Protein AF-A0A833YH71-F1 (afdb_monomer_lite)

Foldseek 3Di:
DVVVVVVVVVVVVVLVCLLCVLVVCCVVPPQQLVVLLVVLVVQLVVVCVVCVPPSVVSCVSVVVSCVVSVVSNVVVVPSVVSVVCNVVCCPPPVVVVVVVVVVVVVVPDDDDDDDDDDPPPPPDPDDPVVVVVVVVVVVVVVVVVVVVVVVVVVVVVVVVVVVVVVVLVVVLVCLQPPLPPPLQEDEPVLVVVQVVCVVVVHDHLDDDDPVSDQRRDHLPDPRDHPVLVVVLVVLVVVLVVVVVVVVVVVVVLVVVLVVLVVVLVVVVPQPQDQDPDDDDDDQDDDDPVSVVVVVVSVVVNCVNPDRDRPDDPVPRDDRDDDDPVVVVVVVVVSVVSVVCSVCVSSVVSVSVVVSCVVCVVSVVVSSVVVRVVSVVVLVVLLVVLLVQLVVVQVVVVDPDVVNVVCVVDVVCVVVCCVVDDPFDAASRPRHGDDPPDPQPWFAAPDPPDRHTHGPVSCVSNVQAGSPPRDRGDDPDDDDDDDDDDDDDDDCVVVVSVPPPDVVVVVVVVVVVCVVVVVVPDDDDDDDDDDDDDDDDDDDDDDDDDDDDDDDDDDD

Radius of gyration: 65.17 Å; chains: 1; bounding box: 108×109×195 Å

Secondary structure (DSSP, 8-state):
-HHHHHHHHHHHHHHHHHHTHHHHHHHHH--HHHHHHHHHHHHHHHHHHH-GGGHHHHTTHHHHHHHHHHHHGGGGGGGHHHHHHHHHHHHHTHHHHHHHHHHHHHHT----------------SS-HHHHHHHHHHHHHHHHHHHHHHHHHHHHHHHHHHHHHHHHHHHHHHHHHH-TTTT--B--HHHHHHHHHHHHTT----PSPPHHHHHHSB-TT-SPPPHHHHHHHHHHHHHHHHHHHHHHHHHHHHHHHHHHHHHHHHHHTS--BPPPS----------SHHHHHHHHHHHHHHHHHHS--B---GGG---PPPP-HHHHHHHHHHHHHHHHHHHHHHHHHHHHHHHHHHH-HHHHHHHHHHHHHHHHHHHHHHHHHHHHHHHHHHHHTTS--HHHHHHTT-TTTHHHHHTT-----B-TTT--B--TTS---PEEP-STT---EE-HHHHHHTTTB-TTT-PBPP----------------SSHHHHHHTTS-HHHHHHHHHHHHHHHHTT--S---------------------------------

Organism: NCBI:txid89673

Sequence (555 aa):
MDGVKHVARALRNVWYWLLHIGDVCNSELGNPYLKCARVFDDAKDSCMKVIPQAYHLCYVLMPFKLVLCGLASVVQVFCIIPKYIQPFLRKTIGTPVQKLINRLRQEFEFNVTATHYFSVDLNASQSLSQVALDLREAVSMKLYRVREALALMGYTTPLLLVFLYLQALFYRYCYLNWDSYDNIYITSRFLRMEAVRSAAGLPTVLPLSAHEARHYIRPGSIFMSRWEQIFYLLAIFHLIRHLLLVLLLVFLDYAVFWVLDLARHQLQGEVVARSPVLVSITVEGNGYAGKIYRDLVSAFDVLQQGNVTILSRRCLLRPSEPNTTGYVLIGIMYGLCFFITLFGSYVSRLRRVICASYYPSREQARISYLYNVLLSRRTSLLANLNRAVRRRAADQGHVSALQVLARRCSCLAPFIDRFWQHQAYCLGCGQPQDEGGSENFVSCSTPACRGLFCPTCFRLLDNTCSVCASPLSYQGELDLELDSSDEEGPRLWLAAARRKGPAQEELLRQRLQEALGRTFSSESSSEFSDLDEEQGSWLKKPRLQSPPGRIPKPS

Structure (mmCIF, N/CA/C/O backbone):
data_AF-A0A833YH71-F1
#
_entry.id   AF-A0A833YH71-F1
#
loop_
_atom_site.group_PDB
_atom_site.id
_atom_site.type_symbol
_atom_site.label_atom_id
_atom_site.label_alt_id
_atom_site.label_comp_id
_atom_site.label_asym_id
_atom_site.label_entity_id
_atom_site.label_seq_id
_atom_site.pdbx_PDB_ins_code
_atom_site.Cartn_x
_atom_site.Cartn_y
_atom_site.Cartn_z
_atom_site.occupancy
_atom_site.B_iso_or_equiv
_atom_site.auth_seq_id
_atom_site.auth_comp_id
_atom_site.auth_asym_id
_atom_site.auth_atom_id
_atom_site.pdbx_PDB_model_num
ATOM 1 N N . MET A 1 1 ? 28.233 8.720 -70.823 1.00 51.56 1 MET A N 1
ATOM 2 C CA . MET A 1 1 ? 28.541 7.271 -70.973 1.00 51.56 1 MET A CA 1
ATOM 3 C C . MET A 1 1 ? 28.012 6.630 -72.267 1.00 51.56 1 MET A C 1
ATOM 5 O O . MET A 1 1 ? 28.579 5.623 -72.685 1.00 51.56 1 MET A O 1
ATOM 9 N N . ASP A 1 2 ? 26.981 7.164 -72.934 1.00 54.62 2 ASP A N 1
ATOM 10 C CA . ASP A 1 2 ? 26.328 6.462 -74.061 1.00 54.62 2 ASP A CA 1
ATOM 11 C C . ASP A 1 2 ? 27.131 6.423 -75.368 1.00 54.62 2 ASP A C 1
ATOM 13 O O . ASP A 1 2 ? 27.079 5.425 -76.086 1.00 54.62 2 ASP A O 1
ATOM 17 N N . GLY A 1 3 ? 27.960 7.436 -75.638 1.00 61.47 3 GLY A N 1
ATOM 18 C CA . GLY A 1 3 ? 28.848 7.442 -76.808 1.00 61.47 3 GLY A CA 1
ATOM 19 C C . GLY A 1 3 ? 29.879 6.306 -76.785 1.00 61.47 3 GLY A C 1
ATOM 20 O O . GLY A 1 3 ? 30.056 5.605 -77.778 1.00 61.47 3 GLY A O 1
ATOM 21 N N . VAL A 1 4 ? 30.492 6.046 -75.624 1.00 65.88 4 VAL A N 1
ATOM 22 C CA . VAL A 1 4 ? 31.468 4.953 -75.450 1.00 65.88 4 VAL A CA 1
ATOM 23 C C . VAL A 1 4 ? 30.792 3.591 -75.623 1.00 65.88 4 VAL A C 1
ATOM 25 O O . VAL A 1 4 ? 31.324 2.714 -76.303 1.00 65.88 4 VAL A O 1
ATOM 28 N N . LYS A 1 5 ? 29.578 3.428 -75.078 1.00 65.56 5 LYS A N 1
ATOM 29 C CA . LYS A 1 5 ? 28.780 2.207 -75.265 1.00 65.56 5 LYS A CA 1
ATOM 30 C C . LYS A 1 5 ? 28.420 1.980 -76.735 1.00 65.56 5 LYS A C 1
ATOM 32 O O . LYS A 1 5 ? 28.476 0.840 -77.195 1.00 65.56 5 LYS A O 1
ATOM 37 N N . HIS A 1 6 ? 28.074 3.033 -77.476 1.00 69.62 6 HIS A N 1
ATOM 38 C CA . HIS A 1 6 ? 27.769 2.931 -78.904 1.00 69.62 6 HIS A CA 1
ATOM 39 C C . HIS A 1 6 ? 28.984 2.527 -79.738 1.00 69.62 6 HIS A C 1
ATOM 41 O O . HIS A 1 6 ? 28.883 1.588 -80.527 1.00 69.62 6 HIS A O 1
ATOM 47 N N . VAL A 1 7 ? 30.136 3.166 -79.520 1.00 72.50 7 VAL A N 1
ATOM 48 C CA . VAL A 1 7 ? 31.383 2.832 -80.227 1.00 72.50 7 VAL A CA 1
ATOM 49 C C . VAL A 1 7 ? 31.822 1.400 -79.915 1.00 72.50 7 VAL A C 1
ATOM 51 O O . VAL A 1 7 ? 32.135 0.641 -80.831 1.00 72.50 7 VAL A O 1
ATOM 54 N N . ALA A 1 8 ? 31.758 0.977 -78.648 1.00 72.75 8 ALA A N 1
ATOM 55 C CA . ALA A 1 8 ? 32.084 -0.394 -78.255 1.00 72.75 8 ALA A CA 1
ATOM 56 C C . ALA A 1 8 ? 31.153 -1.426 -78.915 1.00 72.75 8 ALA A C 1
ATOM 58 O O . ALA A 1 8 ? 31.602 -2.480 -79.370 1.00 72.75 8 ALA A O 1
ATOM 59 N N . ARG A 1 9 ? 29.853 -1.121 -79.009 1.00 74.62 9 ARG A N 1
ATOM 60 C CA . ARG A 1 9 ? 28.877 -1.993 -79.672 1.00 74.62 9 ARG A CA 1
ATOM 61 C C . ARG A 1 9 ? 29.125 -2.075 -81.182 1.00 74.62 9 ARG A C 1
ATOM 63 O O . ARG A 1 9 ? 29.057 -3.172 -81.729 1.00 74.62 9 ARG A O 1
ATOM 70 N N . ALA A 1 10 ? 29.458 -0.960 -81.831 1.00 78.19 10 ALA A N 1
ATOM 71 C CA . ALA A 1 10 ? 29.800 -0.927 -83.252 1.00 78.19 10 ALA A CA 1
ATOM 72 C C . ALA A 1 10 ? 31.066 -1.745 -83.550 1.00 78.19 10 ALA A C 1
ATOM 74 O O . ALA A 1 10 ? 31.037 -2.623 -84.410 1.00 78.19 10 ALA A O 1
ATOM 75 N N . LEU A 1 11 ? 32.138 -1.541 -82.777 1.00 77.25 11 LEU A N 1
ATOM 76 C CA . LEU A 1 11 ? 33.383 -2.306 -82.902 1.00 77.25 11 LEU A CA 1
ATOM 77 C C . LEU A 1 11 ? 33.156 -3.806 -82.704 1.00 77.25 11 LEU A C 1
ATOM 79 O O . LEU A 1 11 ? 33.660 -4.615 -83.480 1.00 77.25 11 LEU A O 1
ATOM 83 N N . ARG A 1 12 ? 32.347 -4.187 -81.707 1.00 80.25 12 ARG A N 1
ATOM 84 C CA . ARG A 1 12 ? 31.990 -5.590 -81.465 1.00 80.25 12 ARG A CA 1
ATOM 85 C C . ARG A 1 12 ? 31.265 -6.211 -82.658 1.00 80.25 12 ARG A C 1
ATOM 87 O O . ARG A 1 12 ? 31.569 -7.342 -83.024 1.00 80.25 12 ARG A O 1
ATOM 94 N N . ASN A 1 13 ? 30.323 -5.489 -83.258 1.00 81.19 13 ASN A N 1
ATOM 95 C CA . ASN A 1 13 ? 29.555 -5.986 -84.397 1.00 81.19 13 ASN A CA 1
ATOM 96 C C . ASN A 1 13 ? 30.433 -6.141 -85.650 1.00 81.19 13 ASN A C 1
ATOM 98 O O . ASN A 1 13 ? 30.361 -7.171 -86.316 1.00 81.19 13 ASN A O 1
ATOM 102 N N . VAL A 1 14 ? 31.308 -5.168 -85.928 1.00 81.38 14 VAL A N 1
ATOM 103 C CA . VAL A 1 14 ? 32.283 -5.240 -87.032 1.00 81.38 14 VAL A CA 1
ATOM 104 C C . VAL A 1 14 ? 33.230 -6.425 -86.843 1.00 81.38 14 VAL A C 1
ATOM 106 O O . VAL A 1 14 ? 33.465 -7.194 -87.773 1.00 81.38 14 VAL A O 1
ATOM 109 N N . TRP A 1 15 ? 33.725 -6.617 -85.621 1.00 78.44 15 TRP A N 1
ATOM 110 C CA . TRP A 1 15 ? 34.603 -7.733 -85.286 1.00 78.44 15 TRP A CA 1
ATOM 111 C C . TRP A 1 15 ? 33.914 -9.093 -85.449 1.00 78.44 15 TRP A C 1
ATOM 113 O O . TRP A 1 15 ? 34.492 -10.027 -86.002 1.00 78.44 15 TRP A O 1
ATOM 123 N N . TYR A 1 16 ? 32.658 -9.199 -85.008 1.00 80.19 16 TYR A N 1
ATOM 124 C CA . TYR A 1 16 ? 31.860 -10.411 -85.166 1.00 80.19 16 TYR A CA 1
ATOM 125 C C . TYR A 1 16 ? 31.650 -10.769 -86.642 1.00 80.19 16 TYR A C 1
ATOM 127 O O . TYR A 1 16 ? 31.820 -11.931 -87.010 1.00 80.19 16 TYR A O 1
ATOM 135 N N . TRP A 1 17 ? 31.350 -9.773 -87.482 1.00 80.12 17 TRP A N 1
ATOM 136 C CA . TRP A 1 17 ? 31.192 -9.960 -88.924 1.00 80.12 17 TRP A CA 1
ATOM 137 C C . TRP A 1 17 ? 32.493 -10.425 -89.596 1.00 80.12 17 TRP A C 1
ATOM 139 O O . TRP A 1 17 ? 32.488 -11.426 -90.308 1.00 80.12 17 TRP A O 1
ATOM 149 N N . LEU A 1 18 ? 33.627 -9.777 -89.300 1.00 77.88 18 LEU A N 1
ATOM 150 C CA . LEU A 1 18 ? 34.950 -10.160 -89.821 1.00 77.88 18 LEU A CA 1
ATOM 151 C C . LEU A 1 18 ? 35.321 -11.611 -89.483 1.00 77.88 18 LEU A C 1
ATOM 153 O O . LEU A 1 18 ? 35.905 -12.312 -90.309 1.00 77.88 18 LEU A O 1
ATOM 157 N N . LEU A 1 19 ? 34.962 -12.079 -88.285 1.00 74.94 19 LEU A N 1
ATOM 158 C CA . LEU A 1 19 ? 35.224 -13.451 -87.849 1.00 74.94 19 LEU A CA 1
ATOM 159 C C . LEU A 1 19 ? 34.310 -14.508 -88.489 1.00 74.94 19 LEU A C 1
ATOM 161 O O . LEU A 1 19 ? 34.631 -15.688 -88.371 1.00 74.94 19 LEU A O 1
ATOM 165 N N . HIS A 1 20 ? 33.210 -14.124 -89.145 1.00 77.06 20 HIS A N 1
ATOM 166 C CA . HIS A 1 20 ? 32.223 -15.045 -89.742 1.00 77.06 20 HIS A CA 1
ATOM 167 C C . HIS A 1 20 ? 31.923 -14.731 -91.216 1.00 77.06 20 HIS A C 1
ATOM 169 O O . HIS A 1 20 ? 30.905 -15.154 -91.762 1.00 77.06 20 HIS A O 1
ATOM 175 N N . ILE A 1 21 ? 32.817 -14.003 -91.888 1.00 79.62 21 ILE A N 1
ATOM 176 C CA . ILE A 1 21 ? 32.614 -13.513 -93.257 1.00 79.62 21 ILE A CA 1
ATOM 177 C C . ILE A 1 21 ? 32.335 -14.635 -94.277 1.00 79.62 21 ILE A C 1
ATOM 179 O O . ILE A 1 21 ? 31.534 -14.451 -95.190 1.00 79.62 21 ILE A O 1
ATOM 183 N N . GLY A 1 22 ? 32.945 -15.815 -94.108 1.00 72.62 22 GLY A N 1
ATOM 184 C CA . GLY A 1 22 ? 32.712 -16.975 -94.976 1.00 72.62 22 GLY A CA 1
ATOM 185 C C . GLY A 1 22 ? 31.316 -17.583 -94.821 1.00 72.62 22 GLY A C 1
ATOM 186 O O . GLY A 1 22 ? 30.708 -17.994 -95.810 1.00 72.62 22 GLY A O 1
ATOM 187 N N . ASP A 1 23 ? 30.786 -17.594 -93.600 1.00 74.88 23 ASP A N 1
ATOM 188 C CA . ASP A 1 23 ? 29.460 -18.140 -93.305 1.00 74.88 23 ASP A CA 1
ATOM 189 C C . ASP A 1 23 ? 28.362 -17.193 -93.808 1.00 74.88 23 ASP A C 1
ATOM 191 O O . ASP A 1 23 ? 27.430 -17.630 -94.483 1.00 74.88 23 ASP A O 1
ATOM 195 N N . VAL A 1 24 ? 28.538 -15.884 -93.585 1.00 78.44 24 VAL A N 1
ATOM 196 C CA . VAL A 1 24 ? 27.632 -14.832 -94.081 1.00 78.44 24 VAL A CA 1
ATOM 197 C C . VAL A 1 24 ? 27.598 -14.789 -95.617 1.00 78.44 24 VAL A C 1
ATOM 199 O O . VAL A 1 24 ? 26.540 -14.600 -96.212 1.00 78.44 24 VAL A O 1
ATOM 202 N N . CYS A 1 25 ? 28.735 -15.019 -96.287 1.00 75.94 25 CYS A N 1
ATOM 203 C CA . CYS A 1 25 ? 28.786 -15.098 -97.753 1.00 75.94 25 CYS A CA 1
ATOM 204 C C . CYS A 1 25 ? 27.893 -16.227 -98.291 1.00 75.94 25 CYS A C 1
ATOM 206 O O . CYS A 1 25 ? 27.109 -16.018 -99.217 1.00 75.94 25 CYS A O 1
ATOM 208 N N . ASN A 1 26 ? 27.975 -17.416 -97.684 1.00 72.00 26 ASN A N 1
ATOM 209 C CA . ASN A 1 26 ? 27.198 -18.574 -98.122 1.00 72.00 26 ASN A CA 1
ATOM 210 C C . ASN A 1 26 ? 25.690 -18.404 -97.885 1.00 72.00 26 ASN A C 1
ATOM 212 O O . ASN A 1 26 ? 24.904 -18.877 -98.708 1.00 72.00 26 ASN A O 1
ATOM 216 N N . SER A 1 27 ? 25.280 -17.736 -96.799 1.00 73.19 27 SER A N 1
ATOM 217 C CA . SER A 1 27 ? 23.859 -17.521 -96.497 1.00 73.19 27 SER A CA 1
ATOM 218 C C . SER A 1 27 ? 23.186 -16.529 -97.446 1.00 73.19 27 SER A C 1
ATOM 220 O O . SER A 1 27 ? 22.054 -16.767 -97.856 1.00 73.19 27 SER A O 1
ATOM 222 N N . GLU A 1 28 ? 23.874 -15.450 -97.825 1.00 73.81 28 GLU A N 1
ATOM 223 C CA . GLU A 1 28 ? 23.294 -14.394 -98.669 1.00 73.81 28 GLU A CA 1
ATOM 224 C C . GLU A 1 28 ? 23.321 -14.747 -100.167 1.00 73.81 28 GLU A C 1
ATOM 226 O O . GLU A 1 28 ? 22.348 -14.539 -100.898 1.00 73.81 28 GLU A O 1
ATOM 231 N N . LEU A 1 29 ? 24.425 -15.324 -100.662 1.00 69.38 29 LEU A N 1
ATOM 232 C CA . LEU A 1 29 ? 24.587 -15.588 -102.098 1.00 69.38 29 LEU A CA 1
ATOM 233 C C . LEU A 1 29 ? 23.926 -16.904 -102.549 1.00 69.38 29 LEU A C 1
ATOM 235 O O . LEU A 1 29 ? 23.387 -16.963 -103.663 1.00 69.38 29 LEU A O 1
ATOM 239 N N . GLY A 1 30 ? 23.862 -17.923 -101.684 1.00 67.50 30 GLY A N 1
ATOM 240 C CA . GLY A 1 30 ? 23.310 -19.246 -102.003 1.00 67.50 30 GLY A CA 1
ATOM 241 C C . GLY A 1 30 ? 24.058 -19.972 -103.138 1.00 67.50 30 GLY A C 1
ATOM 242 O O . GLY A 1 30 ? 25.081 -19.507 -103.631 1.00 67.50 30 GLY A O 1
ATOM 243 N N . ASN A 1 31 ? 23.562 -21.135 -103.582 1.00 71.25 31 ASN A N 1
ATOM 244 C CA . ASN A 1 31 ? 24.191 -21.880 -104.683 1.00 71.25 31 ASN A CA 1
ATOM 245 C C . ASN A 1 31 ? 23.745 -21.318 -106.062 1.00 71.25 31 ASN A C 1
ATOM 247 O O . ASN A 1 31 ? 22.559 -21.425 -106.399 1.00 71.25 31 ASN A O 1
ATOM 251 N N . PRO A 1 32 ? 24.660 -20.760 -106.882 1.00 72.06 32 PRO A N 1
ATOM 252 C CA . PRO A 1 32 ? 24.337 -20.161 -108.179 1.00 72.06 32 PRO A CA 1
ATOM 253 C C . PRO A 1 32 ? 23.792 -21.175 -109.197 1.00 72.06 32 PRO A C 1
ATOM 255 O O . PRO A 1 32 ? 22.903 -20.827 -109.975 1.00 72.06 32 PRO A O 1
ATOM 258 N N . TYR A 1 33 ? 24.229 -22.441 -109.146 1.00 73.75 33 TYR A N 1
ATOM 259 C CA . TYR A 1 33 ? 23.691 -23.509 -109.998 1.00 73.75 33 TYR A CA 1
ATOM 260 C C . TYR A 1 33 ? 22.191 -23.708 -109.757 1.00 73.75 33 TYR A C 1
ATOM 262 O O . TYR A 1 33 ? 21.410 -23.772 -110.702 1.00 73.75 33 TYR A O 1
ATOM 270 N N . LEU A 1 34 ? 21.776 -23.741 -108.486 1.00 76.38 34 LEU A N 1
ATOM 271 C CA . LEU A 1 34 ? 20.375 -23.917 -108.098 1.00 76.38 34 LEU A CA 1
ATOM 272 C C . LEU A 1 34 ? 19.501 -22.744 -108.553 1.00 76.38 34 LEU A C 1
ATOM 274 O O . LEU A 1 34 ? 18.374 -22.966 -108.986 1.00 76.38 34 LEU A O 1
ATOM 278 N N . LYS A 1 35 ? 20.011 -21.508 -108.476 1.00 78.62 35 LYS A N 1
ATOM 279 C CA . LYS A 1 35 ? 19.294 -20.326 -108.983 1.00 78.62 35 LYS A CA 1
ATOM 280 C C . LYS A 1 35 ? 19.126 -20.387 -110.504 1.00 78.62 35 LYS A C 1
ATOM 282 O O . LYS A 1 35 ? 18.020 -20.178 -110.984 1.00 78.62 35 LYS A O 1
ATOM 287 N N . CYS A 1 36 ? 20.181 -20.734 -111.245 1.00 80.94 36 CYS A N 1
ATOM 288 C CA . CYS A 1 36 ? 20.105 -20.895 -112.700 1.00 80.94 36 CYS A CA 1
ATOM 289 C C . CYS A 1 36 ? 19.147 -22.024 -113.106 1.00 80.94 36 CYS A C 1
ATOM 291 O O . CYS A 1 36 ? 18.289 -21.830 -113.963 1.00 80.94 36 CYS A O 1
ATOM 293 N N . ALA A 1 37 ? 19.250 -23.190 -112.459 1.00 83.50 37 ALA A N 1
ATOM 294 C CA . ALA A 1 37 ? 18.435 -24.358 -112.772 1.00 83.50 37 ALA A CA 1
ATOM 295 C C . ALA A 1 37 ? 16.932 -24.070 -112.645 1.00 83.50 37 ALA A C 1
ATOM 297 O O . ALA A 1 37 ? 16.174 -24.489 -113.517 1.00 83.50 37 ALA A O 1
ATOM 298 N N . ARG A 1 38 ? 16.526 -23.302 -111.621 1.00 84.81 38 ARG A N 1
ATOM 299 C CA . ARG A 1 38 ? 15.127 -22.891 -111.431 1.00 84.81 38 ARG A CA 1
ATOM 300 C C . ARG A 1 38 ? 14.586 -22.080 -112.600 1.00 84.81 38 ARG A C 1
ATOM 302 O O . ARG A 1 38 ? 13.486 -22.357 -113.043 1.00 84.81 38 ARG A O 1
ATOM 309 N N . VAL A 1 39 ? 15.365 -21.142 -113.143 1.00 85.81 39 VAL A N 1
ATOM 310 C CA . VAL A 1 39 ? 14.914 -20.307 -114.273 1.00 85.81 39 VAL A CA 1
ATOM 311 C C . VAL A 1 39 ? 14.580 -21.165 -115.498 1.00 85.81 39 VAL A C 1
ATOM 313 O O . VAL A 1 39 ? 13.579 -20.925 -116.167 1.00 85.81 39 VAL A O 1
ATOM 316 N N . PHE A 1 40 ? 15.390 -22.189 -115.783 1.00 87.62 40 PHE A N 1
ATOM 317 C CA . PHE A 1 40 ? 15.127 -23.108 -116.895 1.00 87.62 40 PHE A CA 1
ATOM 318 C C . PHE A 1 40 ? 13.947 -24.046 -116.630 1.00 87.62 40 PHE A C 1
ATOM 320 O O . PHE A 1 40 ? 13.181 -24.318 -117.554 1.00 87.62 40 PHE A O 1
ATOM 327 N N . ASP A 1 41 ? 13.796 -24.531 -115.396 1.00 87.69 41 ASP A N 1
ATOM 328 C CA . ASP A 1 41 ? 12.645 -25.355 -115.014 1.00 87.69 41 ASP A CA 1
ATOM 329 C C . ASP A 1 41 ? 11.339 -24.552 -115.128 1.00 87.69 41 ASP A C 1
ATOM 331 O O . ASP A 1 41 ? 10.400 -25.003 -115.783 1.00 87.69 41 ASP A O 1
ATOM 335 N N . ASP A 1 42 ? 11.323 -23.313 -114.633 1.00 88.94 42 ASP A N 1
ATOM 336 C CA . ASP A 1 42 ? 10.169 -22.414 -114.723 1.00 88.94 42 ASP A CA 1
ATOM 337 C C . ASP A 1 42 ? 9.815 -22.075 -116.183 1.00 88.94 42 ASP A C 1
ATOM 339 O O . ASP A 1 42 ? 8.637 -22.026 -116.554 1.00 88.94 42 ASP A O 1
ATOM 343 N N . ALA A 1 43 ? 10.822 -21.870 -117.041 1.00 86.06 43 ALA A N 1
ATOM 344 C CA . ALA A 1 43 ? 10.621 -21.612 -118.467 1.00 86.06 43 ALA A CA 1
ATOM 345 C C . ALA A 1 43 ? 10.037 -22.832 -119.202 1.00 86.06 43 ALA A C 1
ATOM 347 O O . ALA A 1 43 ? 9.112 -22.686 -120.007 1.00 86.06 43 ALA A O 1
ATOM 348 N N . LYS A 1 44 ? 10.532 -24.041 -118.903 1.00 86.00 44 LYS A N 1
ATOM 349 C CA . LYS A 1 44 ? 9.987 -25.299 -119.434 1.00 86.00 44 LYS A CA 1
ATOM 350 C C . LYS A 1 44 ? 8.533 -25.485 -119.004 1.00 86.00 44 LYS A C 1
ATOM 352 O O . LYS A 1 44 ? 7.683 -25.766 -119.851 1.00 86.00 44 LYS A O 1
ATOM 357 N N . ASP A 1 45 ? 8.245 -25.324 -117.717 1.00 87.25 45 ASP A N 1
ATOM 358 C CA . ASP A 1 45 ? 6.904 -25.529 -117.168 1.00 87.25 45 ASP A CA 1
ATOM 359 C C . ASP A 1 45 ? 5.911 -24.502 -117.726 1.00 87.25 45 ASP A C 1
ATOM 361 O O . ASP A 1 45 ? 4.763 -24.832 -118.032 1.00 87.25 45 ASP A O 1
ATOM 365 N N . SER A 1 46 ? 6.364 -23.265 -117.939 1.00 86.69 46 SER A N 1
ATOM 366 C CA . SER A 1 46 ? 5.575 -22.227 -118.608 1.00 86.69 46 SER A CA 1
ATOM 367 C C . SER A 1 46 ? 5.303 -22.573 -120.076 1.00 86.69 46 SER A C 1
ATOM 369 O O . SER A 1 46 ? 4.168 -22.441 -120.531 1.00 86.69 46 SER A O 1
ATOM 371 N N . CYS A 1 47 ? 6.295 -23.091 -120.808 1.00 83.06 47 CYS A N 1
ATOM 372 C CA . CYS A 1 47 ? 6.121 -23.559 -122.187 1.00 83.06 47 CYS A CA 1
ATOM 373 C C . CYS A 1 47 ? 5.081 -24.689 -122.284 1.00 83.06 47 CYS A C 1
ATOM 375 O O . CYS A 1 47 ? 4.184 -24.634 -123.129 1.00 83.06 47 CYS A O 1
ATOM 377 N N . MET A 1 48 ? 5.141 -25.675 -121.379 1.00 84.31 48 MET A N 1
ATOM 378 C CA . MET A 1 48 ? 4.190 -26.796 -121.348 1.00 84.31 48 MET A CA 1
ATOM 379 C C . MET A 1 48 ? 2.747 -26.352 -121.099 1.00 84.31 48 MET A C 1
ATOM 381 O O . MET A 1 48 ? 1.821 -26.964 -121.626 1.00 84.31 48 MET A O 1
ATOM 385 N N . LYS A 1 49 ? 2.549 -25.281 -120.323 1.00 85.69 49 LYS A N 1
ATOM 386 C CA . LYS A 1 49 ? 1.219 -24.711 -120.070 1.00 85.69 49 LYS A CA 1
ATOM 387 C C . LYS A 1 49 ? 0.633 -24.010 -121.298 1.00 85.69 49 LYS A C 1
ATOM 389 O O . LYS A 1 49 ? -0.578 -24.057 -121.484 1.00 85.69 49 LYS A O 1
ATOM 394 N N . VAL A 1 50 ? 1.464 -23.361 -122.117 1.00 85.81 50 VAL A N 1
ATOM 395 C CA . VAL A 1 50 ? 1.006 -22.561 -123.269 1.00 85.81 50 VAL A CA 1
ATOM 396 C C . VAL A 1 50 ? 0.745 -23.427 -124.507 1.00 85.81 50 VAL A C 1
ATOM 398 O O . VAL A 1 50 ? -0.200 -23.155 -125.242 1.00 85.81 50 VAL A O 1
ATOM 401 N N . ILE A 1 51 ? 1.542 -24.479 -124.741 1.00 81.88 51 ILE A N 1
ATOM 402 C CA . ILE A 1 51 ? 1.421 -25.342 -125.933 1.00 81.88 51 ILE A CA 1
ATOM 403 C C . ILE A 1 51 ? 1.322 -26.825 -125.519 1.00 81.88 51 ILE A C 1
ATOM 405 O O . ILE A 1 51 ? 2.276 -27.590 -125.683 1.00 81.88 51 ILE A O 1
ATOM 409 N N . PRO A 1 52 ? 0.164 -27.277 -125.000 1.00 75.00 52 PRO A N 1
ATOM 410 C CA . PRO A 1 52 ? 0.012 -28.645 -124.498 1.00 75.00 52 PRO A CA 1
ATOM 411 C C . PRO A 1 52 ? 0.057 -29.707 -125.609 1.00 75.00 52 PRO A C 1
ATOM 413 O O . PRO A 1 52 ? 0.542 -30.815 -125.388 1.00 75.00 52 PRO A O 1
ATOM 416 N N . GLN A 1 53 ? -0.391 -29.374 -126.825 1.00 76.94 53 GLN A N 1
ATOM 417 C CA . GLN A 1 53 ? -0.438 -30.316 -127.954 1.00 76.94 53 GLN A CA 1
ATOM 418 C C . GLN A 1 53 ? 0.946 -30.686 -128.516 1.00 76.94 53 GLN A C 1
ATOM 420 O O . GLN A 1 53 ? 1.075 -31.714 -129.171 1.00 76.94 53 GLN A O 1
ATOM 425 N N . ALA A 1 54 ? 1.987 -29.891 -128.244 1.00 75.94 54 ALA A N 1
ATOM 426 C CA . ALA A 1 54 ? 3.344 -30.122 -128.745 1.00 75.94 54 ALA A CA 1
ATOM 427 C C . ALA A 1 54 ? 4.395 -30.070 -127.618 1.00 75.94 54 ALA A C 1
ATOM 429 O O . ALA A 1 54 ? 5.472 -29.492 -127.770 1.00 75.94 54 ALA A O 1
ATOM 430 N N . TYR A 1 55 ? 4.092 -30.702 -126.477 1.00 74.12 55 TYR A N 1
ATOM 431 C CA . TYR A 1 55 ? 4.920 -30.671 -125.260 1.00 74.12 55 TYR A CA 1
ATOM 432 C C . TYR A 1 55 ? 6.373 -31.144 -125.460 1.00 74.12 55 TYR A C 1
ATOM 434 O O . TYR A 1 55 ? 7.269 -30.749 -124.709 1.00 74.12 55 TYR A O 1
ATOM 442 N N . HIS A 1 56 ? 6.630 -31.967 -126.481 1.00 78.38 56 HIS A N 1
ATOM 443 C CA . HIS A 1 56 ? 7.971 -32.438 -126.832 1.00 78.38 56 HIS A CA 1
ATOM 444 C C . HIS A 1 56 ? 8.930 -31.290 -127.194 1.00 78.38 56 HIS A C 1
ATOM 446 O O . HIS A 1 56 ? 10.112 -31.366 -126.864 1.00 78.38 56 HIS A O 1
ATOM 452 N N . LEU A 1 57 ? 8.432 -30.203 -127.803 1.00 78.50 57 LEU A N 1
ATOM 453 C CA . LEU A 1 57 ? 9.246 -29.033 -128.163 1.00 78.50 57 LEU A CA 1
ATOM 454 C C . LEU A 1 57 ? 9.787 -28.305 -126.923 1.00 78.50 57 LEU A C 1
ATOM 456 O O . LEU A 1 57 ? 10.915 -27.821 -126.938 1.00 78.50 57 LEU A O 1
ATOM 460 N N . CYS A 1 58 ? 9.040 -28.289 -125.815 1.00 81.12 58 CYS A N 1
ATOM 461 C CA . CYS A 1 58 ? 9.476 -27.640 -124.574 1.00 81.12 58 CYS A CA 1
ATOM 462 C C . CYS A 1 58 ? 10.649 -28.373 -123.897 1.00 81.12 58 CYS A C 1
ATOM 464 O O . CYS A 1 58 ? 11.430 -27.757 -123.170 1.00 81.12 58 CYS A O 1
ATOM 466 N N . TYR A 1 59 ? 10.824 -29.676 -124.153 1.00 81.75 59 TYR A N 1
ATOM 467 C CA . TYR A 1 59 ? 11.962 -30.441 -123.627 1.00 81.75 59 TYR A CA 1
ATOM 468 C C . TYR A 1 59 ? 13.293 -30.105 -124.311 1.00 81.75 59 TYR A C 1
ATOM 470 O O . TYR A 1 59 ? 14.345 -30.368 -123.725 1.00 81.75 59 TYR A O 1
ATOM 478 N N . VAL A 1 60 ? 13.274 -29.467 -125.487 1.00 79.19 60 VAL A N 1
ATOM 479 C CA . VAL A 1 60 ? 14.488 -29.031 -126.205 1.00 79.19 60 VAL A CA 1
ATOM 480 C C . VAL A 1 60 ? 15.323 -28.044 -125.375 1.00 79.19 60 VAL A C 1
ATOM 482 O O . VAL A 1 60 ? 16.538 -27.982 -125.537 1.00 79.19 60 VAL A O 1
ATOM 485 N N . LEU A 1 61 ? 14.712 -27.328 -124.422 1.00 75.31 61 LEU A N 1
ATOM 486 C CA . LEU A 1 61 ? 15.395 -26.383 -123.526 1.00 75.31 61 LEU A CA 1
ATOM 487 C C . LEU A 1 61 ? 16.217 -27.063 -122.409 1.00 75.31 61 LEU A C 1
ATOM 489 O O . LEU A 1 61 ? 17.124 -26.451 -121.844 1.00 75.31 61 LEU A O 1
ATOM 493 N N . MET A 1 62 ? 15.945 -28.334 -122.091 1.00 79.62 62 MET A N 1
ATOM 494 C CA . MET A 1 62 ? 16.599 -29.053 -120.988 1.00 79.62 62 MET A CA 1
ATOM 495 C C . MET A 1 62 ? 18.086 -29.388 -121.196 1.00 79.62 62 MET A C 1
ATOM 497 O O . MET A 1 62 ? 18.843 -29.251 -120.235 1.00 79.62 62 MET A O 1
ATOM 501 N N . PRO A 1 63 ? 18.576 -29.793 -122.383 1.00 80.31 63 PRO A N 1
ATOM 502 C CA . PRO A 1 63 ? 20.018 -29.950 -122.587 1.00 80.31 63 PRO A CA 1
ATOM 503 C C . PRO A 1 63 ? 20.780 -28.622 -122.424 1.00 80.31 63 PRO A C 1
ATOM 505 O O . PRO A 1 63 ? 21.871 -28.612 -121.852 1.00 80.31 63 PRO A O 1
ATOM 508 N N . PHE A 1 64 ? 20.184 -27.488 -122.818 1.00 79.19 64 PHE A N 1
ATOM 509 C CA . PHE A 1 64 ? 20.788 -26.165 -122.617 1.00 79.19 64 PHE A CA 1
ATOM 510 C C . PHE A 1 64 ? 20.905 -25.788 -121.135 1.00 79.19 64 PHE A C 1
ATOM 512 O O . PHE A 1 64 ? 21.913 -25.196 -120.747 1.00 79.19 64 PHE A O 1
ATOM 519 N N . LYS A 1 65 ? 19.947 -26.195 -120.287 1.00 82.00 65 LYS A N 1
ATOM 520 C CA . LYS A 1 65 ? 20.024 -26.029 -118.823 1.00 82.00 65 LYS A CA 1
ATOM 521 C C . LYS A 1 65 ? 21.312 -26.622 -118.252 1.00 82.00 65 LYS A C 1
ATOM 523 O O . LYS A 1 65 ? 21.973 -25.973 -117.444 1.00 82.00 65 LYS A O 1
ATOM 528 N N . LEU A 1 66 ? 21.680 -27.841 -118.654 1.00 76.31 66 LEU A N 1
ATOM 529 C CA . LEU A 1 66 ? 22.852 -28.523 -118.095 1.00 76.31 66 LEU A CA 1
ATOM 530 C C . LEU A 1 66 ? 24.153 -27.791 -118.453 1.00 76.31 66 LEU A C 1
ATOM 532 O O . LEU A 1 66 ? 25.013 -27.615 -117.593 1.00 76.31 66 LEU A O 1
ATOM 536 N N . VAL A 1 67 ? 24.266 -27.315 -119.695 1.00 78.94 67 VAL A N 1
ATOM 537 C CA . VAL A 1 67 ? 25.459 -26.611 -120.186 1.00 78.94 67 VAL A CA 1
ATOM 538 C C . VAL A 1 67 ? 25.559 -25.204 -119.589 1.00 78.94 67 VAL A C 1
ATOM 540 O O . VAL A 1 67 ? 26.590 -24.843 -119.023 1.00 78.94 67 VAL A O 1
ATOM 543 N N . LEU A 1 68 ? 24.480 -24.416 -119.651 1.00 78.88 68 LEU A N 1
ATOM 544 C CA . LEU A 1 68 ? 24.483 -23.019 -119.204 1.00 78.88 68 LEU A CA 1
ATOM 545 C C . LEU A 1 68 ? 24.541 -22.899 -117.678 1.00 78.88 68 LEU A C 1
ATOM 547 O O . LEU A 1 68 ? 25.310 -22.094 -117.153 1.00 78.88 68 LEU A O 1
ATOM 551 N N . CYS A 1 69 ? 23.799 -23.733 -116.943 1.00 78.50 69 CYS A N 1
ATOM 552 C CA . CYS A 1 69 ? 23.878 -23.727 -115.483 1.00 78.50 69 CYS A CA 1
ATOM 553 C C . CYS A 1 69 ? 25.124 -24.441 -114.960 1.00 78.50 69 CYS A C 1
ATOM 555 O O . CYS A 1 69 ? 25.623 -24.070 -113.899 1.00 78.50 69 CYS A O 1
ATOM 557 N N . GLY A 1 70 ? 25.684 -25.395 -115.712 1.00 72.12 70 GLY A N 1
ATOM 558 C CA . GLY A 1 70 ? 27.000 -25.969 -115.427 1.00 72.12 70 GLY A CA 1
ATOM 559 C C . GLY A 1 70 ? 28.093 -24.900 -115.358 1.00 72.12 70 GLY A C 1
ATOM 560 O O . GLY A 1 70 ? 28.895 -24.911 -114.425 1.00 72.12 70 GLY A O 1
ATOM 561 N N . LEU A 1 71 ? 28.061 -23.905 -116.254 1.00 69.50 71 LEU A N 1
ATOM 562 C CA . LEU A 1 71 ? 28.978 -22.756 -116.229 1.00 69.50 71 LEU A CA 1
ATOM 563 C C . LEU A 1 71 ? 28.752 -21.828 -115.019 1.00 69.50 71 LEU A C 1
ATOM 565 O O . LEU A 1 71 ? 29.708 -21.248 -114.505 1.00 69.50 71 LEU A O 1
ATOM 569 N N . ALA A 1 72 ? 27.526 -21.738 -114.490 1.00 66.38 72 ALA A N 1
ATOM 570 C CA . ALA A 1 72 ? 27.232 -20.952 -113.286 1.00 66.38 72 ALA A CA 1
ATOM 571 C C . ALA A 1 72 ? 27.888 -21.518 -112.006 1.00 66.38 72 ALA A C 1
ATOM 573 O O . ALA A 1 72 ? 28.011 -20.796 -111.015 1.00 66.38 72 ALA A O 1
ATOM 574 N N . SER A 1 73 ? 28.360 -22.773 -112.016 1.00 62.53 73 SER A N 1
ATOM 575 C CA . SER A 1 73 ? 29.125 -23.347 -110.897 1.00 62.53 73 SER A CA 1
ATOM 576 C C . SER A 1 73 ? 30.475 -22.650 -110.663 1.00 62.53 73 SER A C 1
ATOM 578 O O . SER A 1 73 ? 30.956 -22.622 -109.532 1.00 62.53 73 SER A O 1
ATOM 580 N N . VAL A 1 74 ? 31.042 -21.981 -111.678 1.00 62.28 74 VAL A N 1
ATOM 581 C CA . VAL A 1 74 ? 32.295 -21.208 -111.559 1.00 62.28 74 VAL A CA 1
ATOM 582 C C . VAL A 1 74 ? 32.151 -20.044 -110.561 1.00 62.28 74 VAL A C 1
ATOM 584 O O . VAL A 1 74 ? 33.114 -19.656 -109.902 1.00 62.28 74 VAL A O 1
ATOM 587 N N . VAL A 1 75 ? 30.928 -19.542 -110.348 1.00 60.69 75 VAL A N 1
ATOM 588 C CA . VAL A 1 75 ? 30.631 -18.462 -109.389 1.00 60.69 75 VAL A CA 1
ATOM 589 C C . VAL A 1 75 ? 30.667 -18.943 -107.923 1.00 60.69 75 VAL A C 1
ATOM 591 O O . VAL A 1 75 ? 30.793 -18.122 -107.016 1.00 60.69 75 VAL A O 1
ATOM 594 N N . GLN A 1 76 ? 30.659 -20.257 -107.645 1.00 61.53 76 GLN A N 1
ATOM 595 C CA . GLN A 1 76 ? 30.791 -20.782 -106.270 1.00 61.53 76 GLN A CA 1
ATOM 596 C C . GLN A 1 76 ? 32.156 -20.489 -105.624 1.00 61.53 76 GLN A C 1
ATOM 598 O O . GLN A 1 76 ? 32.276 -20.542 -104.399 1.00 61.53 76 GLN A O 1
ATOM 603 N N . VAL A 1 77 ? 33.178 -20.140 -106.411 1.00 63.12 77 VAL A N 1
ATOM 604 C CA . VAL A 1 77 ? 34.539 -19.888 -105.909 1.00 63.12 77 VAL A CA 1
ATOM 605 C C . VAL A 1 77 ? 34.618 -18.632 -105.024 1.00 63.12 77 VAL A C 1
ATOM 607 O O . VAL A 1 77 ? 35.441 -18.580 -104.107 1.00 63.12 77 VAL A O 1
ATOM 610 N N . PHE A 1 78 ? 33.722 -17.652 -105.203 1.00 67.31 78 PHE A N 1
ATOM 611 C CA . PHE A 1 78 ? 33.772 -16.380 -104.467 1.00 67.31 78 PHE A CA 1
ATOM 612 C C . PHE A 1 78 ? 33.614 -16.525 -102.943 1.00 67.31 78 PHE A C 1
ATOM 614 O O . PHE A 1 78 ? 34.284 -15.803 -102.209 1.00 67.31 78 PHE A O 1
ATOM 621 N N . CYS A 1 79 ? 32.812 -17.475 -102.443 1.00 71.06 79 CYS A N 1
ATOM 622 C CA . CYS A 1 79 ? 32.643 -17.687 -100.993 1.00 71.06 79 CYS A CA 1
ATOM 623 C C . CYS A 1 79 ? 33.665 -18.661 -100.371 1.00 71.06 79 CYS A C 1
ATOM 625 O O . CYS A 1 79 ? 33.696 -18.827 -99.150 1.00 71.06 79 CYS A O 1
ATOM 627 N N . ILE A 1 80 ? 34.547 -19.271 -101.171 1.00 70.00 80 ILE A N 1
ATOM 628 C CA . ILE A 1 80 ? 35.626 -20.145 -100.676 1.00 70.00 80 ILE A CA 1
ATOM 629 C C . ILE A 1 80 ? 36.793 -19.309 -100.132 1.00 70.00 80 ILE A C 1
ATOM 631 O O . ILE A 1 80 ? 37.365 -19.645 -99.093 1.00 70.00 80 ILE A O 1
ATOM 635 N N . ILE A 1 81 ? 37.110 -18.190 -100.792 1.00 69.75 81 ILE A N 1
ATOM 636 C CA . ILE A 1 81 ? 38.223 -17.307 -100.413 1.00 69.75 81 ILE A CA 1
ATOM 637 C C . ILE A 1 81 ? 38.019 -16.718 -98.998 1.00 69.75 81 ILE A C 1
ATOM 639 O O . ILE A 1 81 ? 38.915 -16.876 -98.165 1.00 69.75 81 ILE A O 1
ATOM 643 N N . PRO A 1 82 ? 36.852 -16.133 -98.640 1.00 69.81 82 PRO A N 1
ATOM 644 C CA . PRO A 1 82 ? 36.623 -15.623 -97.287 1.00 69.81 82 PRO A CA 1
ATOM 645 C C . PRO A 1 82 ? 36.647 -16.723 -96.214 1.00 69.81 82 PRO A C 1
ATOM 647 O O . PRO A 1 82 ? 37.132 -16.489 -95.107 1.00 69.81 82 PRO A O 1
ATOM 650 N N . LYS A 1 83 ? 36.195 -17.943 -96.544 1.00 68.88 83 LYS A N 1
ATOM 651 C CA . LYS A 1 83 ? 36.224 -19.104 -95.637 1.00 68.88 83 LYS A CA 1
ATOM 652 C C . LYS A 1 83 ? 37.655 -19.554 -95.306 1.00 68.88 83 LYS A C 1
ATOM 654 O O . LYS A 1 83 ? 37.927 -19.945 -94.174 1.00 68.88 83 LYS A O 1
ATOM 659 N N . TYR A 1 84 ? 38.586 -19.443 -96.255 1.00 71.56 84 TYR A N 1
ATOM 660 C CA . TYR A 1 84 ? 40.009 -19.733 -96.026 1.00 71.56 84 TYR A CA 1
ATOM 661 C C . TYR A 1 84 ? 40.721 -18.666 -95.177 1.00 71.56 84 TYR A C 1
ATOM 663 O O . TYR A 1 84 ? 41.644 -18.983 -94.428 1.00 71.56 84 TYR A O 1
ATOM 671 N N . ILE A 1 85 ? 40.289 -17.404 -95.264 1.00 75.00 85 ILE A N 1
ATOM 672 C CA . ILE A 1 85 ? 40.905 -16.266 -94.557 1.00 75.00 85 ILE A CA 1
ATOM 673 C C . ILE A 1 85 ? 40.421 -16.161 -93.097 1.00 75.00 85 ILE A C 1
ATOM 675 O O . ILE A 1 85 ? 41.136 -15.657 -92.227 1.00 75.00 85 ILE A O 1
ATOM 679 N N . GLN A 1 86 ? 39.238 -16.691 -92.791 1.00 74.75 86 GLN A N 1
ATOM 680 C CA . GLN A 1 86 ? 38.636 -16.706 -91.453 1.00 74.75 86 GLN A CA 1
ATOM 681 C C . GLN A 1 86 ? 39.564 -17.226 -90.323 1.00 74.75 86 GLN A C 1
ATOM 683 O O . GLN A 1 86 ? 39.730 -16.517 -89.322 1.00 74.75 86 GLN A O 1
ATOM 688 N N . PRO A 1 87 ? 40.228 -18.401 -90.433 1.00 74.38 87 PRO A N 1
ATOM 689 C CA . PRO A 1 87 ? 41.154 -18.869 -89.395 1.00 74.38 87 PRO A CA 1
ATOM 690 C C . PRO A 1 87 ? 42.389 -17.968 -89.240 1.00 74.38 87 PRO A C 1
ATOM 692 O O . PRO A 1 87 ? 42.890 -17.802 -88.124 1.00 74.38 87 PRO A O 1
ATOM 695 N N . PHE A 1 88 ? 42.854 -17.344 -90.327 1.00 76.81 88 PHE A N 1
ATOM 696 C CA . PHE A 1 88 ? 43.984 -16.416 -90.301 1.00 76.81 88 PHE A CA 1
ATOM 697 C C . PHE A 1 88 ? 43.637 -15.126 -89.546 1.00 76.81 88 PHE A C 1
ATOM 699 O O . PHE A 1 88 ? 44.378 -14.721 -88.651 1.00 76.81 88 PHE A O 1
ATOM 706 N N . LEU A 1 89 ? 42.471 -14.527 -89.813 1.00 76.19 89 LEU A N 1
ATOM 707 C CA . LEU A 1 89 ? 41.994 -13.334 -89.099 1.00 76.19 89 LEU A CA 1
ATOM 708 C C . LEU A 1 89 ? 41.867 -13.583 -87.590 1.00 76.19 89 LEU A C 1
ATOM 710 O O . LEU A 1 89 ? 42.315 -12.768 -86.776 1.00 76.19 89 LEU A O 1
ATOM 714 N N . ARG A 1 90 ? 41.320 -14.745 -87.206 1.00 74.06 90 ARG A N 1
ATOM 715 C CA . ARG A 1 90 ? 41.131 -15.113 -85.797 1.00 74.06 90 ARG A CA 1
ATOM 716 C C . ARG A 1 90 ? 42.457 -15.236 -85.046 1.00 74.06 90 ARG A C 1
ATOM 718 O O . ARG A 1 90 ? 42.552 -14.771 -83.910 1.00 74.06 90 ARG A O 1
ATOM 725 N N . LYS A 1 91 ? 43.474 -15.848 -85.661 1.00 74.69 91 LYS A N 1
ATOM 726 C CA . LYS A 1 91 ? 44.766 -16.100 -85.006 1.00 74.69 91 LYS A CA 1
ATOM 727 C C . LYS A 1 91 ? 45.669 -14.863 -85.003 1.00 74.69 91 LYS A C 1
ATOM 729 O O . LYS A 1 91 ? 46.245 -14.547 -83.962 1.00 74.69 91 LYS A O 1
ATOM 734 N N . THR A 1 92 ? 45.746 -14.151 -86.128 1.00 76.00 92 THR A N 1
ATOM 735 C CA . THR A 1 92 ? 46.704 -13.054 -86.345 1.00 76.00 92 THR A CA 1
ATOM 736 C C . THR A 1 92 ? 46.251 -11.730 -85.728 1.00 76.00 92 THR A C 1
ATOM 738 O O . THR A 1 92 ? 47.081 -11.009 -85.187 1.00 76.00 92 THR A O 1
ATOM 741 N N . ILE A 1 93 ? 44.951 -11.405 -85.757 1.00 74.62 93 ILE A N 1
ATOM 742 C CA . ILE A 1 93 ? 44.451 -10.094 -85.295 1.00 74.62 93 ILE A CA 1
ATOM 743 C C . ILE A 1 93 ? 43.774 -10.191 -83.919 1.00 74.62 93 ILE A C 1
ATOM 745 O O . ILE A 1 93 ? 43.922 -9.296 -83.090 1.00 74.62 93 ILE A O 1
ATOM 749 N N . GLY A 1 94 ? 43.076 -11.292 -83.622 1.00 74.06 94 GLY A N 1
ATOM 750 C CA . GLY A 1 94 ? 42.336 -11.420 -82.359 1.00 74.06 94 GLY A CA 1
ATOM 751 C C . GLY A 1 94 ? 43.223 -11.447 -81.114 1.00 74.06 94 GLY A C 1
ATOM 752 O O . GLY A 1 94 ? 42.948 -10.755 -80.135 1.00 74.06 94 GLY A O 1
ATOM 753 N N . THR A 1 95 ? 44.321 -12.202 -81.158 1.00 76.69 95 THR A N 1
ATOM 754 C CA . THR A 1 95 ? 45.223 -12.356 -80.008 1.00 76.69 95 THR A CA 1
ATOM 755 C C . THR A 1 95 ? 45.941 -11.057 -79.591 1.00 76.69 95 THR A C 1
ATOM 757 O O . THR A 1 95 ? 45.915 -10.750 -78.393 1.00 76.69 95 THR A O 1
ATOM 760 N N . PRO A 1 96 ? 46.526 -10.236 -80.494 1.00 81.06 96 PRO A N 1
ATOM 761 C CA . PRO A 1 96 ? 47.176 -8.987 -80.092 1.00 81.06 96 PRO A CA 1
ATOM 762 C C . PRO A 1 96 ? 46.184 -7.928 -79.597 1.00 81.06 96 PRO A C 1
ATOM 764 O O . PRO A 1 96 ? 46.469 -7.250 -78.610 1.00 81.06 96 PRO A O 1
ATOM 767 N N . VAL A 1 97 ? 45.004 -7.811 -80.218 1.00 80.38 97 VAL A N 1
ATOM 768 C CA . VAL A 1 97 ? 43.985 -6.826 -79.813 1.00 80.38 97 VAL A CA 1
ATOM 769 C C . VAL A 1 97 ? 43.467 -7.125 -78.407 1.00 80.38 97 VAL A C 1
ATOM 771 O O . VAL A 1 97 ? 43.382 -6.224 -77.572 1.00 80.38 97 VAL A O 1
ATOM 774 N N . GLN A 1 98 ? 43.196 -8.395 -78.098 1.00 77.06 98 GLN A N 1
ATOM 775 C CA . GLN A 1 98 ? 42.740 -8.792 -76.766 1.00 77.06 98 GLN A CA 1
ATOM 776 C C . GLN A 1 98 ? 43.800 -8.507 -75.692 1.00 77.06 98 GLN A C 1
ATOM 778 O O . GLN A 1 98 ? 43.475 -8.048 -74.596 1.00 77.06 98 GLN A O 1
ATOM 783 N N . LYS A 1 99 ? 45.081 -8.720 -76.021 1.00 82.00 99 LYS A N 1
ATOM 784 C CA . LYS A 1 99 ? 46.203 -8.416 -75.126 1.00 82.00 99 LYS A CA 1
ATOM 785 C C . LYS A 1 99 ? 46.345 -6.911 -74.867 1.00 82.00 99 LYS A C 1
ATOM 787 O O . LYS A 1 99 ? 46.629 -6.527 -73.735 1.00 82.00 99 LYS A O 1
ATOM 792 N N . LEU A 1 100 ? 46.113 -6.066 -75.876 1.00 81.19 100 LEU A N 1
ATOM 793 C CA . LEU A 1 100 ? 46.137 -4.605 -75.735 1.00 81.19 100 LEU A CA 1
ATOM 794 C C . LEU A 1 100 ? 44.987 -4.096 -74.852 1.00 81.19 100 LEU A C 1
ATOM 796 O O . LEU A 1 100 ? 45.213 -3.288 -73.955 1.00 81.19 100 LEU A O 1
ATOM 800 N N . ILE A 1 101 ? 43.772 -4.611 -75.061 1.00 81.12 101 ILE A N 1
ATOM 801 C CA . ILE A 1 101 ? 42.594 -4.246 -74.259 1.00 81.12 101 ILE A CA 1
ATOM 802 C C . ILE A 1 101 ? 42.786 -4.652 -72.796 1.00 81.12 101 ILE A C 1
ATOM 804 O O . ILE A 1 101 ? 42.512 -3.861 -71.897 1.00 81.12 101 ILE A O 1
ATOM 808 N N . ASN A 1 102 ? 43.293 -5.862 -72.549 1.00 76.88 102 ASN A N 1
ATOM 809 C CA . ASN A 1 102 ? 43.543 -6.326 -71.186 1.00 76.88 102 ASN A CA 1
ATOM 810 C C . ASN A 1 102 ? 44.633 -5.505 -70.487 1.00 76.88 102 ASN A C 1
ATOM 812 O O . ASN A 1 102 ? 44.495 -5.227 -69.301 1.00 76.88 102 ASN A O 1
ATOM 816 N N . ARG A 1 103 ? 45.669 -5.063 -71.216 1.00 81.50 103 ARG A N 1
ATOM 817 C CA . ARG A 1 103 ? 46.682 -4.151 -70.668 1.00 81.50 103 ARG A CA 1
ATOM 818 C C . ARG A 1 103 ? 46.066 -2.811 -70.268 1.00 81.50 103 ARG A C 1
ATOM 820 O O . ARG A 1 103 ? 46.291 -2.363 -69.157 1.00 81.50 103 ARG A O 1
ATOM 827 N N . LEU A 1 104 ? 45.248 -2.208 -71.134 1.00 78.25 104 LEU A N 1
ATOM 828 C CA . LEU A 1 104 ? 44.558 -0.957 -70.805 1.00 78.25 104 LEU A CA 1
ATOM 829 C C . LEU A 1 104 ? 43.650 -1.114 -69.585 1.00 78.25 104 LEU A C 1
ATOM 831 O O . LEU A 1 104 ? 43.646 -0.248 -68.724 1.00 78.25 104 LEU A O 1
ATOM 835 N N . ARG A 1 105 ? 42.912 -2.223 -69.477 1.00 73.62 105 ARG A N 1
ATOM 836 C CA . ARG A 1 105 ? 42.046 -2.486 -68.321 1.00 73.62 105 ARG A CA 1
ATOM 837 C C . ARG A 1 105 ? 42.820 -2.485 -67.000 1.00 73.62 105 ARG A C 1
ATOM 839 O O . ARG A 1 105 ? 42.326 -1.917 -66.036 1.00 73.62 105 ARG A O 1
ATOM 846 N N . GLN A 1 106 ? 44.006 -3.091 -66.972 1.00 78.00 106 GLN A N 1
ATOM 847 C CA . GLN A 1 106 ? 44.836 -3.162 -65.766 1.00 78.00 106 GLN A CA 1
ATOM 848 C C . GLN A 1 106 ? 45.319 -1.782 -65.298 1.00 78.00 106 GLN A C 1
ATOM 850 O O . GLN A 1 106 ? 45.376 -1.547 -64.099 1.00 78.00 106 GLN A O 1
ATOM 855 N N . GLU A 1 107 ? 45.580 -0.849 -66.218 1.00 74.19 107 GLU A N 1
ATOM 856 C CA . GLU A 1 107 ? 45.965 0.532 -65.873 1.00 74.19 107 GLU A CA 1
ATOM 857 C C . GLU A 1 107 ? 44.814 1.342 -65.240 1.00 74.19 107 GLU A C 1
ATOM 859 O O . GLU A 1 107 ? 45.049 2.353 -64.584 1.00 74.19 107 GLU A O 1
ATOM 864 N N . PHE A 1 108 ? 43.557 0.915 -65.422 1.00 65.31 108 PHE A N 1
ATOM 865 C CA . PHE A 1 108 ? 42.371 1.601 -64.890 1.00 65.31 108 PHE A CA 1
ATOM 866 C C . PHE A 1 108 ? 41.750 0.916 -63.661 1.00 65.31 108 PHE A C 1
ATOM 868 O O . PHE A 1 108 ? 40.731 1.388 -63.156 1.00 65.31 108 PHE A O 1
ATOM 875 N N . GLU A 1 109 ? 42.333 -0.172 -63.153 1.00 65.19 109 GLU A N 1
ATOM 876 C CA . GLU A 1 109 ? 41.888 -0.814 -61.912 1.00 65.19 109 GLU A CA 1
ATOM 877 C C . GLU A 1 109 ? 42.536 -0.121 -60.703 1.00 65.19 109 GLU A C 1
ATOM 879 O O . GLU A 1 109 ? 43.590 -0.520 -60.217 1.00 65.19 109 GLU A O 1
ATOM 884 N N . PHE A 1 110 ? 41.896 0.938 -60.202 1.00 62.28 110 PHE A N 1
ATOM 885 C CA . PHE A 1 110 ? 42.288 1.587 -58.950 1.00 62.28 110 PHE A CA 1
ATOM 886 C C . PHE A 1 110 ? 41.307 1.239 -57.820 1.00 62.28 110 PHE A C 1
ATOM 888 O O . PHE A 1 110 ? 40.089 1.265 -57.994 1.00 62.28 110 PHE A O 1
ATOM 895 N N . ASN A 1 111 ? 41.845 0.904 -56.643 1.00 50.75 111 ASN A N 1
ATOM 896 C CA . ASN A 1 111 ? 41.066 0.600 -55.444 1.00 50.75 111 ASN A CA 1
ATOM 897 C C . ASN A 1 111 ? 40.961 1.865 -54.578 1.00 50.75 111 ASN A C 1
ATOM 899 O O . ASN A 1 111 ? 41.946 2.275 -53.965 1.00 50.75 111 ASN A O 1
ATOM 903 N N . VAL A 1 112 ? 39.795 2.519 -54.562 1.00 52.75 112 VAL A N 1
ATOM 904 C CA . VAL A 1 112 ? 39.576 3.726 -53.747 1.00 52.75 112 VAL A CA 1
ATOM 905 C C . VAL A 1 112 ? 39.081 3.322 -52.365 1.00 52.75 112 VAL A C 1
ATOM 907 O O . VAL A 1 112 ? 37.929 2.926 -52.199 1.00 52.75 112 VAL A O 1
ATOM 910 N N . THR A 1 113 ? 39.932 3.477 -51.355 1.00 42.69 113 THR A N 1
ATOM 911 C CA . THR A 1 113 ? 39.548 3.348 -49.946 1.00 42.69 113 THR A CA 1
ATOM 912 C C . THR A 1 113 ? 39.520 4.731 -49.302 1.00 42.69 113 THR A C 1
ATOM 914 O O . THR A 1 113 ? 40.569 5.326 -49.065 1.00 42.69 113 THR A O 1
ATOM 917 N N . ALA A 1 114 ? 38.328 5.258 -49.022 1.00 48.59 114 ALA A N 1
ATOM 918 C CA . ALA A 1 114 ? 38.164 6.499 -48.270 1.00 48.59 114 ALA A CA 1
ATOM 919 C C . ALA A 1 114 ? 38.149 6.189 -46.764 1.00 48.59 114 ALA A C 1
ATOM 921 O O . ALA A 1 114 ? 37.188 5.618 -46.248 1.00 48.59 114 ALA A O 1
ATOM 922 N N . THR A 1 115 ? 39.224 6.540 -46.058 1.00 39.88 115 THR A N 1
ATOM 923 C CA . THR A 1 115 ? 39.338 6.379 -44.601 1.00 39.88 115 THR A CA 1
ATOM 924 C C . THR A 1 115 ? 39.278 7.743 -43.924 1.00 39.88 115 THR A C 1
ATOM 926 O O . THR A 1 115 ? 40.171 8.568 -44.107 1.00 39.88 115 THR A O 1
ATOM 929 N N . HIS A 1 116 ? 38.236 7.981 -43.130 1.00 51.06 116 HIS A N 1
ATOM 930 C CA . HIS A 1 116 ? 38.115 9.185 -42.310 1.00 51.06 116 HIS A CA 1
ATOM 931 C C . HIS A 1 116 ? 38.711 8.927 -40.924 1.00 51.06 116 HIS A C 1
ATOM 933 O O . HIS A 1 116 ? 38.254 8.035 -40.209 1.00 51.06 116 HIS A O 1
ATOM 939 N N . TYR A 1 117 ? 39.713 9.715 -40.537 1.00 47.88 117 TYR A N 1
ATOM 940 C CA . TYR A 1 117 ? 40.269 9.700 -39.186 1.00 47.88 117 TYR A CA 1
ATOM 941 C C . TYR A 1 117 ? 39.614 10.815 -38.370 1.00 47.88 117 TYR A C 1
ATOM 943 O O . TYR A 1 117 ? 39.825 11.993 -38.645 1.00 47.88 117 TYR A O 1
ATOM 951 N N . PHE A 1 118 ? 38.809 10.448 -37.373 1.00 52.22 118 PHE A N 1
ATOM 952 C CA . PHE A 1 118 ? 38.332 11.386 -36.359 1.00 52.22 118 PHE A CA 1
ATOM 953 C C . PHE A 1 118 ? 39.298 11.345 -35.176 1.00 52.22 118 PHE A C 1
ATOM 955 O O . PHE A 1 118 ? 39.271 10.401 -34.387 1.00 52.22 118 PHE A O 1
ATOM 962 N N . SER A 1 119 ? 40.155 12.358 -35.051 1.00 39.50 119 SER A N 1
ATOM 963 C CA . SER A 1 119 ? 40.922 12.597 -33.828 1.00 39.50 119 SER A CA 1
ATOM 964 C C . SER A 1 119 ? 40.004 13.273 -32.813 1.00 39.50 119 SER A C 1
ATOM 966 O O . SER A 1 119 ? 39.878 14.496 -32.774 1.00 39.50 119 SER A O 1
ATOM 968 N N . VAL A 1 120 ? 39.283 12.467 -32.034 1.00 58.12 120 VAL A N 1
ATOM 969 C CA . VAL A 1 120 ? 38.611 12.974 -30.837 1.00 58.12 120 VAL A CA 1
ATOM 970 C C . VAL A 1 120 ? 39.644 12.938 -29.720 1.00 58.12 120 VAL A C 1
ATOM 972 O O . VAL A 1 120 ? 39.857 11.893 -29.107 1.00 58.12 120 VAL A O 1
ATOM 975 N N . ASP A 1 121 ? 40.296 14.071 -29.476 1.00 48.81 121 ASP A N 1
ATOM 976 C CA . ASP A 1 121 ? 41.194 14.245 -28.336 1.00 48.81 121 ASP A CA 1
ATOM 977 C C . ASP A 1 121 ? 40.359 14.333 -27.053 1.00 48.81 121 ASP A C 1
ATOM 979 O O . ASP A 1 121 ? 40.094 15.400 -26.497 1.00 48.81 121 ASP A O 1
ATOM 983 N N . LEU A 1 122 ? 39.884 13.179 -26.585 1.00 57.94 122 LEU A N 1
ATOM 984 C CA . LEU A 1 122 ? 39.361 13.053 -25.236 1.00 57.94 122 LEU A CA 1
ATOM 985 C C . LEU A 1 122 ? 40.568 13.039 -24.305 1.00 57.94 122 LEU A C 1
ATOM 987 O O . LEU A 1 122 ? 41.229 12.014 -24.154 1.00 57.94 122 LEU A O 1
ATOM 991 N N . ASN A 1 123 ? 40.845 14.174 -23.663 1.00 62.06 123 ASN A N 1
ATOM 992 C CA . ASN A 1 123 ? 41.789 14.264 -22.550 1.00 62.06 123 ASN A CA 1
ATOM 993 C C . ASN A 1 123 ? 41.184 13.582 -21.302 1.00 62.06 123 ASN A C 1
ATOM 995 O O . ASN A 1 123 ? 40.917 14.209 -20.280 1.00 62.06 123 ASN A O 1
ATOM 999 N N . ALA A 1 124 ? 40.844 12.301 -21.444 1.00 60.50 124 ALA A N 1
ATOM 1000 C CA . ALA A 1 124 ? 40.238 11.462 -20.431 1.00 60.50 124 ALA A CA 1
ATOM 1001 C C . ALA A 1 124 ? 41.335 10.581 -19.835 1.00 60.50 124 ALA A C 1
ATOM 1003 O O . ALA A 1 124 ? 42.006 9.833 -20.541 1.00 60.50 124 ALA A O 1
ATOM 1004 N N . SER A 1 125 ? 41.505 10.658 -18.519 1.00 70.56 125 SER A N 1
ATOM 1005 C CA . SER A 1 125 ? 42.520 9.900 -17.782 1.00 70.56 125 SER A CA 1
ATOM 1006 C C . SER A 1 125 ? 42.296 8.381 -17.791 1.00 70.56 125 SER A C 1
ATOM 1008 O O . SER A 1 125 ? 43.164 7.641 -17.334 1.00 70.56 125 SER A O 1
ATOM 1010 N N . GLN A 1 126 ? 41.151 7.903 -18.295 1.00 71.62 126 GLN A N 1
ATOM 1011 C CA . GLN A 1 126 ? 40.774 6.492 -18.307 1.00 71.62 126 GLN A CA 1
ATOM 1012 C C . GLN A 1 126 ? 40.080 6.088 -19.612 1.00 71.62 126 GLN A C 1
ATOM 1014 O O . GLN A 1 126 ? 39.323 6.857 -20.208 1.00 71.62 126 GLN A O 1
ATOM 1019 N N . SER A 1 127 ? 40.298 4.838 -20.027 1.00 79.75 127 SER A N 1
ATOM 1020 C CA . SER A 1 127 ? 39.570 4.234 -21.149 1.00 79.75 127 SER A CA 1
ATOM 1021 C C . SER A 1 127 ? 38.099 3.978 -20.787 1.00 79.75 127 SER A C 1
ATOM 1023 O O . SER A 1 127 ? 37.777 3.644 -19.649 1.00 79.75 127 SER A O 1
ATOM 1025 N N . LEU A 1 128 ? 37.188 4.056 -21.765 1.00 74.19 128 LEU A N 1
ATOM 1026 C CA . LEU A 1 128 ? 35.753 3.789 -21.553 1.00 74.19 128 LEU A CA 1
ATOM 1027 C C . LEU A 1 128 ? 35.481 2.393 -20.958 1.00 74.19 128 LEU A C 1
ATOM 1029 O O . LEU A 1 128 ? 34.545 2.219 -20.180 1.00 74.19 128 LEU A O 1
ATOM 1033 N N . SER A 1 129 ? 36.316 1.404 -21.288 1.00 74.81 129 SER A N 1
ATOM 1034 C CA . SER A 1 129 ? 36.267 0.062 -20.698 1.00 74.81 129 SER A CA 1
ATOM 1035 C C . SER A 1 129 ? 36.639 0.046 -19.216 1.00 74.81 129 SER A C 1
ATOM 1037 O O . SER A 1 129 ? 36.012 -0.686 -18.453 1.00 74.81 129 SER A O 1
ATOM 1039 N N . GLN A 1 130 ? 37.623 0.851 -18.801 1.00 81.38 130 GLN A N 1
ATOM 1040 C CA . GLN A 1 130 ? 37.990 0.997 -17.388 1.00 81.38 130 GLN A CA 1
ATOM 1041 C C . GLN A 1 130 ? 36.871 1.694 -16.614 1.00 81.38 130 GLN A C 1
ATOM 1043 O O . GLN A 1 130 ? 36.438 1.172 -15.595 1.00 81.38 130 GLN A O 1
ATOM 1048 N N . VAL A 1 131 ? 36.297 2.772 -17.160 1.00 82.75 131 VAL A N 1
ATOM 1049 C CA . VAL A 1 131 ? 35.161 3.470 -16.530 1.00 82.75 131 VAL A CA 1
ATOM 1050 C C . VAL A 1 131 ? 33.962 2.534 -16.334 1.00 82.75 131 VAL A C 1
ATOM 1052 O O . VAL A 1 131 ? 33.320 2.562 -15.287 1.00 82.75 131 VAL A O 1
ATOM 1055 N N . ALA A 1 132 ? 33.656 1.674 -17.310 1.00 80.62 132 ALA A N 1
ATOM 1056 C CA . ALA A 1 132 ? 32.558 0.713 -17.199 1.00 80.62 132 ALA A CA 1
ATOM 1057 C C . ALA A 1 132 ? 32.808 -0.373 -16.133 1.00 80.62 132 ALA A C 1
ATOM 1059 O O . ALA A 1 132 ? 31.868 -0.779 -15.441 1.00 80.62 132 ALA A O 1
ATOM 1060 N N . LEU A 1 133 ? 34.052 -0.844 -15.996 1.00 85.88 133 LEU A N 1
ATOM 1061 C CA . LEU A 1 133 ? 34.443 -1.801 -14.956 1.00 85.88 133 LEU A CA 1
ATOM 1062 C C . LEU A 1 133 ? 34.371 -1.165 -13.564 1.00 85.88 133 LEU A C 1
ATOM 1064 O O . LEU A 1 133 ? 33.724 -1.736 -12.685 1.00 85.88 133 LEU A O 1
ATOM 1068 N N . ASP A 1 134 ? 34.910 0.045 -13.409 1.00 85.38 134 ASP A N 1
ATOM 1069 C CA . ASP A 1 134 ? 34.880 0.802 -12.154 1.00 85.38 134 ASP A CA 1
ATOM 1070 C C . ASP A 1 134 ? 33.434 1.083 -11.710 1.00 85.38 134 ASP A C 1
ATOM 1072 O O . ASP A 1 134 ? 33.081 0.908 -10.540 1.00 85.38 134 ASP A O 1
ATOM 1076 N N . LEU A 1 135 ? 32.545 1.440 -12.648 1.00 84.50 135 LEU A N 1
ATOM 1077 C CA . LEU A 1 135 ? 31.123 1.639 -12.351 1.00 84.50 135 LEU A CA 1
ATOM 1078 C C . LEU A 1 135 ? 30.449 0.344 -11.890 1.00 84.50 135 LEU A C 1
ATOM 1080 O O . LEU A 1 135 ? 29.671 0.355 -10.935 1.00 84.50 135 LEU A O 1
ATOM 1084 N N . ARG A 1 136 ? 30.735 -0.781 -12.556 1.00 83.88 136 ARG A N 1
ATOM 1085 C CA . ARG A 1 136 ? 30.165 -2.086 -12.198 1.00 83.88 136 ARG A CA 1
ATOM 1086 C C . ARG A 1 136 ? 30.615 -2.518 -10.807 1.00 83.88 136 ARG A C 1
ATOM 1088 O O . ARG A 1 136 ? 29.786 -2.992 -10.028 1.00 83.88 136 ARG A O 1
ATOM 1095 N N . GLU A 1 137 ? 31.891 -2.349 -10.490 1.00 87.94 137 GLU A N 1
ATOM 1096 C CA . GLU A 1 137 ? 32.439 -2.696 -9.184 1.00 87.94 137 GLU A CA 1
ATOM 1097 C C . GLU A 1 137 ? 31.832 -1.814 -8.086 1.00 87.94 137 GLU A C 1
ATOM 1099 O O . GLU A 1 137 ? 31.276 -2.336 -7.113 1.00 87.94 137 GLU A O 1
ATOM 1104 N N . ALA A 1 138 ? 31.785 -0.495 -8.298 1.00 85.75 138 ALA A N 1
ATOM 1105 C CA . ALA A 1 138 ? 31.169 0.450 -7.368 1.00 85.75 138 ALA A CA 1
ATOM 1106 C C . ALA A 1 138 ? 29.678 0.150 -7.115 1.00 85.75 138 ALA A C 1
ATOM 1108 O O . ALA A 1 138 ? 29.213 0.185 -5.969 1.00 85.75 138 ALA A O 1
ATOM 1109 N N . VAL A 1 139 ? 28.919 -0.186 -8.164 1.00 87.19 139 VAL A N 1
ATOM 1110 C CA . VAL A 1 139 ? 27.503 -0.572 -8.051 1.00 87.19 139 VAL A CA 1
ATOM 1111 C C . VAL A 1 139 ? 27.354 -1.904 -7.317 1.00 87.19 139 VAL A C 1
ATOM 1113 O O . VAL A 1 139 ? 26.496 -2.024 -6.440 1.00 87.19 139 VAL A O 1
ATOM 1116 N N . SER A 1 140 ? 28.208 -2.889 -7.609 1.00 86.44 140 SER A N 1
ATOM 1117 C CA . SER A 1 140 ? 28.169 -4.199 -6.952 1.00 86.44 140 SER A CA 1
ATOM 1118 C C . SER A 1 140 ? 28.456 -4.109 -5.452 1.00 86.44 140 SER A C 1
ATOM 1120 O O . SER A 1 140 ? 27.744 -4.723 -4.660 1.00 86.44 140 SER A O 1
ATOM 1122 N N . MET A 1 141 ? 29.400 -3.257 -5.043 1.00 85.75 141 MET A N 1
ATOM 1123 C CA . MET A 1 141 ? 29.715 -3.010 -3.636 1.00 85.75 141 MET A CA 1
ATOM 1124 C C . MET A 1 141 ? 28.553 -2.347 -2.889 1.00 85.75 141 MET A C 1
ATOM 1126 O O . MET A 1 141 ? 28.276 -2.690 -1.738 1.00 85.75 141 MET A O 1
ATOM 1130 N N . LYS A 1 142 ? 27.823 -1.428 -3.538 1.00 84.25 142 LYS A N 1
ATOM 1131 C CA . LYS A 1 142 ? 26.610 -0.839 -2.948 1.00 84.25 142 LYS A CA 1
ATOM 1132 C C . LYS A 1 142 ? 25.463 -1.848 -2.862 1.00 84.25 142 LYS A C 1
ATOM 1134 O O . LYS A 1 142 ? 24.803 -1.922 -1.827 1.00 84.25 142 LYS A O 1
ATOM 1139 N N . LEU A 1 143 ? 25.249 -2.652 -3.905 1.00 84.94 143 LEU A N 1
ATOM 1140 C CA . LEU A 1 143 ? 24.220 -3.697 -3.929 1.00 84.94 143 LEU A CA 1
ATOM 1141 C C . LEU A 1 143 ? 24.495 -4.817 -2.921 1.00 84.94 143 LEU A C 1
ATOM 1143 O O . LEU A 1 143 ? 23.549 -5.337 -2.336 1.00 84.94 143 LEU A O 1
ATOM 1147 N N . TYR A 1 144 ? 25.763 -5.162 -2.678 1.00 86.75 144 TYR A N 1
ATOM 1148 C CA . TYR A 1 144 ? 26.146 -6.161 -1.679 1.00 86.75 144 TYR A CA 1
ATOM 1149 C C . TYR A 1 144 ? 25.640 -5.774 -0.284 1.00 86.75 144 TYR A C 1
ATOM 1151 O O . TYR A 1 144 ? 24.957 -6.570 0.355 1.00 86.75 144 TYR A O 1
ATOM 1159 N N . ARG A 1 145 ? 25.846 -4.515 0.134 1.00 82.50 145 ARG A N 1
ATOM 1160 C CA . ARG A 1 145 ? 25.332 -4.005 1.420 1.00 82.50 145 ARG A CA 1
ATOM 1161 C C . ARG A 1 145 ? 23.807 -4.064 1.510 1.00 82.50 145 ARG A C 1
ATOM 1163 O O . ARG A 1 145 ? 23.263 -4.405 2.555 1.00 82.50 145 ARG A O 1
ATOM 1170 N N . VAL A 1 146 ? 23.108 -3.747 0.417 1.00 83.56 146 VAL A N 1
ATOM 1171 C CA . VAL A 1 146 ? 21.637 -3.836 0.354 1.00 83.56 146 VAL A CA 1
ATOM 1172 C C . VAL A 1 146 ? 21.179 -5.290 0.478 1.00 83.56 146 VAL A C 1
ATOM 1174 O O . VAL A 1 146 ? 20.232 -5.581 1.204 1.00 83.56 146 VAL A O 1
ATOM 1177 N N . ARG A 1 147 ? 21.865 -6.218 -0.193 1.00 83.88 147 ARG A N 1
ATOM 1178 C CA . ARG A 1 147 ? 21.545 -7.648 -0.160 1.00 83.88 147 ARG A CA 1
ATOM 1179 C C . ARG A 1 147 ? 21.792 -8.258 1.217 1.00 83.88 147 ARG A C 1
ATOM 1181 O O . ARG A 1 147 ? 20.980 -9.054 1.676 1.00 83.88 147 ARG A O 1
ATOM 1188 N N . GLU A 1 148 ? 22.867 -7.854 1.882 1.00 85.94 148 GLU A N 1
ATOM 1189 C CA . GLU A 1 148 ? 23.181 -8.253 3.254 1.00 85.94 148 GLU A CA 1
ATOM 1190 C C . GLU A 1 148 ? 22.134 -7.715 4.243 1.00 85.94 148 GLU A C 1
ATOM 1192 O O . GLU A 1 148 ? 21.620 -8.471 5.066 1.00 85.94 148 GLU A O 1
ATOM 1197 N N . ALA A 1 149 ? 21.700 -6.458 4.087 1.00 83.88 149 ALA A N 1
ATOM 1198 C CA . ALA A 1 149 ? 20.598 -5.895 4.870 1.00 83.88 149 ALA A CA 1
ATOM 1199 C C . ALA A 1 149 ? 19.262 -6.632 4.640 1.00 83.88 149 ALA A C 1
ATOM 1201 O O . ALA A 1 149 ? 18.540 -6.909 5.600 1.00 83.88 149 ALA A O 1
ATOM 1202 N N . LEU A 1 150 ? 18.940 -7.005 3.393 1.00 83.50 150 LEU A N 1
ATOM 1203 C CA . LEU A 1 150 ? 17.768 -7.840 3.092 1.00 83.50 150 LEU A CA 1
ATOM 1204 C C . LEU A 1 150 ? 17.875 -9.229 3.735 1.00 83.50 150 LEU A C 1
ATOM 1206 O O . LEU A 1 150 ? 16.882 -9.735 4.252 1.00 83.50 150 LEU A O 1
ATOM 1210 N N . ALA A 1 151 ? 19.062 -9.840 3.723 1.00 83.94 151 ALA A N 1
ATOM 1211 C CA . ALA A 1 151 ? 19.289 -11.132 4.365 1.00 83.94 151 ALA A CA 1
ATOM 1212 C C . ALA A 1 151 ? 19.076 -11.045 5.886 1.00 83.94 151 ALA A C 1
ATOM 1214 O O . ALA A 1 151 ? 18.390 -11.891 6.457 1.00 83.94 151 ALA A O 1
ATOM 1215 N N . LEU A 1 152 ? 19.566 -9.977 6.526 1.00 83.25 152 LEU A N 1
ATOM 1216 C CA . LEU A 1 152 ? 19.290 -9.663 7.932 1.00 83.25 152 LEU A CA 1
ATOM 1217 C C . LEU A 1 152 ? 17.788 -9.510 8.213 1.00 83.25 152 LEU A C 1
ATOM 1219 O O . LEU A 1 152 ? 17.289 -10.064 9.191 1.00 83.25 152 LEU A O 1
ATOM 1223 N N . MET A 1 153 ? 17.049 -8.834 7.330 1.00 80.19 153 MET A N 1
ATOM 1224 C CA . MET A 1 153 ? 15.590 -8.713 7.423 1.00 80.19 153 MET A CA 1
ATOM 1225 C C . MET A 1 153 ? 14.868 -10.064 7.251 1.00 80.19 153 MET A C 1
ATOM 1227 O O . MET A 1 153 ? 13.809 -10.288 7.832 1.00 80.19 153 MET A O 1
ATOM 1231 N N . GLY A 1 154 ? 15.450 -11.016 6.519 1.00 83.12 154 GLY A N 1
ATOM 1232 C CA . GLY A 1 154 ? 14.943 -12.389 6.461 1.00 83.12 154 GLY A CA 1
ATOM 1233 C C . GLY A 1 154 ? 14.886 -13.045 7.846 1.00 83.12 154 GLY A C 1
ATOM 1234 O O . GLY A 1 154 ? 13.860 -13.617 8.220 1.00 83.12 154 GLY A O 1
ATOM 1235 N N . TYR A 1 155 ? 15.938 -12.879 8.653 1.00 83.50 155 TYR A N 1
ATOM 1236 C CA . TYR A 1 155 ? 16.008 -13.426 10.015 1.00 83.50 155 TYR A CA 1
ATOM 1237 C C . TYR A 1 155 ? 15.071 -12.731 11.015 1.00 83.50 155 TYR A C 1
ATOM 1239 O O . TYR A 1 155 ? 14.724 -13.326 12.036 1.00 83.50 155 TYR A O 1
ATOM 1247 N N . THR A 1 156 ? 14.605 -11.507 10.740 1.00 84.38 156 THR A N 1
ATOM 1248 C CA . THR A 1 156 ? 13.646 -10.822 11.627 1.00 84.38 156 THR A CA 1
ATOM 1249 C C . THR A 1 156 ? 12.227 -11.376 11.498 1.00 84.38 156 THR A C 1
ATOM 1251 O O . THR A 1 156 ? 11.455 -11.303 12.450 1.00 84.38 156 THR A O 1
ATOM 1254 N N . THR A 1 157 ? 11.882 -11.999 10.369 1.00 85.88 157 THR A N 1
ATOM 1255 C CA . THR A 1 157 ? 10.542 -12.558 10.116 1.00 85.88 157 THR A CA 1
ATOM 1256 C C . THR A 1 157 ? 10.118 -13.643 11.126 1.00 85.88 157 THR A C 1
ATOM 1258 O O . THR A 1 157 ? 9.043 -13.504 11.717 1.00 85.88 157 THR A O 1
ATOM 1261 N N . PRO A 1 158 ? 10.914 -14.698 11.410 1.00 89.12 158 PRO A N 1
ATOM 1262 C CA . PRO A 1 158 ? 10.558 -15.674 12.446 1.00 89.12 158 PRO A CA 1
ATOM 1263 C C . PRO A 1 158 ? 10.516 -15.051 13.848 1.00 89.12 158 PRO A C 1
ATOM 1265 O O . PRO A 1 158 ? 9.671 -15.424 14.661 1.00 89.12 158 PRO A O 1
ATOM 1268 N N . LEU A 1 159 ? 11.369 -14.061 14.127 1.00 89.88 159 LEU A N 1
ATOM 1269 C CA . LEU A 1 159 ? 11.363 -13.343 15.402 1.00 89.88 159 LEU A CA 1
ATOM 1270 C C . LEU A 1 159 ? 10.068 -12.535 15.594 1.00 89.88 159 LEU A C 1
ATOM 1272 O O . LEU A 1 159 ? 9.494 -12.548 16.682 1.00 89.88 159 LEU A O 1
ATOM 1276 N N . LEU A 1 160 ? 9.558 -11.904 14.532 1.00 90.00 160 LEU A N 1
ATOM 1277 C CA . LEU A 1 160 ? 8.257 -11.231 14.535 1.00 90.00 160 LEU A CA 1
ATOM 1278 C C . LEU A 1 160 ? 7.109 -12.214 14.793 1.00 90.00 160 LEU A C 1
ATOM 1280 O O . LEU A 1 160 ? 6.218 -11.904 15.579 1.00 90.00 160 LEU A O 1
ATOM 1284 N N . LEU A 1 161 ? 7.140 -13.410 14.198 1.00 91.38 161 LEU A N 1
ATOM 1285 C CA . LEU A 1 161 ? 6.136 -14.450 14.457 1.00 91.38 161 LEU A CA 1
ATOM 1286 C C . LEU A 1 161 ? 6.124 -14.886 15.929 1.00 91.38 161 LEU A C 1
ATOM 1288 O O . LEU A 1 161 ? 5.058 -14.947 16.544 1.00 91.38 161 LEU A O 1
ATOM 1292 N N . VAL A 1 162 ? 7.299 -15.131 16.516 1.00 93.06 162 VAL A N 1
ATOM 1293 C CA . VAL A 1 162 ? 7.422 -15.461 17.946 1.00 93.06 162 VAL A CA 1
ATOM 1294 C C . VAL A 1 162 ? 6.924 -14.304 18.815 1.00 93.06 162 VAL A C 1
ATOM 1296 O O . VAL A 1 162 ? 6.182 -14.528 19.771 1.00 93.06 162 VAL A O 1
ATOM 1299 N N . PHE A 1 163 ? 7.263 -13.061 18.468 1.00 93.69 163 PHE A N 1
ATOM 1300 C CA . PHE A 1 163 ? 6.791 -11.877 19.185 1.00 93.69 163 PHE A CA 1
ATOM 1301 C C . PHE A 1 163 ? 5.262 -11.735 19.142 1.00 93.69 163 PHE A C 1
ATOM 1303 O O . PHE A 1 163 ? 4.640 -11.527 20.184 1.00 93.69 163 PHE A O 1
ATOM 1310 N N . LEU A 1 164 ? 4.636 -11.912 17.972 1.00 91.69 164 LEU A N 1
ATOM 1311 C CA . LEU A 1 164 ? 3.176 -11.882 17.823 1.00 91.69 164 LEU A CA 1
ATOM 1312 C C . LEU A 1 164 ? 2.499 -12.976 18.661 1.00 91.69 164 LEU A C 1
ATOM 1314 O O . LEU A 1 164 ? 1.471 -12.725 19.296 1.00 91.69 164 LEU A O 1
ATOM 1318 N N . TYR A 1 165 ? 3.094 -14.169 18.720 1.00 92.75 165 TYR A N 1
ATOM 1319 C CA . TYR A 1 165 ? 2.610 -15.256 19.569 1.00 92.75 165 TYR A CA 1
ATOM 1320 C C . TYR A 1 165 ? 2.698 -14.908 21.063 1.00 92.75 165 TYR A C 1
ATOM 1322 O O . TYR A 1 165 ? 1.717 -15.059 21.797 1.00 92.75 165 TYR A O 1
ATOM 1330 N N . LEU A 1 166 ? 3.833 -14.367 21.519 1.00 94.88 166 LEU A N 1
ATOM 1331 C CA . LEU A 1 166 ? 3.998 -13.903 22.900 1.00 94.88 166 LEU A CA 1
ATOM 1332 C C . LEU A 1 166 ? 3.012 -12.778 23.244 1.00 94.88 166 LEU A C 1
ATOM 1334 O O . LEU A 1 166 ? 2.416 -12.795 24.321 1.00 94.88 166 LEU A O 1
ATOM 1338 N N . GLN A 1 167 ? 2.773 -11.843 22.324 1.00 92.69 167 GLN A N 1
ATOM 1339 C CA . GLN A 1 167 ? 1.785 -10.779 22.497 1.00 92.69 167 GLN A CA 1
ATOM 1340 C C . GLN A 1 167 ? 0.360 -11.338 22.634 1.00 92.69 167 GLN A C 1
ATOM 1342 O O . GLN A 1 167 ? -0.420 -10.850 23.455 1.00 92.69 167 GLN A O 1
ATOM 1347 N N . ALA A 1 168 ? 0.014 -12.379 21.871 1.00 92.25 168 ALA A N 1
ATOM 1348 C CA . ALA A 1 168 ? -1.273 -13.060 21.991 1.00 92.25 168 ALA A CA 1
ATOM 1349 C C . ALA A 1 168 ? -1.418 -13.782 23.343 1.00 92.25 168 ALA A C 1
ATOM 1351 O O . ALA A 1 168 ? -2.465 -13.674 23.988 1.00 92.25 168 ALA A O 1
ATOM 1352 N N . LEU A 1 169 ? -0.364 -14.459 23.815 1.00 93.69 169 LEU A N 1
ATOM 1353 C CA . LEU A 1 169 ? -0.344 -15.092 25.138 1.00 93.69 169 LEU A CA 1
ATOM 1354 C C . LEU A 1 169 ? -0.464 -14.068 26.269 1.00 93.69 169 LEU A C 1
ATOM 1356 O O . LEU A 1 169 ? -1.238 -14.282 27.202 1.00 93.69 169 LEU A O 1
ATOM 1360 N N . PHE A 1 170 ? 0.255 -12.951 26.168 1.00 94.75 170 PHE A N 1
ATOM 1361 C CA . PHE A 1 170 ? 0.179 -11.860 27.133 1.00 94.75 170 PHE A CA 1
ATOM 1362 C C . PHE A 1 170 ? -1.225 -11.251 27.171 1.00 94.75 170 PHE A C 1
ATOM 1364 O O . PHE A 1 170 ? -1.796 -11.089 28.247 1.00 94.75 170 PHE A O 1
ATOM 1371 N N . TYR A 1 171 ? -1.834 -11.005 26.005 1.00 93.19 171 TYR A N 1
ATOM 1372 C CA . TYR A 1 171 ? -3.219 -10.540 25.938 1.00 93.19 171 TYR A CA 1
ATOM 1373 C C . TYR A 1 171 ? -4.176 -11.526 26.612 1.00 93.19 171 TYR A C 1
ATOM 1375 O O . TYR A 1 171 ? -5.008 -11.112 27.415 1.00 93.19 171 TYR A O 1
ATOM 1383 N N . ARG A 1 172 ? -4.039 -12.831 26.337 1.00 93.94 172 ARG A N 1
ATOM 1384 C CA . ARG A 1 172 ? -4.852 -13.874 26.980 1.00 93.94 172 ARG A CA 1
ATOM 1385 C C . ARG A 1 172 ? -4.675 -13.868 28.499 1.00 93.94 172 ARG A C 1
ATOM 1387 O O . ARG A 1 172 ? -5.661 -13.976 29.222 1.00 93.94 172 ARG A O 1
ATOM 1394 N N . TYR A 1 173 ? -3.443 -13.727 28.983 1.00 94.31 173 TYR A N 1
ATOM 1395 C CA . TYR A 1 173 ? -3.143 -13.651 30.411 1.00 94.31 173 TYR A CA 1
ATOM 1396 C C . TYR A 1 173 ? -3.818 -12.438 31.069 1.00 94.31 173 TYR A C 1
ATOM 1398 O O . TYR A 1 173 ? -4.558 -12.597 32.041 1.00 94.31 173 TYR A O 1
ATOM 1406 N N . CYS A 1 174 ? -3.646 -11.241 30.498 1.00 93.94 174 CYS A N 1
ATOM 1407 C CA . CYS A 1 174 ? -4.303 -10.026 30.982 1.00 93.94 174 CYS A CA 1
ATOM 1408 C C . CYS A 1 174 ? -5.833 -10.148 30.938 1.00 93.94 174 CYS A C 1
ATOM 1410 O O . CYS A 1 174 ? -6.493 -9.818 31.919 1.00 93.94 174 CYS A O 1
ATOM 1412 N N . TYR A 1 175 ? -6.392 -10.687 29.850 1.00 92.06 175 TYR A N 1
ATOM 1413 C CA . TYR A 1 175 ? -7.833 -10.886 29.668 1.00 92.06 175 TYR A CA 1
ATOM 1414 C C . TYR A 1 175 ? -8.449 -11.790 30.752 1.00 92.06 175 TYR A C 1
ATOM 1416 O O . TYR A 1 175 ? -9.597 -11.577 31.141 1.00 92.06 175 TYR A O 1
ATOM 1424 N N . LEU A 1 176 ? -7.712 -12.801 31.229 1.00 91.88 176 LEU A N 1
ATOM 1425 C CA . LEU A 1 176 ? -8.193 -13.759 32.232 1.00 91.88 176 LEU A CA 1
ATOM 1426 C C . LEU A 1 176 ? -8.039 -13.275 33.680 1.00 91.88 176 LEU A C 1
ATOM 1428 O O . LEU A 1 176 ? -8.810 -13.711 34.538 1.00 91.88 176 LEU A O 1
ATOM 1432 N N . ASN A 1 177 ? -7.042 -12.428 33.950 1.00 92.19 177 ASN A N 1
ATOM 1433 C CA . ASN A 1 177 ? -6.662 -12.048 35.311 1.00 92.19 177 ASN A CA 1
ATOM 1434 C C . ASN A 1 177 ? -7.077 -10.618 35.704 1.00 92.19 177 ASN A C 1
ATOM 1436 O O . ASN A 1 177 ? -7.144 -10.322 36.892 1.00 92.19 177 ASN A O 1
ATOM 1440 N N . TRP A 1 178 ? -7.342 -9.728 34.741 1.00 91.81 178 TRP A N 1
ATOM 1441 C CA . TRP A 1 178 ? -7.662 -8.319 34.998 1.00 91.81 178 TRP A CA 1
ATOM 1442 C C . TRP A 1 178 ? -9.023 -7.946 34.401 1.00 91.81 178 TRP A C 1
ATOM 1444 O O . TRP A 1 178 ? -9.160 -7.800 33.188 1.00 91.81 178 TRP A O 1
ATOM 1454 N N . ASP A 1 179 ? -10.024 -7.713 35.252 1.00 88.25 179 ASP A N 1
ATOM 1455 C CA . ASP A 1 179 ? -11.392 -7.426 34.791 1.00 88.25 179 ASP A CA 1
ATOM 1456 C C . ASP A 1 179 ? -11.551 -6.048 34.130 1.00 88.25 179 ASP A C 1
ATOM 1458 O O . ASP A 1 179 ? -12.445 -5.848 33.302 1.00 88.25 179 ASP A O 1
ATOM 1462 N N . SER A 1 180 ? -10.677 -5.097 34.471 1.00 86.44 180 SER A N 1
ATOM 1463 C CA . SER A 1 180 ? -10.643 -3.743 33.907 1.00 86.44 180 SER A CA 1
ATOM 1464 C C . SER A 1 180 ? -9.947 -3.668 32.545 1.00 86.44 180 SER A C 1
ATOM 1466 O O . SER A 1 180 ? -10.163 -2.717 31.792 1.00 86.44 180 SER A O 1
ATOM 1468 N N . TYR A 1 181 ? -9.122 -4.661 32.208 1.00 87.88 181 TYR A N 1
ATOM 1469 C CA . TYR A 1 181 ? -8.340 -4.665 30.978 1.00 87.88 181 TYR A CA 1
ATOM 1470 C C . TYR A 1 181 ? -9.256 -4.811 29.759 1.00 87.88 181 TYR A C 1
ATOM 1472 O O . TYR A 1 181 ? -10.030 -5.759 29.696 1.00 87.88 181 TYR A O 1
ATOM 1480 N N . ASP A 1 182 ? -9.191 -3.886 28.795 1.00 84.75 182 ASP A N 1
ATOM 1481 C CA . ASP A 1 182 ? -9.953 -3.924 27.527 1.00 84.75 182 ASP A CA 1
ATOM 1482 C C . ASP A 1 182 ? -11.472 -4.187 27.705 1.00 84.75 182 ASP A C 1
ATOM 1484 O O . ASP A 1 182 ? -12.120 -4.855 26.897 1.00 84.75 182 ASP A O 1
ATOM 1488 N N . ASN A 1 183 ? -12.054 -3.710 28.815 1.00 89.00 183 ASN A N 1
ATOM 1489 C CA . ASN A 1 183 ? -13.461 -3.922 29.179 1.00 89.00 183 ASN A CA 1
ATOM 1490 C C . ASN A 1 183 ? -14.315 -2.683 28.870 1.00 89.00 183 ASN A C 1
ATOM 1492 O O . ASN A 1 183 ? -14.908 -2.058 29.746 1.00 89.00 183 ASN A O 1
ATOM 1496 N N . ILE A 1 184 ? -14.306 -2.287 27.600 1.00 87.69 184 ILE A N 1
ATOM 1497 C CA . ILE A 1 184 ? -14.926 -1.045 27.116 1.00 87.69 184 ILE A CA 1
ATOM 1498 C C . ILE A 1 184 ? -16.203 -1.346 26.300 1.00 87.69 184 ILE A C 1
ATOM 1500 O O . ILE A 1 184 ? -16.920 -0.452 25.854 1.00 87.69 184 ILE A O 1
ATOM 1504 N N . TYR A 1 185 ? -16.537 -2.623 26.109 1.00 87.62 185 TYR A N 1
ATOM 1505 C CA . TYR A 1 185 ? -17.538 -3.029 25.131 1.00 87.62 185 TYR A CA 1
ATOM 1506 C C . TYR A 1 185 ? -18.896 -3.382 25.737 1.00 87.62 185 TYR A C 1
ATOM 1508 O O . TYR A 1 185 ? -18.996 -4.247 26.605 1.00 87.62 185 TYR A O 1
ATOM 1516 N N . ILE A 1 186 ? -19.963 -2.829 25.164 1.00 89.19 186 ILE A N 1
ATOM 1517 C CA . ILE A 1 186 ? -21.345 -3.182 25.507 1.00 89.19 186 ILE A CA 1
ATOM 1518 C C . ILE A 1 186 ? -21.799 -4.338 24.615 1.00 89.19 186 ILE A C 1
ATOM 1520 O O . ILE A 1 186 ? -22.026 -4.170 23.415 1.00 89.19 186 ILE A O 1
ATOM 1524 N N . THR A 1 187 ? -21.905 -5.530 25.199 1.00 89.88 187 THR A N 1
ATOM 1525 C CA . THR A 1 187 ? -22.290 -6.769 24.505 1.00 89.88 187 THR A CA 1
ATOM 1526 C C . THR A 1 187 ? -23.801 -7.009 24.532 1.00 89.88 187 THR A C 1
ATOM 1528 O O . THR A 1 187 ? -24.538 -6.395 25.301 1.00 89.88 187 THR A O 1
ATOM 1531 N N . SER A 1 188 ? -24.280 -7.962 23.727 1.00 88.50 188 SER A N 1
ATOM 1532 C CA . SER A 1 188 ? -25.675 -8.424 23.775 1.00 88.50 188 SER A CA 1
ATOM 1533 C C . SER A 1 188 ? -26.058 -8.991 25.149 1.00 88.50 188 SER A C 1
ATOM 1535 O O . SER A 1 188 ? -27.161 -8.745 25.632 1.00 88.50 188 SER A O 1
ATOM 1537 N N . ARG A 1 189 ? -25.133 -9.683 25.829 1.00 88.88 189 ARG A N 1
ATOM 1538 C CA . ARG A 1 189 ? -25.331 -10.179 27.203 1.00 88.88 189 ARG A CA 1
ATOM 1539 C C . ARG A 1 189 ? -25.513 -9.043 28.214 1.00 88.88 189 ARG A C 1
ATOM 1541 O O . ARG A 1 189 ? -26.379 -9.154 29.076 1.00 88.88 189 ARG A O 1
ATOM 1548 N N . PHE A 1 190 ? -24.764 -7.944 28.073 1.00 91.75 190 PHE A N 1
ATOM 1549 C CA . PHE A 1 190 ? -24.961 -6.738 28.887 1.00 91.75 190 PHE A CA 1
ATOM 1550 C C . PHE A 1 190 ? -26.378 -6.175 28.702 1.00 91.75 190 PHE A C 1
ATOM 1552 O O . PHE A 1 190 ? -27.073 -5.915 29.680 1.00 91.75 190 PHE A O 1
ATOM 1559 N N . LEU A 1 191 ? -26.841 -6.058 27.452 1.00 91.00 191 LEU A N 1
ATOM 1560 C CA . LEU A 1 191 ? -28.189 -5.564 27.143 1.00 91.00 191 LEU A CA 1
ATOM 1561 C C . LEU A 1 191 ? -29.293 -6.491 27.670 1.00 91.00 191 LEU A C 1
ATOM 1563 O O . LEU A 1 191 ? -30.319 -6.014 28.146 1.00 91.00 191 LEU A O 1
ATOM 1567 N N . ARG A 1 192 ? -29.082 -7.813 27.640 1.00 91.62 192 ARG A N 1
ATOM 1568 C CA . ARG A 1 192 ? -30.019 -8.777 28.236 1.00 91.62 192 ARG A CA 1
ATOM 1569 C C . ARG A 1 192 ? -30.114 -8.605 29.751 1.00 91.62 192 ARG A C 1
ATOM 1571 O O . ARG A 1 192 ? -31.211 -8.644 30.296 1.00 91.62 192 ARG A O 1
ATOM 1578 N N . MET A 1 193 ? -28.981 -8.403 30.424 1.00 88.81 193 MET A N 1
ATOM 1579 C CA . MET A 1 193 ? -28.953 -8.163 31.868 1.00 88.81 193 MET A CA 1
ATOM 1580 C C . MET A 1 193 ? -29.681 -6.865 32.239 1.00 88.81 193 MET A C 1
ATOM 1582 O O . MET A 1 193 ? -30.435 -6.852 33.209 1.00 88.81 193 MET A O 1
ATOM 1586 N N . GLU A 1 194 ? -29.520 -5.811 31.436 1.00 91.19 194 GLU A N 1
ATOM 1587 C CA . GLU A 1 194 ? -30.282 -4.568 31.582 1.00 91.19 194 GLU A CA 1
ATOM 1588 C C . GLU A 1 194 ? -31.793 -4.814 31.465 1.00 91.19 194 GLU A C 1
ATOM 1590 O O . GLU A 1 194 ? -32.542 -4.397 32.341 1.00 91.19 194 GLU A O 1
ATOM 1595 N N . ALA A 1 195 ? -32.242 -5.522 30.422 1.00 91.12 195 ALA A N 1
ATOM 1596 C CA . ALA A 1 195 ? -33.665 -5.765 30.173 1.00 91.12 195 ALA A CA 1
ATOM 1597 C C . ALA A 1 195 ? -34.344 -6.563 31.301 1.00 91.12 195 ALA A C 1
ATOM 1599 O O . ALA A 1 195 ? -35.494 -6.305 31.651 1.00 91.12 195 ALA A O 1
ATOM 1600 N N . VAL A 1 196 ? -33.629 -7.524 31.898 1.00 93.06 196 VAL A N 1
ATOM 1601 C CA . VAL A 1 196 ? -34.130 -8.281 33.056 1.00 93.06 196 VAL A CA 1
ATOM 1602 C C . VAL A 1 196 ? -34.233 -7.382 34.290 1.00 93.06 196 VAL A C 1
ATOM 1604 O O . VAL A 1 196 ? -35.220 -7.446 35.019 1.00 93.06 196 VAL A O 1
ATOM 1607 N N . ARG A 1 197 ? -33.244 -6.511 34.525 1.00 91.19 197 ARG A N 1
ATOM 1608 C CA . ARG A 1 197 ? -33.260 -5.580 35.663 1.00 91.19 197 ARG A CA 1
ATOM 1609 C C . ARG A 1 197 ? -34.312 -4.488 35.508 1.00 91.19 197 ARG A C 1
ATOM 1611 O O . ARG A 1 197 ? -34.951 -4.148 36.499 1.00 91.19 197 ARG A O 1
ATOM 1618 N N . SER A 1 198 ? -34.520 -3.983 34.293 1.00 89.25 198 SER A N 1
ATOM 1619 C CA . SER A 1 198 ? -35.560 -2.995 34.013 1.00 89.25 198 SER A CA 1
ATOM 1620 C C . SER A 1 198 ? -36.949 -3.586 34.244 1.00 89.25 198 SER A C 1
ATOM 1622 O O . SER A 1 198 ? -37.766 -2.958 34.908 1.00 89.25 198 SER A O 1
ATOM 1624 N N . ALA A 1 199 ? -37.183 -4.829 33.802 1.00 91.94 199 ALA A N 1
ATOM 1625 C CA . ALA A 1 199 ? -38.430 -5.548 34.063 1.00 91.94 199 ALA A CA 1
ATOM 1626 C C . ALA A 1 199 ? -38.670 -5.796 35.564 1.00 91.94 199 ALA A C 1
ATOM 1628 O O . ALA A 1 199 ? -39.812 -5.799 36.012 1.00 91.94 199 ALA A O 1
ATOM 1629 N N . ALA A 1 200 ? -37.601 -5.966 36.345 1.00 91.12 200 ALA A N 1
ATOM 1630 C CA . ALA A 1 200 ? -37.663 -6.119 37.798 1.00 91.12 200 ALA A CA 1
ATOM 1631 C C . ALA A 1 200 ? -37.748 -4.784 38.573 1.00 91.12 200 ALA A C 1
ATOM 1633 O O . ALA A 1 200 ? -37.740 -4.802 39.802 1.00 91.12 200 ALA A O 1
ATOM 1634 N N . GLY A 1 201 ? -37.776 -3.627 37.897 1.00 82.25 201 GLY A N 1
ATOM 1635 C CA . GLY A 1 201 ? -37.803 -2.308 38.548 1.00 82.25 201 GLY A CA 1
ATOM 1636 C C . GLY A 1 201 ? -36.507 -1.930 39.281 1.00 82.25 201 GLY A C 1
ATOM 1637 O O . GLY A 1 201 ? -36.506 -1.035 40.124 1.00 82.25 201 GLY A O 1
ATOM 1638 N N . LEU A 1 202 ? -35.395 -2.608 38.986 1.00 87.12 202 LEU A N 1
ATOM 1639 C CA . LEU A 1 202 ? -34.083 -2.323 39.569 1.00 87.12 202 LEU A CA 1
ATOM 1640 C C . LEU A 1 202 ? -33.399 -1.152 38.844 1.00 87.12 202 LEU A C 1
ATOM 1642 O O . LEU A 1 202 ? -33.689 -0.901 37.674 1.00 87.12 202 LEU A O 1
ATOM 1646 N N . PRO A 1 203 ? -32.434 -0.460 39.482 1.00 81.25 203 PRO A N 1
ATOM 1647 C CA . PRO A 1 203 ? -31.724 0.638 38.837 1.00 81.25 203 PRO A CA 1
ATOM 1648 C C . PRO A 1 203 ? -30.959 0.166 37.588 1.00 81.25 203 PRO A C 1
ATOM 1650 O O . PRO A 1 203 ? -30.227 -0.838 37.613 1.00 81.25 203 PRO A O 1
ATOM 1653 N N . THR A 1 204 ? -31.148 0.927 36.511 1.00 85.19 204 THR A N 1
ATOM 1654 C CA . THR A 1 204 ? -30.681 0.673 35.141 1.00 85.19 204 THR A CA 1
ATOM 1655 C C . THR A 1 204 ? -29.492 1.567 34.771 1.00 85.19 204 THR A C 1
ATOM 1657 O O . THR A 1 204 ? -29.367 2.695 35.255 1.00 85.19 204 THR A O 1
ATOM 1660 N N . VAL A 1 205 ? -28.596 1.075 33.911 1.00 85.50 205 VAL A N 1
ATOM 1661 C CA . VAL A 1 205 ? -27.400 1.810 33.453 1.00 85.50 205 VAL A CA 1
ATOM 1662 C C . VAL A 1 205 ? -27.653 2.563 32.138 1.00 85.50 205 VAL A C 1
ATOM 1664 O O . VAL A 1 205 ? -26.926 3.491 31.801 1.00 85.50 205 VAL A O 1
ATOM 1667 N N . LEU A 1 206 ? -28.699 2.244 31.386 1.00 84.56 206 LEU A N 1
ATOM 1668 C CA . LEU A 1 206 ? -29.083 2.944 30.159 1.00 84.56 206 LEU A CA 1
ATOM 1669 C C . LEU A 1 206 ? -30.178 3.994 30.456 1.00 84.56 206 LEU A C 1
ATOM 1671 O O . LEU A 1 206 ? -30.998 3.778 31.350 1.00 84.56 206 LEU A O 1
ATOM 1675 N N . PRO A 1 207 ? -30.215 5.147 29.749 1.00 81.44 207 PRO A N 1
ATOM 1676 C CA . PRO A 1 207 ? -29.406 5.538 28.587 1.00 81.44 207 PRO A CA 1
ATOM 1677 C C . PRO A 1 207 ? -27.984 6.001 28.950 1.00 81.44 207 PRO A C 1
ATOM 1679 O O . PRO A 1 207 ? -27.738 6.508 30.044 1.00 81.44 207 PRO A O 1
ATOM 1682 N N . LEU A 1 208 ? -27.037 5.828 28.022 1.00 80.69 208 LEU A N 1
ATOM 1683 C CA . LEU A 1 208 ? -25.671 6.352 28.157 1.00 80.69 208 LEU A CA 1
ATOM 1684 C C . LEU A 1 208 ? -25.661 7.862 27.915 1.00 80.69 208 LEU A C 1
ATOM 1686 O O . LEU A 1 208 ? -26.305 8.349 26.984 1.00 80.69 208 LEU A O 1
ATOM 1690 N N . SER A 1 209 ? -24.867 8.590 28.699 1.00 78.25 209 SER A N 1
ATOM 1691 C CA . SER A 1 209 ? -24.542 9.986 28.384 1.00 78.25 209 SER A CA 1
ATOM 1692 C C . SER A 1 209 ? -23.765 10.078 27.063 1.00 78.25 209 SER A C 1
ATOM 1694 O O . SER A 1 209 ? -23.033 9.156 26.702 1.00 78.25 209 SER A O 1
ATOM 1696 N N . ALA A 1 210 ? -23.841 11.213 26.360 1.00 75.69 210 ALA A N 1
ATOM 1697 C CA . ALA A 1 210 ? -23.083 11.446 25.124 1.00 75.69 210 ALA A CA 1
ATOM 1698 C C . ALA A 1 210 ? -21.563 11.238 25.299 1.00 75.69 210 ALA A C 1
ATOM 1700 O O . ALA A 1 210 ? -20.881 10.780 24.383 1.00 75.69 210 ALA A O 1
ATOM 1701 N N . HIS A 1 211 ? -21.028 11.531 26.488 1.00 77.50 211 HIS A N 1
ATOM 1702 C CA . HIS A 1 211 ? -19.623 11.278 26.819 1.00 77.50 211 HIS A CA 1
ATOM 1703 C C . HIS A 1 211 ? -19.336 9.787 27.033 1.00 77.50 211 HIS A C 1
ATOM 1705 O O . HIS A 1 211 ? -18.314 9.282 26.570 1.00 77.50 211 HIS A O 1
ATOM 1711 N N . GLU A 1 212 ? -20.248 9.074 27.695 1.00 83.25 212 GLU A N 1
ATOM 1712 C CA . GLU A 1 212 ? -20.140 7.633 27.938 1.00 83.25 212 GLU A CA 1
ATOM 1713 C C . GLU A 1 212 ? -20.263 6.843 26.634 1.00 83.25 212 GLU A C 1
ATOM 1715 O O . GLU A 1 212 ? -19.495 5.913 26.424 1.00 83.25 212 GLU A O 1
ATOM 1720 N N . ALA A 1 213 ? -21.143 7.258 25.721 1.00 80.56 213 ALA A N 1
ATOM 1721 C CA . ALA A 1 213 ? -21.334 6.630 24.413 1.00 80.56 213 ALA A CA 1
ATOM 1722 C C . ALA A 1 213 ? -20.107 6.742 23.486 1.00 80.56 213 ALA A C 1
ATOM 1724 O O . ALA A 1 213 ? -19.960 5.947 22.563 1.00 80.56 213 ALA A O 1
ATOM 1725 N N . ARG A 1 214 ? -19.207 7.712 23.724 1.00 78.12 214 ARG A N 1
ATOM 1726 C CA . ARG A 1 214 ? -17.912 7.809 23.020 1.00 78.12 214 ARG A CA 1
ATOM 1727 C C . ARG A 1 214 ? -16.849 6.885 23.604 1.00 78.12 214 ARG A C 1
ATOM 1729 O O . ARG A 1 214 ? -15.882 6.568 22.917 1.00 78.12 214 ARG A O 1
ATOM 1736 N N . HIS A 1 215 ? -16.981 6.526 24.879 1.00 82.62 215 HIS A N 1
ATOM 1737 C CA . HIS A 1 215 ? -16.045 5.633 25.544 1.00 82.62 215 HIS A CA 1
ATOM 1738 C C . HIS A 1 215 ? -16.489 4.181 25.394 1.00 82.62 215 HIS A C 1
ATOM 1740 O O . HIS A 1 215 ? -15.706 3.384 24.904 1.00 82.62 215 HIS A O 1
ATOM 1746 N N . TYR A 1 216 ? -17.735 3.855 25.748 1.00 85.50 216 TYR A N 1
ATOM 1747 C CA . TYR A 1 216 ? -18.281 2.503 25.707 1.00 85.50 216 TYR A CA 1
ATOM 1748 C C . TYR A 1 216 ? -18.934 2.195 24.359 1.00 85.50 216 TYR A C 1
ATOM 1750 O O . TYR A 1 216 ? -19.908 2.833 23.961 1.00 85.50 216 TYR A O 1
ATOM 1758 N N . ILE A 1 217 ? -18.399 1.194 23.663 1.00 84.50 217 ILE A N 1
ATOM 1759 C CA . ILE A 1 217 ? -18.672 0.944 22.241 1.00 84.50 217 ILE A CA 1
ATOM 1760 C C . ILE A 1 217 ? -19.295 -0.444 22.064 1.00 84.50 217 ILE A C 1
ATOM 1762 O O . ILE A 1 217 ? -19.050 -1.357 22.852 1.00 84.50 217 ILE A O 1
ATOM 1766 N N . ARG A 1 218 ? -20.114 -0.651 21.027 1.00 83.88 218 ARG A N 1
ATOM 1767 C CA . ARG A 1 218 ? -20.586 -2.003 20.686 1.00 83.88 218 ARG A CA 1
ATOM 1768 C C . ARG A 1 218 ? -19.509 -2.746 19.882 1.00 83.88 218 ARG A C 1
ATOM 1770 O O . ARG A 1 218 ? -18.921 -2.153 18.986 1.00 83.88 218 ARG A O 1
ATOM 1777 N N . PRO A 1 219 ? -19.281 -4.051 20.103 1.00 81.44 219 PRO A N 1
ATOM 1778 C CA . PRO A 1 219 ? -18.230 -4.798 19.399 1.00 81.44 219 PRO A CA 1
ATOM 1779 C C . PRO A 1 219 ? -18.300 -4.681 17.867 1.00 81.44 219 PRO A C 1
ATOM 1781 O O . PRO A 1 219 ? -17.277 -4.495 17.216 1.00 81.44 219 PRO A O 1
ATOM 1784 N N . GLY A 1 220 ? -19.517 -4.738 17.313 1.00 73.56 220 GLY A N 1
ATOM 1785 C CA . GLY A 1 220 ? -19.776 -4.639 15.874 1.00 73.56 220 GLY A CA 1
ATOM 1786 C C . GLY A 1 220 ? -20.047 -3.226 15.353 1.00 73.56 220 GLY A C 1
ATOM 1787 O O . GLY A 1 220 ? -20.430 -3.084 14.198 1.00 73.56 220 GLY A O 1
ATOM 1788 N N . SER A 1 221 ? -19.918 -2.171 16.168 1.00 79.56 221 SER A N 1
ATOM 1789 C CA . SER A 1 221 ? -20.144 -0.815 15.656 1.00 79.56 221 SER A CA 1
ATOM 1790 C C . SER A 1 221 ? -18.934 -0.293 14.890 1.00 79.56 221 SER A C 1
ATOM 1792 O O . SER A 1 221 ? -17.803 -0.445 15.343 1.00 79.56 221 SER A O 1
ATOM 1794 N N . ILE A 1 222 ? -19.196 0.418 13.794 1.00 74.94 222 ILE A N 1
ATOM 1795 C CA . ILE A 1 222 ? -18.187 1.092 12.956 1.00 74.94 222 ILE A CA 1
ATOM 1796 C C . ILE A 1 222 ? -17.469 2.216 13.730 1.00 74.94 222 ILE A C 1
ATOM 1798 O O . ILE A 1 222 ? -16.361 2.617 13.390 1.00 74.94 222 ILE A O 1
ATOM 1802 N N . PHE A 1 223 ? -18.073 2.712 14.815 1.00 71.19 223 PHE A N 1
ATOM 1803 C CA . PHE A 1 223 ? -17.458 3.715 15.676 1.00 71.19 223 PHE A CA 1
ATOM 1804 C C . PHE A 1 223 ? -16.182 3.178 16.328 1.00 71.19 223 PHE A C 1
ATOM 1806 O O . PHE A 1 223 ? -16.194 2.143 16.998 1.00 71.19 223 PHE A O 1
ATOM 1813 N N . MET A 1 224 ? -15.087 3.904 16.121 1.00 73.12 224 MET A N 1
ATOM 1814 C CA . MET A 1 224 ? -13.766 3.610 16.671 1.00 73.12 224 MET A CA 1
ATOM 1815 C C . MET A 1 224 ? -13.557 4.350 17.994 1.00 73.12 224 MET A C 1
ATOM 1817 O O . MET A 1 224 ? -13.979 5.497 18.148 1.00 73.12 224 MET A O 1
ATOM 1821 N N . SER A 1 225 ? -12.887 3.700 18.945 1.00 76.12 225 SER A N 1
ATOM 1822 C CA . SER A 1 225 ? -12.444 4.324 20.196 1.00 76.12 225 SER A CA 1
ATOM 1823 C C . SER A 1 225 ? -11.389 5.395 19.927 1.00 76.12 225 SER A C 1
ATOM 1825 O O . SER A 1 225 ? -10.662 5.311 18.942 1.00 76.12 225 SER A O 1
ATOM 1827 N N . ARG A 1 226 ? -11.227 6.372 20.830 1.00 78.88 226 ARG A N 1
ATOM 1828 C CA . ARG A 1 226 ? -10.196 7.425 20.704 1.00 78.88 226 ARG A CA 1
ATOM 1829 C C . ARG A 1 226 ? -8.797 6.851 20.480 1.00 78.88 226 ARG A C 1
ATOM 1831 O O . ARG A 1 226 ? -8.051 7.350 19.648 1.00 78.88 226 ARG A O 1
ATOM 1838 N N . TRP A 1 227 ? -8.456 5.784 21.200 1.00 78.25 227 TRP A N 1
ATOM 1839 C CA . TRP A 1 227 ? -7.160 5.124 21.049 1.00 78.25 227 TRP A CA 1
ATOM 1840 C C . TRP A 1 227 ? -7.041 4.397 19.709 1.00 78.25 227 TRP A C 1
ATOM 1842 O O . TRP A 1 227 ? -6.030 4.542 19.030 1.00 78.25 227 TRP A O 1
ATOM 1852 N N . GLU A 1 228 ? -8.088 3.684 19.287 1.00 83.50 228 GLU A N 1
ATOM 1853 C CA . GLU A 1 228 ? -8.132 3.037 17.969 1.00 83.50 228 GLU A CA 1
ATOM 1854 C C . GLU A 1 228 ? -8.004 4.066 16.837 1.00 83.50 228 GLU A C 1
ATOM 1856 O O . GLU A 1 228 ? -7.284 3.820 15.876 1.00 83.50 228 GLU A O 1
ATOM 1861 N N . GLN A 1 229 ? -8.641 5.234 16.971 1.00 84.38 229 GLN A N 1
ATOM 1862 C CA . GLN A 1 229 ? -8.547 6.338 16.015 1.00 84.38 229 GLN A CA 1
ATOM 1863 C C . GLN A 1 229 ? -7.131 6.902 15.927 1.00 84.38 229 GLN A C 1
ATOM 1865 O O . GLN A 1 229 ? -6.639 7.108 14.824 1.00 84.38 229 GLN A O 1
ATOM 1870 N N . ILE A 1 230 ? -6.459 7.128 17.060 1.00 86.50 230 ILE A N 1
ATOM 1871 C CA . ILE A 1 230 ? -5.081 7.643 17.071 1.00 86.50 230 ILE A CA 1
ATOM 1872 C C . ILE A 1 230 ? -4.138 6.659 16.368 1.00 86.50 230 ILE A C 1
ATOM 1874 O O . ILE A 1 230 ? -3.383 7.064 15.486 1.00 86.50 230 ILE A O 1
ATOM 1878 N N . PHE A 1 231 ? -4.207 5.366 16.704 1.00 86.00 231 PHE A N 1
ATOM 1879 C CA . PHE A 1 231 ? -3.370 4.352 16.054 1.00 86.00 231 PHE A CA 1
ATOM 1880 C C . PHE A 1 231 ? -3.690 4.199 14.564 1.00 86.00 231 PHE A C 1
ATOM 1882 O O . PHE A 1 231 ? -2.777 4.069 13.752 1.00 86.00 231 PHE A O 1
ATOM 1889 N N . TYR A 1 232 ? -4.968 4.259 14.196 1.00 87.50 232 TYR A N 1
ATOM 1890 C CA . TYR A 1 232 ? -5.414 4.196 12.808 1.00 87.50 232 TYR A CA 1
ATOM 1891 C C . TYR A 1 232 ? -4.930 5.396 11.984 1.00 87.50 232 TYR A C 1
ATOM 1893 O O . TYR A 1 232 ? -4.378 5.211 10.901 1.00 87.50 232 TYR A O 1
ATOM 1901 N N . LEU A 1 233 ? -5.060 6.616 12.514 1.00 89.56 233 LEU A N 1
ATOM 1902 C CA . LEU A 1 233 ? -4.559 7.834 11.873 1.00 89.56 233 LEU A CA 1
ATOM 1903 C C . LEU A 1 233 ? -3.043 7.789 11.695 1.00 89.56 233 LEU A C 1
ATOM 1905 O O . LEU A 1 233 ? -2.549 8.124 10.622 1.00 89.56 233 LEU A O 1
ATOM 1909 N N . LEU A 1 234 ? -2.306 7.333 12.711 1.00 91.12 234 LEU A N 1
ATOM 1910 C CA . LEU A 1 234 ? -0.858 7.173 12.619 1.00 91.12 234 LEU A CA 1
ATOM 1911 C C . LEU A 1 234 ? -0.480 6.145 11.538 1.00 91.12 234 LEU A C 1
ATOM 1913 O O . LEU A 1 234 ? 0.398 6.410 10.717 1.00 91.12 234 LEU A O 1
ATOM 1917 N N . ALA A 1 235 ? -1.169 5.002 11.490 1.00 90.44 235 ALA A N 1
ATOM 1918 C CA . ALA A 1 235 ? -0.937 3.963 10.488 1.00 90.44 235 ALA A CA 1
ATOM 1919 C C . ALA A 1 235 ? -1.223 4.455 9.059 1.00 90.44 235 ALA A C 1
ATOM 1921 O O . ALA A 1 235 ? -0.401 4.250 8.165 1.00 90.44 235 ALA A O 1
ATOM 1922 N N . ILE A 1 236 ? -2.341 5.158 8.845 1.00 90.56 236 ILE A N 1
ATOM 1923 C CA . ILE A 1 236 ? -2.666 5.766 7.548 1.00 90.56 236 ILE A CA 1
ATOM 1924 C C . ILE A 1 236 ? -1.647 6.832 7.174 1.00 90.56 236 ILE A C 1
ATOM 1926 O O . ILE A 1 236 ? -1.195 6.858 6.035 1.00 90.56 236 ILE A O 1
ATOM 1930 N N . PHE A 1 237 ? -1.263 7.702 8.107 1.00 93.06 237 PHE A N 1
ATOM 1931 C CA . PHE A 1 237 ? -0.272 8.739 7.840 1.00 93.06 237 PHE A CA 1
ATOM 1932 C C . PHE A 1 237 ? 1.055 8.128 7.376 1.00 93.06 237 PHE A C 1
ATOM 1934 O O . PHE A 1 237 ? 1.625 8.562 6.373 1.00 93.06 237 PHE A O 1
ATOM 1941 N N . HIS A 1 238 ? 1.511 7.064 8.045 1.00 91.25 238 HIS A N 1
ATOM 1942 C CA . HIS A 1 238 ? 2.678 6.307 7.604 1.00 91.25 238 HIS A CA 1
ATOM 1943 C C . HIS A 1 238 ? 2.489 5.728 6.199 1.00 91.25 238 HIS A C 1
ATOM 1945 O O . HIS A 1 238 ? 3.380 5.882 5.362 1.00 91.25 238 HIS A O 1
ATOM 1951 N N . LEU A 1 239 ? 1.340 5.112 5.915 1.00 92.31 239 LEU A N 1
ATOM 1952 C CA . LEU A 1 239 ? 1.051 4.531 4.607 1.00 92.31 239 LEU A CA 1
ATOM 1953 C C . LEU A 1 239 ? 1.020 5.588 3.493 1.00 92.31 239 LEU A C 1
ATOM 1955 O O . LEU A 1 239 ? 1.665 5.390 2.469 1.00 92.31 239 LEU A O 1
ATOM 1959 N N . ILE A 1 240 ? 0.341 6.720 3.703 1.00 92.06 240 ILE A N 1
ATOM 1960 C CA . ILE A 1 240 ? 0.269 7.837 2.749 1.00 92.06 240 ILE A CA 1
ATOM 1961 C C . ILE A 1 240 ? 1.665 8.391 2.477 1.00 92.06 240 ILE A C 1
ATOM 1963 O O . ILE A 1 240 ? 2.031 8.591 1.322 1.00 92.06 240 ILE A O 1
ATOM 1967 N N . ARG A 1 241 ? 2.477 8.590 3.523 1.00 93.75 241 ARG A N 1
ATOM 1968 C CA . ARG A 1 241 ? 3.865 9.042 3.372 1.00 93.75 241 ARG A CA 1
ATOM 1969 C C . ARG A 1 241 ? 4.668 8.083 2.491 1.00 93.75 241 ARG A C 1
ATOM 1971 O O . ARG A 1 241 ? 5.379 8.531 1.597 1.00 93.75 241 ARG A O 1
ATOM 1978 N N . HIS A 1 242 ? 4.563 6.775 2.728 1.00 91.06 242 HIS A N 1
ATOM 1979 C CA . HIS A 1 242 ? 5.262 5.776 1.914 1.00 91.06 242 HIS A CA 1
ATOM 1980 C C . HIS A 1 242 ? 4.720 5.701 0.483 1.00 91.06 242 HIS A C 1
ATOM 1982 O O . HIS A 1 242 ? 5.512 5.603 -0.450 1.00 91.06 242 HIS A O 1
ATOM 1988 N N . LEU A 1 243 ? 3.404 5.809 0.298 1.00 92.12 243 LEU A N 1
ATOM 1989 C CA . LEU A 1 243 ? 2.773 5.845 -1.018 1.00 92.12 243 LEU A CA 1
ATOM 1990 C C . LEU A 1 243 ? 3.252 7.052 -1.834 1.00 92.12 243 LEU A C 1
ATOM 1992 O O . LEU A 1 243 ? 3.590 6.898 -3.002 1.00 92.12 243 LEU A O 1
ATOM 1996 N N . LEU A 1 244 ? 3.341 8.231 -1.212 1.00 93.62 244 LEU A N 1
ATOM 1997 C CA . LEU A 1 244 ? 3.830 9.448 -1.859 1.00 93.62 244 LEU A CA 1
ATOM 1998 C C . LEU A 1 244 ? 5.301 9.320 -2.276 1.00 93.62 244 LEU A C 1
ATOM 2000 O O . LEU A 1 244 ? 5.658 9.714 -3.382 1.00 93.62 244 LEU A O 1
ATOM 2004 N N . LEU A 1 245 ? 6.142 8.719 -1.428 1.00 93.00 245 LEU A N 1
ATOM 2005 C CA . LEU A 1 245 ? 7.541 8.442 -1.770 1.00 93.00 245 LEU A CA 1
ATOM 2006 C C . LEU A 1 245 ? 7.665 7.477 -2.954 1.00 93.00 245 LEU A C 1
ATOM 2008 O O . LEU A 1 245 ? 8.467 7.715 -3.851 1.00 93.00 245 LEU A O 1
ATOM 2012 N N . VAL A 1 246 ? 6.871 6.405 -2.984 1.00 91.62 246 VAL A N 1
ATOM 2013 C CA . VAL A 1 246 ? 6.896 5.448 -4.101 1.00 91.62 246 VAL A CA 1
ATOM 2014 C C . VAL A 1 246 ? 6.372 6.081 -5.379 1.00 91.62 246 VAL A C 1
ATOM 2016 O O . VAL A 1 246 ? 7.001 5.925 -6.418 1.00 91.62 246 VAL A O 1
ATOM 2019 N N . LEU A 1 247 ? 5.280 6.843 -5.313 1.00 91.94 247 LEU A N 1
ATOM 2020 C CA . LEU A 1 247 ? 4.755 7.564 -6.470 1.00 91.94 247 LEU A CA 1
ATOM 2021 C C . LEU A 1 247 ? 5.789 8.549 -7.034 1.00 91.94 247 LEU A C 1
ATOM 2023 O O . LEU A 1 247 ? 5.957 8.618 -8.248 1.00 91.94 247 LEU A O 1
ATOM 2027 N N . LEU A 1 248 ? 6.515 9.258 -6.163 1.00 94.25 248 LEU A N 1
ATOM 2028 C CA . LEU A 1 248 ? 7.611 10.143 -6.559 1.00 94.25 248 LEU A CA 1
ATOM 2029 C C . LEU A 1 248 ? 8.745 9.377 -7.255 1.00 94.25 248 LEU A C 1
ATOM 2031 O O . LEU A 1 248 ? 9.262 9.850 -8.262 1.00 94.25 248 LEU A O 1
ATOM 2035 N N . LEU A 1 249 ? 9.120 8.199 -6.746 1.00 91.31 249 LEU A N 1
ATOM 2036 C CA . LEU A 1 249 ? 10.144 7.348 -7.363 1.00 91.31 249 LEU A CA 1
ATOM 2037 C C . LEU A 1 249 ? 9.703 6.828 -8.735 1.00 91.31 249 LEU A C 1
ATOM 2039 O O . LEU A 1 249 ? 10.461 6.940 -9.691 1.00 91.31 249 LEU A O 1
ATOM 2043 N N . VAL A 1 250 ? 8.466 6.333 -8.859 1.00 91.69 250 VAL A N 1
ATOM 2044 C CA . VAL A 1 250 ? 7.913 5.905 -10.155 1.00 91.69 250 VAL A CA 1
ATOM 2045 C C . VAL A 1 250 ? 7.889 7.077 -11.134 1.00 91.69 250 VAL A C 1
ATOM 2047 O O . VAL A 1 250 ? 8.316 6.936 -12.275 1.00 91.69 250 VAL A O 1
ATOM 2050 N N . PHE A 1 251 ? 7.442 8.253 -10.689 1.00 92.50 251 PHE A N 1
ATOM 2051 C CA . PHE A 1 251 ? 7.466 9.460 -11.508 1.00 92.50 251 PHE A CA 1
ATOM 2052 C C . PHE A 1 251 ? 8.884 9.806 -11.978 1.00 92.50 251 PHE A C 1
ATOM 2054 O O . PHE A 1 251 ? 9.064 10.117 -13.151 1.00 92.50 251 PHE A O 1
ATOM 2061 N N . LEU A 1 252 ? 9.887 9.719 -11.099 1.00 93.50 252 LEU A N 1
ATOM 2062 C CA . LEU A 1 252 ? 11.281 9.986 -11.446 1.00 93.50 252 LEU A CA 1
ATOM 2063 C C . LEU A 1 252 ? 11.815 8.988 -12.484 1.00 93.50 252 LEU A C 1
ATOM 2065 O O . LEU A 1 252 ? 12.452 9.414 -13.444 1.00 93.50 252 LEU A O 1
ATOM 2069 N N . ASP A 1 253 ? 11.520 7.696 -12.335 1.00 91.62 253 ASP A N 1
ATOM 2070 C CA . ASP A 1 253 ? 11.923 6.664 -13.299 1.00 91.62 253 ASP A CA 1
ATOM 2071 C C . ASP A 1 253 ? 11.340 6.949 -14.692 1.00 91.62 253 ASP A C 1
ATOM 2073 O O . ASP A 1 253 ? 12.063 6.938 -15.693 1.00 91.62 253 ASP A O 1
ATOM 2077 N N . TYR A 1 254 ? 10.044 7.277 -14.761 1.00 91.19 254 TYR A N 1
ATOM 2078 C CA . TYR A 1 254 ? 9.408 7.677 -16.016 1.00 91.19 254 TYR A CA 1
ATOM 2079 C C . TYR A 1 254 ? 9.973 8.996 -16.547 1.00 91.19 254 TYR A C 1
ATOM 2081 O O . TYR A 1 254 ? 10.204 9.102 -17.746 1.00 91.19 254 TYR A O 1
ATOM 2089 N N . ALA A 1 255 ? 10.235 9.989 -15.695 1.00 92.19 255 ALA A N 1
ATOM 2090 C CA . ALA A 1 255 ? 10.822 11.258 -16.114 1.00 92.19 255 ALA A CA 1
ATOM 2091 C C . ALA A 1 255 ? 12.210 11.056 -16.742 1.00 92.19 255 ALA A C 1
ATOM 2093 O O . ALA A 1 255 ? 12.488 11.616 -17.800 1.00 92.19 255 ALA A O 1
ATOM 2094 N N . VAL A 1 256 ? 13.060 10.212 -16.147 1.00 91.44 256 VAL A N 1
ATOM 2095 C CA . VAL A 1 256 ? 14.372 9.857 -16.709 1.00 91.44 256 VAL A CA 1
ATOM 2096 C C . VAL A 1 256 ? 14.215 9.134 -18.047 1.00 91.44 256 VAL A C 1
ATOM 2098 O O . VAL A 1 256 ? 14.895 9.492 -19.009 1.00 91.44 256 VAL A O 1
ATOM 2101 N N . PHE A 1 257 ? 13.299 8.165 -18.141 1.00 91.06 257 PHE A N 1
ATOM 2102 C CA . PHE A 1 257 ? 12.989 7.488 -19.403 1.00 91.06 257 PHE A CA 1
ATOM 2103 C C . PHE A 1 257 ? 12.559 8.483 -20.493 1.00 91.06 257 PHE A C 1
ATOM 2105 O O . PHE A 1 257 ? 13.121 8.471 -21.586 1.00 91.06 257 PHE A O 1
ATOM 2112 N N . TRP A 1 258 ? 11.634 9.392 -20.174 1.00 91.00 258 TRP A N 1
ATOM 2113 C CA . TRP A 1 258 ? 11.142 10.424 -21.089 1.00 91.00 258 TRP A CA 1
ATOM 2114 C C . TRP A 1 258 ? 12.238 11.393 -21.535 1.00 91.00 258 TRP A C 1
ATOM 2116 O O . TRP A 1 258 ? 12.309 11.730 -22.714 1.00 91.00 258 TRP A O 1
ATOM 2126 N N . VAL A 1 259 ? 13.118 11.827 -20.629 1.00 91.38 259 VAL A N 1
ATOM 2127 C CA . VAL A 1 259 ? 14.250 12.704 -20.974 1.00 91.38 259 VAL A CA 1
ATOM 2128 C C . VAL A 1 259 ? 15.217 11.997 -21.925 1.00 91.38 259 VAL A C 1
ATOM 2130 O O . VAL A 1 259 ? 15.669 12.599 -22.900 1.00 91.38 259 VAL A O 1
ATOM 2133 N N . LEU A 1 260 ? 15.519 10.720 -21.680 1.00 88.06 260 LEU A N 1
ATOM 2134 C CA . LEU A 1 260 ? 16.386 9.931 -22.557 1.00 88.06 260 LEU A CA 1
ATOM 2135 C C . LEU A 1 260 ? 15.740 9.661 -23.922 1.00 88.06 260 LEU A C 1
ATOM 2137 O O . LEU A 1 260 ? 16.440 9.676 -24.935 1.00 88.06 260 LEU A O 1
ATOM 2141 N N . ASP A 1 261 ? 14.427 9.439 -23.968 1.00 87.50 261 ASP A N 1
ATOM 2142 C CA . ASP A 1 261 ? 13.701 9.244 -25.224 1.00 87.50 261 ASP A CA 1
ATOM 2143 C C . ASP A 1 261 ? 13.596 10.546 -26.034 1.00 87.50 261 ASP A C 1
ATOM 2145 O O . ASP A 1 261 ? 13.846 10.556 -27.240 1.00 87.50 261 ASP A O 1
ATOM 2149 N N . LEU A 1 262 ? 13.378 11.682 -25.365 1.00 88.00 262 LEU A N 1
ATOM 2150 C CA . LEU A 1 262 ? 13.459 13.000 -25.994 1.00 88.00 262 LEU A CA 1
ATOM 2151 C C . LEU A 1 262 ? 14.859 13.257 -26.569 1.00 88.00 262 LEU A C 1
ATOM 2153 O O . LEU A 1 262 ? 14.986 13.706 -27.709 1.00 88.00 262 LEU A O 1
ATOM 2157 N N . ALA A 1 263 ? 15.917 12.938 -25.817 1.00 84.81 263 ALA A N 1
ATOM 2158 C CA . ALA A 1 263 ? 17.292 13.058 -26.296 1.00 84.81 263 ALA A CA 1
ATOM 2159 C C . ALA A 1 263 ? 17.545 12.161 -27.517 1.00 84.81 263 ALA A C 1
ATOM 2161 O O . ALA A 1 263 ? 18.152 12.605 -28.491 1.00 84.81 263 ALA A O 1
ATOM 2162 N N . ARG A 1 264 ? 17.033 10.923 -27.507 1.00 80.81 264 ARG A N 1
ATOM 2163 C CA . ARG A 1 264 ? 17.080 10.012 -28.659 1.00 80.81 264 ARG A CA 1
ATOM 2164 C C . ARG A 1 264 ? 16.386 10.617 -29.879 1.00 80.81 264 ARG A C 1
ATOM 2166 O O . ARG A 1 264 ? 16.945 10.532 -30.969 1.00 80.81 264 ARG A O 1
ATOM 2173 N N . HIS A 1 265 ? 15.207 11.214 -29.715 1.00 78.38 265 HIS A N 1
ATOM 2174 C CA . HIS A 1 265 ? 14.471 11.828 -30.820 1.00 78.38 265 HIS A CA 1
ATOM 2175 C C . HIS A 1 265 ? 15.235 13.013 -31.429 1.00 78.38 265 HIS A C 1
ATOM 2177 O O . HIS A 1 265 ? 15.359 13.104 -32.646 1.00 78.38 265 HIS A O 1
ATOM 2183 N N . GLN A 1 266 ? 15.832 13.870 -30.596 1.00 73.44 266 GLN A N 1
ATOM 2184 C CA . GLN A 1 266 ? 16.629 15.009 -31.071 1.00 73.44 266 GLN A CA 1
ATOM 2185 C C . GLN A 1 266 ? 17.948 14.578 -31.733 1.00 73.44 266 GLN A C 1
ATOM 2187 O O . GLN A 1 266 ? 18.356 15.152 -32.739 1.00 73.44 266 GLN A O 1
ATOM 2192 N N . LEU A 1 267 ? 18.599 13.529 -31.219 1.00 67.44 267 LEU A N 1
ATOM 2193 C CA . LEU A 1 267 ? 19.825 12.966 -31.801 1.00 67.44 267 LEU A CA 1
ATOM 2194 C C . LEU A 1 267 ? 19.589 12.216 -33.120 1.00 67.44 267 LEU A C 1
ATOM 2196 O O . LEU A 1 267 ? 20.542 11.971 -33.853 1.00 67.44 267 LEU A O 1
ATOM 2200 N N . GLN A 1 268 ? 18.345 11.848 -33.443 1.00 62.25 268 GLN A N 1
ATOM 2201 C CA . GLN A 1 268 ? 17.988 11.344 -34.773 1.00 62.25 268 GLN A CA 1
ATOM 2202 C C . GLN A 1 268 ? 17.952 12.449 -35.837 1.00 62.25 268 GLN A C 1
ATOM 2204 O O . GLN A 1 268 ? 17.899 12.122 -37.023 1.00 62.25 268 GLN A O 1
ATOM 2209 N N . GLY A 1 269 ? 18.012 13.728 -35.445 1.00 56.19 269 GLY A N 1
ATOM 2210 C CA . GLY A 1 269 ? 18.259 14.824 -36.374 1.00 56.19 269 GLY A CA 1
ATOM 2211 C C . GLY A 1 269 ? 19.592 14.601 -37.083 1.00 56.19 269 GLY A C 1
ATOM 2212 O O . GLY A 1 269 ? 20.626 14.442 -36.436 1.00 56.19 269 GLY A O 1
ATOM 2213 N N . GLU A 1 270 ? 19.566 14.526 -38.413 1.00 53.19 270 GLU A N 1
ATOM 2214 C CA . GLU A 1 270 ? 20.738 14.233 -39.234 1.00 53.19 270 GLU A CA 1
ATOM 2215 C C . GLU A 1 270 ? 21.842 15.275 -38.993 1.00 53.19 270 GLU A C 1
ATOM 2217 O O . GLU A 1 270 ? 21.836 16.365 -39.565 1.00 53.19 270 GLU A O 1
ATOM 2222 N N . VAL A 1 271 ? 22.824 14.945 -38.150 1.00 54.12 271 VAL A N 1
ATOM 2223 C CA . VAL A 1 271 ? 24.066 15.718 -38.057 1.00 54.12 271 VAL A CA 1
ATOM 2224 C C . VAL A 1 271 ? 24.872 15.410 -39.318 1.00 54.12 271 VAL A C 1
ATOM 2226 O O . VAL A 1 271 ? 25.669 14.471 -39.371 1.00 54.12 271 VAL A O 1
ATOM 2229 N N . VAL A 1 272 ? 24.593 16.168 -40.377 1.00 53.91 272 VAL A N 1
ATOM 2230 C CA . VAL A 1 272 ? 25.338 16.130 -41.637 1.00 53.91 272 VAL A CA 1
ATOM 2231 C C . VAL A 1 272 ? 26.682 16.804 -41.387 1.00 53.91 272 VAL A C 1
ATOM 2233 O O . VAL A 1 272 ? 26.762 18.035 -41.390 1.00 53.91 272 VAL A O 1
ATOM 2236 N N . ALA A 1 273 ? 27.751 16.035 -41.153 1.00 52.28 273 ALA A N 1
ATOM 2237 C CA . ALA A 1 273 ? 29.075 16.644 -41.195 1.00 52.28 273 ALA A CA 1
ATOM 2238 C C . ALA A 1 273 ? 29.491 16.790 -42.657 1.00 52.28 273 ALA A C 1
ATOM 2240 O O . ALA A 1 273 ? 29.630 15.817 -43.396 1.00 52.28 273 ALA A O 1
ATOM 2241 N N . ARG A 1 274 ? 29.660 18.043 -43.070 1.00 53.84 274 ARG A N 1
ATOM 2242 C CA . ARG A 1 274 ? 30.254 18.388 -44.357 1.00 53.84 274 ARG A CA 1
ATOM 2243 C C . ARG A 1 274 ? 31.765 18.209 -44.249 1.00 53.84 274 ARG A C 1
ATOM 2245 O O . ARG A 1 274 ? 32.347 18.574 -43.228 1.00 53.84 274 ARG A O 1
ATOM 2252 N N . SER A 1 275 ? 32.397 17.666 -45.290 1.00 53.91 275 SER A N 1
ATOM 2253 C CA . SER A 1 275 ? 33.861 17.663 -45.379 1.00 53.91 275 SER A CA 1
ATOM 2254 C C . SER A 1 275 ? 34.368 19.111 -45.280 1.00 53.91 275 SER A C 1
ATOM 2256 O O . SER A 1 275 ? 33.904 19.950 -46.055 1.00 53.91 275 SER A O 1
ATOM 2258 N N . PRO A 1 276 ? 35.292 19.439 -44.356 1.00 53.56 276 PRO A N 1
ATOM 2259 C CA . PRO A 1 276 ? 35.776 20.808 -44.181 1.00 53.56 276 PRO A CA 1
ATOM 2260 C C . PRO A 1 276 ? 36.668 21.288 -45.337 1.00 53.56 276 PRO A C 1
ATOM 2262 O O . PRO A 1 276 ? 36.940 22.481 -45.434 1.00 53.56 276 PRO A O 1
ATOM 2265 N N . VAL A 1 277 ? 37.115 20.389 -46.222 1.00 59.88 277 VAL A N 1
ATOM 2266 C CA . VAL A 1 277 ? 37.968 20.729 -47.367 1.00 59.88 277 VAL A CA 1
ATOM 2267 C C . VAL A 1 277 ? 37.347 20.159 -48.641 1.00 59.88 277 VAL A C 1
ATOM 2269 O O . VAL A 1 277 ? 37.317 18.942 -48.831 1.00 59.88 277 VAL A O 1
ATOM 2272 N N . LEU A 1 278 ? 36.842 21.045 -49.503 1.00 63.59 278 LEU A N 1
ATOM 2273 C CA . LEU A 1 278 ? 36.495 20.716 -50.886 1.00 63.59 278 LEU A CA 1
ATOM 2274 C C . LEU A 1 278 ? 37.763 20.840 -51.732 1.00 63.59 278 LEU A C 1
ATOM 2276 O O . LEU A 1 278 ? 38.406 21.891 -51.743 1.00 63.59 278 LEU A O 1
ATOM 2280 N N . VAL A 1 279 ? 38.129 19.769 -52.432 1.00 65.81 279 VAL A N 1
ATOM 2281 C CA . VAL A 1 279 ? 39.299 19.769 -53.317 1.00 65.81 279 VAL A CA 1
ATOM 2282 C C . VAL A 1 279 ? 38.801 19.971 -54.742 1.00 65.81 279 VAL A C 1
ATOM 2284 O O . VAL A 1 279 ? 38.300 19.037 -55.361 1.00 65.81 279 VAL A O 1
ATOM 2287 N N . SER A 1 280 ? 38.940 21.194 -55.257 1.00 68.75 280 SER A N 1
ATOM 2288 C CA . SER A 1 280 ? 38.604 21.520 -56.646 1.00 68.75 280 SER A CA 1
ATOM 2289 C C . SER A 1 280 ? 39.760 21.134 -57.568 1.00 68.75 280 SER A C 1
ATOM 2291 O O . SER A 1 280 ? 40.865 21.661 -57.442 1.00 68.75 280 SER A O 1
ATOM 2293 N N . ILE A 1 281 ? 39.513 20.194 -58.480 1.00 75.88 281 ILE A N 1
ATOM 2294 C CA . ILE A 1 281 ? 40.486 19.736 -59.477 1.00 75.88 281 ILE A CA 1
ATOM 2295 C C . ILE A 1 281 ? 40.043 20.278 -60.836 1.00 75.88 281 ILE A C 1
ATOM 2297 O O . ILE A 1 281 ? 38.987 19.910 -61.340 1.00 75.88 281 ILE A O 1
ATOM 2301 N N . THR A 1 282 ? 40.837 21.142 -61.461 1.00 76.12 282 THR A N 1
ATOM 2302 C CA . THR A 1 282 ? 40.552 21.670 -62.802 1.00 76.12 282 THR A CA 1
ATOM 2303 C C . THR A 1 282 ? 41.423 20.971 -63.842 1.00 76.12 282 THR A C 1
ATOM 2305 O O . THR A 1 282 ? 42.640 20.885 -63.711 1.00 76.12 282 THR A O 1
ATOM 2308 N N . VAL A 1 283 ? 40.794 20.434 -64.892 1.00 81.19 283 VAL A N 1
ATOM 2309 C CA . VAL A 1 283 ? 41.492 19.743 -65.989 1.00 81.19 283 VAL A CA 1
ATOM 2310 C C . VAL A 1 283 ? 41.569 20.668 -67.203 1.00 81.19 283 VAL A C 1
ATOM 2312 O O . VAL A 1 283 ? 40.562 20.880 -67.894 1.00 81.19 283 VAL A O 1
ATOM 2315 N N . GLU A 1 284 ? 42.763 21.195 -67.473 1.00 70.88 284 GLU A N 1
ATOM 2316 C CA . GLU A 1 284 ? 43.062 22.016 -68.650 1.00 70.88 284 GLU A CA 1
ATOM 2317 C C . GLU A 1 284 ? 43.442 21.148 -69.860 1.00 70.88 284 GLU A C 1
ATOM 2319 O O . GLU A 1 284 ? 44.244 20.221 -69.767 1.00 70.88 284 GLU A O 1
ATOM 2324 N N . GLY A 1 285 ? 42.835 21.436 -71.015 1.00 76.94 285 GLY A N 1
ATOM 2325 C CA . GLY A 1 285 ? 43.054 20.708 -72.267 1.00 76.94 285 GLY A CA 1
ATOM 2326 C C . GLY A 1 285 ? 41.752 20.299 -72.961 1.00 76.94 285 GLY A C 1
ATOM 2327 O O . GLY A 1 285 ? 40.795 19.844 -72.328 1.00 76.94 285 GLY A O 1
ATOM 2328 N N . ASN A 1 286 ? 41.714 20.452 -74.289 1.00 75.38 286 ASN A N 1
ATOM 2329 C CA . ASN A 1 286 ? 40.520 20.205 -75.113 1.00 75.38 286 ASN A CA 1
ATOM 2330 C C . ASN A 1 286 ? 40.539 18.845 -75.846 1.00 75.38 286 ASN A C 1
ATOM 2332 O O . ASN A 1 286 ? 39.773 18.615 -76.779 1.00 75.38 286 ASN A O 1
ATOM 2336 N N . GLY A 1 287 ? 41.436 17.940 -75.442 1.00 79.62 287 GLY A N 1
ATOM 2337 C CA . GLY A 1 287 ? 41.571 16.601 -76.021 1.00 79.62 287 GLY A CA 1
ATOM 2338 C C . GLY A 1 287 ? 40.604 15.566 -75.430 1.00 79.62 287 GLY A C 1
ATOM 2339 O O . GLY A 1 287 ? 40.015 15.767 -74.368 1.00 79.62 287 GLY A O 1
ATOM 2340 N N . TYR A 1 288 ? 40.496 14.403 -76.087 1.00 71.31 288 TYR A N 1
ATOM 2341 C CA . TYR A 1 288 ? 39.678 13.272 -75.616 1.00 71.31 288 TYR A CA 1
ATOM 2342 C C . TYR A 1 288 ? 40.048 12.809 -74.198 1.00 71.31 288 TYR A C 1
ATOM 2344 O O . TYR A 1 288 ? 39.154 12.551 -73.394 1.00 71.31 288 TYR A O 1
ATOM 2352 N N . ALA A 1 289 ? 41.342 12.761 -73.865 1.00 72.25 289 ALA A N 1
ATOM 2353 C CA . ALA A 1 289 ? 41.806 12.425 -72.517 1.00 72.25 289 ALA A CA 1
ATOM 2354 C C . ALA A 1 289 ? 41.319 13.447 -71.472 1.00 72.25 289 ALA A C 1
ATOM 2356 O O . ALA A 1 289 ? 40.815 13.058 -70.423 1.00 72.25 289 ALA A O 1
ATOM 2357 N N . GLY A 1 290 ? 41.366 14.745 -71.795 1.00 76.88 290 GLY A N 1
ATOM 2358 C CA . GLY A 1 290 ? 40.862 15.811 -70.921 1.00 76.88 290 GLY A CA 1
ATOM 2359 C C . GLY A 1 290 ? 39.367 15.673 -70.616 1.00 76.88 290 GLY A C 1
ATOM 2360 O O . GLY A 1 290 ? 38.941 15.930 -69.494 1.00 76.88 290 GLY A O 1
ATOM 2361 N N . LYS A 1 291 ? 38.571 15.184 -71.577 1.00 74.81 291 LYS A N 1
ATOM 2362 C CA . LYS A 1 291 ? 37.141 14.906 -71.376 1.00 74.81 291 LYS A CA 1
ATOM 2363 C C . LYS A 1 291 ? 36.900 13.732 -70.418 1.00 74.81 291 LYS A C 1
ATOM 2365 O O . LYS A 1 291 ? 36.029 13.828 -69.564 1.00 74.81 291 LYS A O 1
ATOM 2370 N N . ILE A 1 292 ? 37.701 12.667 -70.515 1.00 76.12 292 ILE A N 1
ATOM 2371 C CA . ILE A 1 292 ? 37.625 11.509 -69.605 1.00 76.12 292 ILE A CA 1
ATOM 2372 C C . ILE A 1 292 ? 37.981 11.922 -68.172 1.00 76.12 292 ILE A C 1
ATOM 2374 O O . ILE A 1 292 ? 37.259 11.581 -67.237 1.00 76.12 292 ILE A O 1
ATOM 2378 N N . TYR A 1 293 ? 39.059 12.691 -67.993 1.00 77.94 293 TYR A N 1
ATOM 2379 C CA . TYR A 1 293 ? 39.448 13.178 -66.668 1.00 77.94 293 TYR A CA 1
ATOM 2380 C C . TYR A 1 293 ? 38.427 14.159 -66.085 1.00 77.94 293 TYR A C 1
ATOM 2382 O O . TYR A 1 293 ? 38.144 14.089 -64.895 1.00 77.94 293 TYR A O 1
ATOM 2390 N N . ARG A 1 294 ? 37.816 15.023 -66.906 1.00 81.69 294 ARG A N 1
ATOM 2391 C CA . ARG A 1 294 ? 36.740 15.922 -66.460 1.00 81.69 294 ARG A CA 1
ATOM 2392 C C . ARG A 1 294 ? 35.507 15.152 -65.976 1.00 81.69 294 ARG A C 1
ATOM 2394 O O . ARG A 1 294 ? 34.953 15.504 -64.939 1.00 81.69 294 ARG A O 1
ATOM 2401 N N . ASP A 1 295 ? 35.127 14.079 -66.670 1.00 81.25 295 ASP A N 1
ATOM 2402 C CA . ASP A 1 295 ? 34.032 13.202 -66.236 1.00 81.25 295 ASP A CA 1
ATOM 2403 C C . ASP A 1 295 ? 34.369 12.512 -64.895 1.00 81.25 295 ASP A C 1
ATOM 2405 O O . ASP A 1 295 ? 33.532 12.485 -63.993 1.00 81.25 295 ASP A O 1
ATOM 2409 N N . LEU A 1 296 ? 35.603 12.023 -64.709 1.00 79.62 296 LEU A N 1
ATOM 2410 C CA . LEU A 1 296 ? 36.049 11.431 -63.436 1.00 79.62 296 LEU A CA 1
ATOM 2411 C C . LEU A 1 296 ? 36.057 12.443 -62.282 1.00 79.62 296 LEU A C 1
ATOM 2413 O O . LEU A 1 296 ? 35.566 12.138 -61.196 1.00 79.62 296 LEU A O 1
ATOM 2417 N N . VAL A 1 297 ? 36.568 13.652 -62.523 1.00 81.88 297 VAL A N 1
ATOM 2418 C CA . VAL A 1 297 ? 36.572 14.743 -61.538 1.00 81.88 297 VAL A CA 1
ATOM 2419 C C . VAL A 1 297 ? 35.147 15.123 -61.139 1.00 81.88 297 VAL A C 1
ATOM 2421 O O . VAL A 1 297 ? 34.880 15.294 -59.954 1.00 81.88 297 VAL A O 1
ATOM 2424 N N . SER A 1 298 ? 34.211 15.182 -62.091 1.00 79.88 298 SER A N 1
ATOM 2425 C CA . SER A 1 298 ? 32.807 15.485 -61.787 1.00 79.88 298 SER A CA 1
ATOM 2426 C C . SER A 1 298 ? 32.152 14.424 -60.895 1.00 79.88 298 SER A C 1
ATOM 2428 O O . SER A 1 298 ? 31.405 14.760 -59.980 1.00 79.88 298 SER A O 1
ATOM 2430 N N . ALA A 1 299 ? 32.474 13.142 -61.097 1.00 78.50 299 ALA A N 1
ATOM 2431 C CA . ALA A 1 299 ? 31.983 12.070 -60.235 1.00 78.50 299 ALA A CA 1
ATOM 2432 C C . ALA A 1 299 ? 32.569 12.165 -58.815 1.00 78.50 299 ALA A C 1
ATOM 2434 O O . ALA A 1 299 ? 31.876 11.873 -57.842 1.00 78.50 299 ALA A O 1
ATOM 2435 N N . PHE A 1 300 ? 33.826 12.598 -58.691 1.00 75.62 300 PHE A N 1
ATOM 2436 C CA . PHE A 1 300 ? 34.473 12.813 -57.399 1.00 75.62 300 PHE A CA 1
ATOM 2437 C C . PHE A 1 300 ? 33.888 14.017 -56.643 1.00 75.62 300 PHE A C 1
ATOM 2439 O O . PHE A 1 300 ? 33.655 13.918 -55.442 1.00 75.62 300 PHE A O 1
ATOM 2446 N N . ASP A 1 301 ? 33.568 15.110 -57.341 1.00 74.19 301 ASP A N 1
ATOM 2447 C CA . ASP A 1 301 ? 32.914 16.295 -56.762 1.00 74.19 301 ASP A CA 1
ATOM 2448 C C . ASP A 1 301 ? 31.503 15.965 -56.229 1.00 74.19 301 ASP A C 1
ATOM 2450 O O . ASP A 1 301 ? 31.151 16.314 -55.102 1.00 74.19 301 ASP A O 1
ATOM 2454 N N . VAL A 1 302 ? 30.724 15.157 -56.963 1.00 73.62 302 VAL A N 1
ATOM 2455 C CA . VAL A 1 302 ? 29.413 14.656 -56.496 1.00 73.62 302 VAL A CA 1
ATOM 2456 C C . VAL A 1 302 ? 29.541 13.790 -55.235 1.00 73.62 302 VAL A C 1
ATOM 2458 O O . VAL A 1 302 ? 28.688 13.859 -54.350 1.00 73.62 302 VAL A O 1
ATOM 2461 N N . LEU A 1 303 ? 30.609 12.995 -55.113 1.00 69.00 303 LEU A N 1
ATOM 2462 C CA . LEU A 1 303 ? 30.876 12.209 -53.903 1.00 69.00 303 LEU A CA 1
ATOM 2463 C C . LEU A 1 303 ? 31.287 13.092 -52.713 1.00 69.00 303 LEU A C 1
ATOM 2465 O O . LEU A 1 303 ? 30.926 12.770 -51.583 1.00 69.00 303 LEU A O 1
ATOM 2469 N N . GLN A 1 304 ? 31.992 14.205 -52.948 1.00 65.62 304 GLN A N 1
ATOM 2470 C CA . GLN A 1 304 ? 32.357 15.175 -51.905 1.00 65.62 304 GLN A CA 1
ATOM 2471 C C . GLN A 1 304 ? 31.160 15.991 -51.402 1.00 65.62 304 GLN A C 1
ATOM 2473 O O . GLN A 1 304 ? 31.094 16.317 -50.217 1.00 65.62 304 GLN 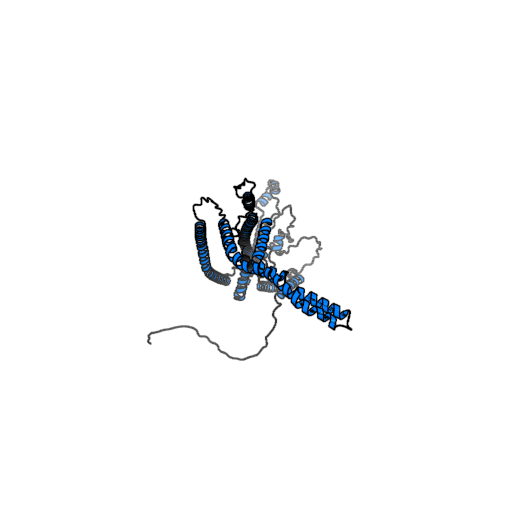A O 1
ATOM 2478 N N . GLN A 1 305 ? 30.214 16.312 -52.287 1.00 65.25 305 GLN A N 1
ATOM 2479 C CA . GLN A 1 305 ? 28.993 17.057 -51.960 1.00 65.25 305 GLN A CA 1
ATOM 2480 C C . GLN A 1 305 ? 27.876 16.170 -51.384 1.00 65.25 305 GLN A C 1
ATOM 2482 O O . GLN A 1 305 ? 26.860 16.683 -50.912 1.00 65.25 305 GLN A O 1
ATOM 2487 N N . GLY A 1 306 ? 28.042 14.845 -51.412 1.00 61.84 306 GLY A N 1
ATOM 2488 C CA . GLY A 1 306 ? 27.077 13.901 -50.861 1.00 61.84 306 GLY A CA 1
ATOM 2489 C C . GLY A 1 306 ? 26.911 14.057 -49.345 1.00 61.84 306 GLY A C 1
ATOM 2490 O O . GLY A 1 306 ? 27.882 14.017 -48.591 1.00 61.84 306 GLY A O 1
ATOM 2491 N N . ASN A 1 307 ? 25.664 14.186 -48.882 1.00 58.34 307 ASN A N 1
ATOM 2492 C CA . ASN A 1 307 ? 25.337 14.197 -47.455 1.00 58.34 307 ASN A CA 1
ATOM 2493 C C . ASN A 1 307 ? 25.566 12.799 -46.862 1.00 58.34 307 ASN A C 1
ATOM 2495 O O . ASN A 1 307 ? 24.701 11.927 -46.952 1.00 58.34 307 ASN A O 1
ATOM 2499 N N . VAL A 1 308 ? 26.727 12.567 -46.253 1.00 58.12 308 VAL A N 1
ATOM 2500 C CA . VAL A 1 308 ? 26.982 11.332 -45.507 1.00 58.12 308 VAL A CA 1
ATOM 2501 C C . VAL A 1 308 ? 26.489 11.528 -44.076 1.00 58.12 308 VAL A C 1
ATOM 2503 O O . VAL A 1 308 ? 27.022 12.341 -43.324 1.00 58.12 308 VAL A O 1
ATOM 2506 N N . THR A 1 309 ? 25.452 10.792 -43.681 1.00 56.66 309 THR A N 1
ATOM 2507 C CA . THR A 1 309 ? 24.975 10.765 -42.293 1.00 56.66 309 THR A CA 1
ATOM 2508 C C . THR A 1 309 ? 25.963 9.976 -41.434 1.00 56.66 309 THR A C 1
ATOM 2510 O O . THR A 1 309 ? 26.166 8.782 -41.659 1.00 56.66 309 THR A O 1
ATOM 2513 N N . ILE A 1 310 ? 26.579 10.624 -40.445 1.00 55.69 310 ILE A N 1
ATOM 2514 C CA . ILE A 1 310 ? 27.702 10.052 -39.672 1.00 55.69 310 ILE A CA 1
ATOM 2515 C C . ILE A 1 310 ? 27.236 9.271 -38.436 1.00 55.69 310 ILE A C 1
ATOM 2517 O O . ILE A 1 310 ? 28.010 8.532 -37.823 1.00 55.69 310 ILE A O 1
ATOM 2521 N N . LEU A 1 311 ? 25.954 9.354 -38.075 1.00 55.94 311 LEU A N 1
ATOM 2522 C CA . LEU A 1 311 ? 25.457 8.673 -36.886 1.00 55.94 311 LEU A CA 1
ATOM 2523 C C . LEU A 1 311 ? 25.219 7.178 -37.151 1.00 55.94 311 LEU A C 1
ATOM 2525 O O . LEU A 1 311 ? 24.178 6.747 -37.648 1.00 55.94 311 LEU A O 1
ATOM 2529 N N . SER A 1 312 ? 26.216 6.365 -36.796 1.00 57.53 312 SER A N 1
ATOM 2530 C CA . SER A 1 312 ? 26.114 4.906 -36.790 1.00 57.53 312 SER A CA 1
ATOM 2531 C C . SER A 1 312 ? 24.916 4.454 -35.950 1.00 57.53 312 SER A C 1
ATOM 2533 O O . SER A 1 312 ? 24.800 4.816 -34.778 1.00 57.53 312 SER A O 1
ATOM 2535 N N . ARG A 1 313 ? 24.066 3.573 -36.504 1.00 59.59 313 ARG A N 1
ATOM 2536 C CA . ARG A 1 313 ? 22.920 2.960 -35.793 1.00 59.59 313 ARG A CA 1
ATOM 2537 C C . ARG A 1 313 ? 23.311 2.278 -34.470 1.00 59.59 313 ARG A C 1
ATOM 2539 O O . ARG A 1 313 ? 22.434 1.994 -33.658 1.00 59.59 313 ARG A O 1
ATOM 2546 N N . ARG A 1 314 ? 24.604 1.990 -34.255 1.00 57.09 314 ARG A N 1
ATOM 2547 C CA . ARG A 1 314 ? 25.142 1.387 -33.024 1.00 57.09 314 ARG A CA 1
ATOM 2548 C C . ARG A 1 314 ? 25.279 2.367 -31.854 1.00 57.09 314 ARG A C 1
ATOM 2550 O O . ARG A 1 314 ? 25.248 1.908 -30.721 1.00 57.09 314 ARG A O 1
ATOM 2557 N N . CYS A 1 315 ? 25.379 3.674 -32.100 1.00 63.44 315 CYS A N 1
ATOM 2558 C CA . CYS A 1 315 ? 25.472 4.696 -31.045 1.00 63.44 315 CYS A CA 1
ATOM 2559 C C . CYS A 1 315 ? 24.102 5.271 -30.643 1.00 63.44 315 CYS A C 1
ATOM 2561 O O . CYS A 1 315 ? 24.028 6.260 -29.919 1.00 63.44 315 CYS A O 1
ATOM 2563 N N . LEU A 1 316 ? 23.010 4.677 -31.131 1.00 68.25 316 LEU A N 1
ATOM 2564 C CA . LEU A 1 316 ? 21.658 5.139 -30.851 1.00 68.25 316 LEU A CA 1
ATOM 2565 C C . LEU A 1 316 ? 21.285 4.792 -29.405 1.00 68.25 316 LEU A C 1
ATOM 2567 O O . LEU A 1 316 ? 21.228 3.610 -29.055 1.00 68.25 316 LEU A O 1
ATOM 2571 N N . LEU A 1 317 ? 21.022 5.810 -28.579 1.00 69.94 317 LEU A N 1
ATOM 2572 C CA . LEU A 1 317 ? 20.519 5.603 -27.223 1.00 69.94 317 LEU A CA 1
ATOM 2573 C C . LEU A 1 317 ? 19.235 4.769 -27.285 1.00 69.94 317 LEU A C 1
ATOM 2575 O O . LEU A 1 317 ? 18.266 5.141 -27.947 1.00 69.94 317 LEU A O 1
ATOM 2579 N N . ARG A 1 318 ? 19.238 3.623 -26.602 1.00 75.50 318 ARG A N 1
ATOM 2580 C CA . ARG A 1 318 ? 18.052 2.792 -26.384 1.00 75.50 318 ARG A CA 1
ATOM 2581 C C . ARG A 1 318 ? 17.684 2.898 -24.908 1.00 75.50 318 ARG A C 1
ATOM 2583 O O . ARG A 1 318 ? 18.251 2.144 -24.116 1.00 75.50 318 ARG A O 1
ATOM 2590 N N . PRO A 1 319 ? 16.820 3.853 -24.522 1.00 80.38 319 PRO A N 1
ATOM 2591 C CA . PRO A 1 319 ? 16.357 3.932 -23.146 1.00 80.38 319 PRO A CA 1
ATOM 2592 C C . PRO A 1 319 ? 15.633 2.633 -22.782 1.00 80.38 319 PRO A C 1
ATOM 2594 O O . PRO A 1 319 ? 14.864 2.096 -23.579 1.00 80.38 319 PRO A O 1
ATOM 2597 N N . SER A 1 320 ? 15.917 2.101 -21.596 1.00 82.50 320 SER A N 1
ATOM 2598 C CA . SER A 1 320 ? 15.215 0.933 -21.070 1.00 82.50 320 SER A CA 1
ATOM 2599 C C . SER A 1 320 ? 13.847 1.355 -20.553 1.00 82.50 320 SER A C 1
ATOM 2601 O O . SER A 1 320 ? 13.768 2.209 -19.668 1.00 82.50 320 SER A O 1
ATOM 2603 N N . GLU A 1 321 ? 12.790 0.748 -21.081 1.00 84.75 321 GLU A N 1
ATOM 2604 C CA . GLU A 1 321 ? 11.429 0.990 -20.610 1.00 84.75 321 GLU A CA 1
ATOM 2605 C C . GLU A 1 321 ? 11.270 0.560 -19.140 1.00 84.75 321 GLU A C 1
ATOM 2607 O O . GLU A 1 321 ? 11.754 -0.513 -18.756 1.00 84.75 321 GLU A O 1
ATOM 2612 N N . PRO A 1 322 ? 10.604 1.374 -18.301 1.00 86.50 322 PRO A N 1
ATOM 2613 C CA . PRO A 1 322 ? 10.321 1.006 -16.922 1.00 86.50 322 PRO A CA 1
ATOM 2614 C C . PRO A 1 322 ? 9.472 -0.279 -16.838 1.00 86.50 322 PRO A C 1
ATOM 2616 O O . PRO A 1 322 ? 8.476 -0.440 -17.543 1.00 86.50 322 PRO A O 1
ATOM 2619 N N . ASN A 1 323 ? 9.846 -1.208 -15.952 1.00 87.25 323 ASN A N 1
ATOM 2620 C CA . ASN A 1 323 ? 9.222 -2.534 -15.861 1.00 87.25 323 ASN A CA 1
ATOM 2621 C C . ASN A 1 323 ? 7.775 -2.473 -15.338 1.00 87.25 323 ASN A C 1
ATOM 2623 O O . ASN A 1 323 ? 7.534 -2.494 -14.128 1.00 87.25 323 ASN A O 1
ATOM 2627 N N . THR A 1 324 ? 6.796 -2.508 -16.243 1.00 86.69 324 THR A N 1
ATOM 2628 C CA . THR A 1 324 ? 5.354 -2.483 -15.923 1.00 86.69 324 THR A CA 1
ATOM 2629 C C . THR A 1 324 ? 4.936 -3.588 -14.951 1.00 86.69 324 THR A C 1
ATOM 2631 O O . THR A 1 324 ? 4.243 -3.322 -13.972 1.00 86.69 324 THR A O 1
ATOM 2634 N N . THR A 1 325 ? 5.423 -4.815 -15.155 1.00 90.31 325 THR A N 1
ATOM 2635 C CA . THR A 1 325 ? 5.126 -5.962 -14.274 1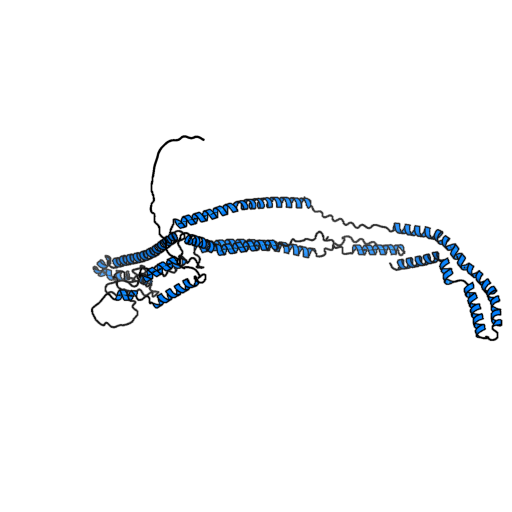.00 90.31 325 THR A CA 1
ATOM 2636 C C . THR A 1 325 ? 5.640 -5.732 -12.849 1.00 90.31 325 THR A C 1
ATOM 2638 O O . THR A 1 325 ? 4.961 -6.064 -11.878 1.00 90.31 325 THR A O 1
ATOM 2641 N N . GLY A 1 326 ? 6.816 -5.108 -12.713 1.00 90.00 326 GLY A N 1
ATOM 2642 C CA . GLY A 1 326 ? 7.397 -4.763 -11.416 1.00 90.00 326 GLY A CA 1
ATOM 2643 C C . GLY A 1 326 ? 6.549 -3.738 -10.665 1.00 90.00 326 GLY A C 1
ATOM 2644 O O . GLY A 1 326 ? 6.249 -3.936 -9.490 1.00 90.00 326 GLY A O 1
ATOM 2645 N N . TYR A 1 327 ? 6.085 -2.686 -11.345 1.00 90.56 327 TYR A N 1
ATOM 2646 C CA . TYR A 1 327 ? 5.208 -1.690 -10.722 1.00 90.56 327 TYR A CA 1
ATOM 2647 C C . TYR A 1 327 ? 3.832 -2.241 -10.360 1.00 90.56 327 TYR A C 1
ATOM 2649 O O . TYR A 1 327 ? 3.296 -1.863 -9.321 1.00 90.56 327 TYR A O 1
ATOM 2657 N N . VAL A 1 328 ? 3.275 -3.163 -11.152 1.00 90.75 328 VAL A N 1
ATOM 2658 C CA . VAL A 1 328 ? 2.026 -3.853 -10.792 1.00 90.75 328 VAL A CA 1
ATOM 2659 C C . VAL A 1 328 ? 2.221 -4.668 -9.515 1.00 90.75 328 VAL A C 1
ATOM 2661 O O . VAL A 1 328 ? 1.402 -4.567 -8.606 1.00 90.75 328 VAL A O 1
ATOM 2664 N N . LEU A 1 329 ? 3.326 -5.413 -9.388 1.00 93.56 329 LEU A N 1
ATOM 2665 C CA . LEU A 1 329 ? 3.635 -6.158 -8.163 1.00 93.56 329 LEU A CA 1
ATOM 2666 C C . LEU A 1 329 ? 3.789 -5.227 -6.950 1.00 93.56 329 LEU A C 1
ATOM 2668 O O . LEU A 1 329 ? 3.211 -5.494 -5.897 1.00 93.56 329 LEU A O 1
ATOM 2672 N N . ILE A 1 330 ? 4.518 -4.116 -7.103 1.00 91.06 330 ILE A N 1
ATOM 2673 C CA . ILE A 1 330 ? 4.653 -3.086 -6.061 1.00 91.06 330 ILE A CA 1
ATOM 2674 C C . ILE A 1 330 ? 3.267 -2.540 -5.681 1.00 91.06 330 ILE A C 1
ATOM 2676 O O . ILE A 1 330 ? 2.936 -2.474 -4.498 1.00 91.06 330 ILE A O 1
ATOM 2680 N N . GLY A 1 331 ? 2.426 -2.223 -6.667 1.00 91.62 331 GLY A N 1
ATOM 2681 C CA . GLY A 1 331 ? 1.057 -1.754 -6.461 1.00 91.62 331 GLY A CA 1
ATOM 2682 C C . GLY A 1 331 ? 0.190 -2.752 -5.691 1.00 91.62 331 GLY A C 1
ATOM 2683 O O . GLY A 1 331 ? -0.484 -2.361 -4.741 1.00 91.62 331 GLY A O 1
ATOM 2684 N N . ILE A 1 332 ? 0.256 -4.045 -6.028 1.00 94.06 332 ILE A N 1
ATOM 2685 C CA . ILE A 1 332 ? -0.463 -5.113 -5.313 1.00 94.06 332 ILE A CA 1
ATOM 2686 C C . ILE A 1 332 ? 0.007 -5.202 -3.855 1.00 94.06 332 ILE A C 1
ATOM 2688 O O . ILE A 1 332 ? -0.825 -5.286 -2.952 1.00 94.06 332 ILE A O 1
ATOM 2692 N N . MET A 1 333 ? 1.319 -5.138 -3.600 1.00 92.62 333 MET A N 1
ATOM 2693 C CA . MET A 1 333 ? 1.865 -5.171 -2.236 1.00 92.62 333 MET A CA 1
ATOM 2694 C C . MET A 1 333 ? 1.388 -3.977 -1.399 1.00 92.62 333 MET A C 1
ATOM 2696 O O . MET A 1 333 ? 0.954 -4.155 -0.261 1.00 92.62 333 MET A O 1
ATOM 2700 N N . TYR A 1 334 ? 1.395 -2.764 -1.960 1.00 91.38 334 TYR A N 1
ATOM 2701 C CA . TYR A 1 334 ? 0.860 -1.584 -1.273 1.00 91.38 334 TYR A CA 1
ATOM 2702 C C . TYR A 1 334 ? -0.660 -1.637 -1.097 1.00 91.38 334 TYR A C 1
ATOM 2704 O O . TYR A 1 334 ? -1.159 -1.207 -0.057 1.00 91.38 334 TYR A O 1
ATOM 2712 N N . GLY A 1 335 ? -1.391 -2.207 -2.058 1.00 92.12 335 GLY A N 1
ATOM 2713 C CA . GLY A 1 335 ? -2.825 -2.466 -1.941 1.00 92.12 335 GLY A CA 1
ATOM 2714 C C . GLY A 1 335 ? -3.148 -3.422 -0.791 1.00 92.12 335 GLY A C 1
ATOM 2715 O O . GLY A 1 335 ? -4.056 -3.158 -0.003 1.00 92.12 335 GLY A O 1
ATOM 2716 N N . LEU A 1 336 ? -2.354 -4.485 -0.623 1.00 93.00 336 LEU A N 1
ATOM 2717 C CA . LEU A 1 336 ? -2.479 -5.405 0.507 1.00 93.00 336 LEU A CA 1
ATOM 2718 C C . LEU A 1 336 ? -2.168 -4.705 1.839 1.00 93.00 336 LEU A C 1
ATOM 2720 O O . LEU A 1 336 ? -2.922 -4.854 2.799 1.00 93.00 336 LEU A O 1
ATOM 2724 N N . CYS A 1 337 ? -1.109 -3.892 1.896 1.00 91.62 337 CYS A N 1
ATOM 2725 C CA . CYS A 1 337 ? -0.800 -3.075 3.072 1.00 91.62 337 CYS A CA 1
ATOM 2726 C C . CYS A 1 337 ? -1.953 -2.123 3.420 1.00 91.62 337 CYS A C 1
ATOM 2728 O O . CYS A 1 337 ? -2.349 -2.047 4.581 1.00 91.62 337 CYS A O 1
ATOM 2730 N N . PHE A 1 338 ? -2.538 -1.449 2.426 1.00 90.75 338 PHE A N 1
ATOM 2731 C CA . PHE A 1 338 ? -3.706 -0.589 2.617 1.00 90.75 338 PHE A CA 1
ATOM 2732 C C . PHE A 1 338 ? -4.885 -1.370 3.205 1.00 90.75 338 PHE A C 1
ATOM 2734 O O . PHE A 1 338 ? -5.442 -0.966 4.229 1.00 90.75 338 PHE A O 1
ATOM 2741 N N . PHE A 1 339 ? -5.204 -2.534 2.636 1.00 91.06 339 PHE A N 1
ATOM 2742 C CA . PHE A 1 339 ? -6.249 -3.413 3.155 1.00 91.06 339 PHE A CA 1
ATOM 2743 C C . PHE A 1 339 ? -5.980 -3.811 4.616 1.00 91.06 339 PHE A C 1
ATOM 2745 O O . PHE A 1 339 ? -6.841 -3.635 5.477 1.00 91.06 339 PHE A O 1
ATOM 2752 N N . ILE A 1 340 ? -4.766 -4.258 4.945 1.00 89.69 340 ILE A N 1
ATOM 2753 C CA . ILE A 1 340 ? -4.401 -4.637 6.319 1.00 89.69 340 ILE A CA 1
ATOM 2754 C C . ILE A 1 340 ? -4.517 -3.443 7.276 1.00 89.69 340 ILE A C 1
ATOM 2756 O O . ILE A 1 340 ? -5.031 -3.606 8.381 1.00 89.69 340 ILE A O 1
ATOM 2760 N N . THR A 1 341 ? -4.104 -2.236 6.878 1.00 88.19 341 THR A N 1
ATOM 2761 C CA . THR A 1 341 ? -4.262 -1.043 7.732 1.00 88.19 341 THR A CA 1
ATOM 2762 C C . THR A 1 341 ? -5.727 -0.676 7.970 1.00 88.19 341 THR A C 1
ATOM 2764 O O . THR A 1 341 ? -6.080 -0.271 9.078 1.00 88.19 341 THR A O 1
ATOM 2767 N N . LEU A 1 342 ? -6.597 -0.876 6.973 1.00 85.44 342 LEU A N 1
ATOM 2768 C CA . LEU A 1 342 ? -8.035 -0.633 7.084 1.00 85.44 342 LEU A CA 1
ATOM 2769 C C . LEU A 1 342 ? -8.702 -1.627 8.045 1.00 85.44 342 LEU A C 1
ATOM 2771 O O . LEU A 1 342 ? -9.459 -1.230 8.933 1.00 85.44 342 LEU A O 1
ATOM 2775 N N . PHE A 1 343 ? -8.384 -2.914 7.894 1.00 84.94 343 PHE A N 1
ATOM 2776 C CA . PHE A 1 343 ? -9.002 -3.997 8.659 1.00 84.94 343 PHE A CA 1
ATOM 2777 C C . PHE A 1 343 ? -8.287 -4.330 9.979 1.00 84.94 343 PHE A C 1
ATOM 2779 O O . PHE A 1 343 ? -8.847 -5.036 10.815 1.00 84.94 343 PHE A O 1
ATOM 2786 N N . GLY A 1 344 ? -7.088 -3.800 10.231 1.00 84.12 344 GLY A N 1
ATOM 2787 C CA . GLY A 1 344 ? -6.285 -4.123 11.417 1.00 84.12 344 GLY A CA 1
ATOM 2788 C C . GLY A 1 344 ? -6.953 -3.761 12.751 1.00 84.12 344 GLY A C 1
ATOM 2789 O O . GLY A 1 344 ? -6.804 -4.474 13.749 1.00 84.12 344 GLY A O 1
ATOM 2790 N N . SER A 1 345 ? -7.763 -2.699 12.770 1.00 81.44 345 SER A N 1
ATOM 2791 C CA . SER A 1 345 ? -8.583 -2.332 13.934 1.00 81.44 345 SER A CA 1
ATOM 2792 C C . SER A 1 345 ? -9.659 -3.388 14.229 1.00 81.44 345 SER A C 1
ATOM 2794 O O . SER A 1 345 ? -9.846 -3.792 15.377 1.00 81.44 345 SER A O 1
ATOM 2796 N N . TYR A 1 346 ? -10.298 -3.929 13.190 1.00 82.75 346 TYR A N 1
ATOM 2797 C CA . TYR A 1 346 ? -11.276 -5.009 13.310 1.00 82.75 346 TYR A CA 1
ATOM 2798 C C . TYR A 1 346 ? -10.627 -6.334 13.721 1.00 82.75 346 TYR A C 1
ATOM 2800 O O . TYR A 1 346 ? -11.190 -7.046 14.552 1.00 82.75 346 TYR A O 1
ATOM 2808 N N . VAL A 1 347 ? -9.415 -6.636 13.241 1.00 83.25 347 VAL A N 1
ATOM 2809 C CA . VAL A 1 347 ? -8.630 -7.800 13.701 1.00 83.25 347 VAL A CA 1
ATOM 2810 C C . VAL A 1 347 ? -8.323 -7.694 15.200 1.00 83.25 347 VAL A C 1
ATOM 2812 O O . VAL A 1 347 ? -8.441 -8.675 15.938 1.00 83.25 347 VAL A O 1
ATOM 2815 N N . SER A 1 348 ? -8.015 -6.489 15.688 1.00 81.25 348 SER A N 1
ATOM 2816 C CA . SER A 1 348 ? -7.786 -6.248 17.120 1.00 81.25 348 SER A CA 1
ATOM 2817 C C . SER A 1 348 ? -9.036 -6.533 17.964 1.00 81.25 348 SER A C 1
ATOM 2819 O O . SER A 1 348 ? -8.934 -7.120 19.043 1.00 81.25 348 SER A O 1
ATOM 2821 N N . ARG A 1 349 ? -10.226 -6.194 17.451 1.00 87.62 349 ARG A N 1
ATOM 2822 C CA . ARG A 1 349 ? -11.515 -6.514 18.090 1.00 87.62 349 ARG A CA 1
ATOM 2823 C C . ARG A 1 349 ? -11.863 -7.996 18.000 1.00 87.62 349 ARG A C 1
ATOM 2825 O O . ARG A 1 349 ? -12.406 -8.553 18.956 1.00 87.62 349 ARG A O 1
ATOM 2832 N N . LEU A 1 350 ? -11.514 -8.649 16.893 1.00 86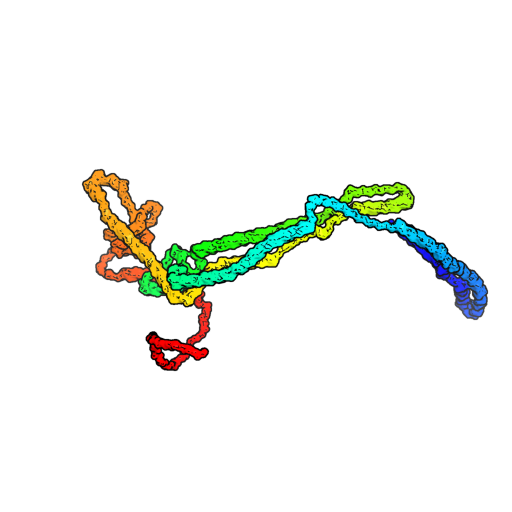.94 350 LEU A N 1
ATOM 2833 C CA . LEU A 1 350 ? -11.732 -10.080 16.696 1.00 86.94 350 LEU A CA 1
ATOM 2834 C C . LEU A 1 350 ? -11.022 -10.902 17.777 1.00 86.94 350 LEU A C 1
ATOM 2836 O O . LEU A 1 350 ? -11.629 -11.808 18.338 1.00 86.94 350 LEU A O 1
ATOM 2840 N N . ARG A 1 351 ? -9.791 -10.533 18.159 1.00 89.00 351 ARG A N 1
ATOM 2841 C CA . ARG A 1 351 ? -9.067 -11.171 19.275 1.00 89.00 351 ARG A CA 1
ATOM 2842 C C . ARG A 1 351 ? -9.900 -11.215 20.562 1.00 89.00 351 ARG A C 1
ATOM 2844 O O . ARG A 1 351 ? -9.952 -12.246 21.229 1.00 89.00 351 ARG A O 1
ATOM 2851 N N . ARG A 1 352 ? -10.589 -10.120 20.895 1.00 87.88 352 ARG A N 1
ATOM 2852 C CA . ARG A 1 352 ? -11.473 -10.053 22.067 1.00 87.88 352 ARG A CA 1
ATOM 2853 C C . ARG A 1 352 ? -12.697 -10.955 21.906 1.00 87.88 352 ARG A C 1
ATOM 2855 O O . ARG A 1 352 ? -13.083 -11.617 22.865 1.00 87.88 352 ARG A O 1
ATOM 2862 N N . VAL A 1 353 ? -13.311 -10.978 20.719 1.00 89.00 353 VAL A N 1
ATOM 2863 C CA . VAL A 1 353 ? -14.469 -11.845 20.418 1.00 89.00 353 VAL A CA 1
ATOM 2864 C C . VAL A 1 353 ? -14.088 -13.320 20.552 1.00 89.00 353 VAL A C 1
ATOM 2866 O O . VAL A 1 353 ? -14.823 -14.085 21.173 1.00 89.00 353 VAL A O 1
ATOM 2869 N N . ILE A 1 354 ? -12.900 -13.694 20.068 1.00 91.75 354 ILE A N 1
ATOM 2870 C CA . ILE A 1 354 ? -12.335 -15.033 20.242 1.00 91.75 354 ILE A CA 1
ATOM 2871 C C . ILE A 1 354 ? -12.219 -15.350 21.740 1.00 91.75 354 ILE A C 1
ATOM 2873 O O . ILE A 1 354 ? -12.811 -16.325 22.195 1.00 91.75 354 ILE A O 1
ATOM 2877 N N . CYS A 1 355 ? -11.566 -14.511 22.551 1.00 90.81 355 CYS A N 1
ATOM 2878 C CA . CYS A 1 355 ? -11.460 -14.766 23.995 1.00 90.81 355 CYS A CA 1
ATOM 2879 C C . CYS A 1 355 ? -12.826 -14.881 24.700 1.00 90.81 355 CYS A C 1
ATOM 2881 O O . CYS A 1 355 ? -12.993 -15.753 25.553 1.00 90.81 355 CYS A O 1
ATOM 2883 N N . ALA A 1 356 ? -13.809 -14.065 24.309 1.00 90.31 356 ALA A N 1
ATOM 2884 C CA . ALA A 1 356 ? -15.164 -14.122 24.856 1.00 90.31 356 ALA A CA 1
ATOM 2885 C C . ALA A 1 356 ? -15.894 -15.432 24.507 1.00 90.31 356 ALA A C 1
ATOM 2887 O O . ALA A 1 356 ? -16.671 -15.933 25.321 1.00 90.31 356 ALA A O 1
ATOM 2888 N N . SER A 1 357 ? -15.631 -15.996 23.322 1.00 91.31 357 SER A N 1
ATOM 2889 C CA . SER A 1 357 ? -16.188 -17.289 22.901 1.00 91.31 357 SER A CA 1
ATOM 2890 C C . SER A 1 357 ? -15.578 -18.472 23.663 1.00 91.31 357 SER A C 1
ATOM 2892 O O . SER A 1 357 ? -16.316 -19.341 24.119 1.00 91.31 357 SER A O 1
ATOM 2894 N N . TYR A 1 358 ? -14.258 -18.468 23.888 1.00 94.44 358 TYR A N 1
ATOM 2895 C CA . TYR A 1 358 ? -13.552 -19.543 24.600 1.00 94.44 358 TYR A CA 1
ATOM 2896 C C . TYR A 1 358 ? -13.766 -19.511 26.123 1.00 94.44 358 TYR A C 1
ATOM 2898 O O . TYR A 1 358 ? -13.756 -20.559 26.765 1.00 94.44 358 TYR A O 1
ATOM 2906 N N . TYR A 1 359 ? -13.960 -18.328 26.720 1.00 93.69 359 TYR A N 1
ATOM 2907 C CA . TYR A 1 359 ? -14.085 -18.161 28.175 1.00 93.69 359 TYR A CA 1
ATOM 2908 C C . TYR A 1 359 ? -15.397 -17.457 28.575 1.00 93.69 359 TYR A C 1
ATOM 2910 O O . TYR A 1 359 ? -15.372 -16.354 29.136 1.00 93.69 359 TYR A O 1
ATOM 2918 N N . PRO A 1 360 ? -16.567 -18.089 28.356 1.00 92.62 360 PRO A N 1
ATOM 2919 C CA . PRO A 1 360 ? -17.865 -17.442 28.549 1.00 92.62 360 PRO A CA 1
ATOM 2920 C C . PRO A 1 360 ? -18.163 -17.085 30.012 1.00 92.62 360 PRO A C 1
ATOM 2922 O O . PRO A 1 360 ? -18.847 -16.093 30.263 1.00 92.62 360 PRO A O 1
ATOM 2925 N N . SER A 1 361 ? -17.654 -17.865 30.972 1.00 91.94 361 SER A N 1
ATOM 2926 C CA . SER A 1 361 ? -17.806 -17.603 32.410 1.00 91.94 361 SER A CA 1
ATOM 2927 C C . SER A 1 361 ? -17.021 -16.367 32.855 1.00 91.94 361 SER A C 1
ATOM 2929 O O . SER A 1 361 ? -17.532 -15.541 33.610 1.00 91.94 361 SER A O 1
ATOM 2931 N N . ARG A 1 362 ? -15.799 -16.198 32.334 1.00 92.94 362 ARG A N 1
ATOM 2932 C CA . ARG A 1 362 ? -14.955 -15.023 32.597 1.00 92.94 362 ARG A CA 1
ATOM 2933 C C . ARG A 1 362 ? -15.525 -13.766 31.955 1.00 92.94 362 ARG A C 1
ATOM 2935 O O . ARG A 1 362 ? -15.560 -12.724 32.599 1.00 92.94 362 ARG A O 1
ATOM 2942 N N . GLU A 1 363 ? -16.046 -13.871 30.736 1.00 91.88 363 GLU A N 1
ATOM 2943 C CA . GLU A 1 363 ? -16.733 -12.753 30.084 1.00 91.88 363 GLU A CA 1
ATOM 2944 C C . GLU A 1 363 ? -17.956 -12.293 30.899 1.00 91.88 363 GLU A C 1
ATOM 2946 O O . GLU A 1 363 ? -18.164 -11.094 31.065 1.00 91.88 363 GLU A O 1
ATOM 2951 N N . GLN A 1 364 ? -18.728 -13.215 31.486 1.00 92.00 364 GLN A N 1
ATOM 2952 C CA . GLN A 1 364 ? -19.864 -12.852 32.342 1.00 92.00 364 GLN A CA 1
ATOM 2953 C C . GLN A 1 364 ? -19.426 -12.101 33.610 1.00 92.00 364 GLN A C 1
ATOM 2955 O O . GLN A 1 364 ? -20.048 -11.099 33.971 1.00 92.00 364 GLN A O 1
ATOM 2960 N N . ALA A 1 365 ? -18.340 -12.538 34.256 1.00 92.69 365 ALA A N 1
ATOM 2961 C CA . ALA A 1 365 ? -17.769 -11.840 35.407 1.00 92.69 365 ALA A CA 1
ATOM 2962 C C . ALA A 1 365 ? -17.352 -10.408 35.033 1.00 92.69 365 ALA A C 1
ATOM 2964 O O . ALA A 1 365 ? -17.747 -9.454 35.704 1.00 92.69 365 ALA A O 1
ATOM 2965 N N . ARG A 1 366 ? -16.672 -10.232 33.897 1.00 93.69 366 ARG A N 1
ATOM 2966 C CA . ARG A 1 366 ? -16.244 -8.917 33.397 1.00 93.69 366 ARG A CA 1
ATOM 2967 C C . ARG A 1 366 ? -17.401 -7.999 33.024 1.00 93.69 366 ARG A C 1
ATOM 2969 O O . ARG A 1 366 ? -17.343 -6.808 33.325 1.00 93.69 366 ARG A O 1
ATOM 2976 N N . ILE A 1 367 ? -18.465 -8.539 32.430 1.00 92.31 367 ILE A N 1
ATOM 2977 C CA . ILE A 1 367 ? -19.702 -7.794 32.152 1.00 92.31 367 ILE A CA 1
ATOM 2978 C C . ILE A 1 367 ? -20.344 -7.327 33.463 1.00 92.31 367 ILE A C 1
ATOM 2980 O O . ILE A 1 367 ? -20.741 -6.168 33.570 1.00 92.31 367 ILE A O 1
ATOM 2984 N N . SER A 1 368 ? -20.417 -8.203 34.470 1.00 92.12 368 SER A N 1
ATOM 2985 C CA . SER A 1 368 ? -20.983 -7.858 35.779 1.00 92.12 368 SER A CA 1
ATOM 2986 C C . SER A 1 368 ? -20.142 -6.811 36.519 1.00 92.12 368 SER A C 1
ATOM 2988 O O . SER A 1 368 ? -20.692 -5.862 37.077 1.00 92.12 368 SER A O 1
ATOM 2990 N N . TYR A 1 369 ? -18.812 -6.919 36.439 1.00 93.38 369 TYR A N 1
ATOM 2991 C CA . TYR A 1 369 ? -17.872 -5.937 36.970 1.00 93.38 369 TYR A CA 1
ATOM 2992 C C . TYR A 1 369 ? -18.075 -4.574 36.307 1.00 93.38 369 TYR A C 1
ATOM 2994 O O . TYR A 1 369 ? -18.283 -3.582 37.002 1.00 93.38 369 TYR A O 1
ATOM 3002 N N . LEU A 1 370 ? -18.102 -4.530 34.969 1.00 92.69 370 LEU A N 1
ATOM 3003 C CA . LEU A 1 370 ? -18.329 -3.297 34.217 1.00 92.69 370 LEU A CA 1
ATOM 3004 C C . LEU A 1 370 ? -19.661 -2.651 34.608 1.00 92.69 370 LEU A C 1
ATOM 3006 O O . LEU A 1 370 ? -19.710 -1.460 34.904 1.00 92.69 370 LEU A O 1
ATOM 3010 N N . TYR A 1 371 ? -20.730 -3.444 34.666 1.00 91.88 371 TYR A N 1
ATOM 3011 C CA . TYR A 1 371 ? -22.052 -2.966 35.057 1.00 91.88 371 TYR A CA 1
ATOM 3012 C C . TYR A 1 371 ? -22.048 -2.347 36.461 1.00 91.88 371 TYR A C 1
ATOM 3014 O O . TYR A 1 371 ? -22.540 -1.234 36.648 1.00 91.88 371 TYR A O 1
ATOM 3022 N N . ASN A 1 372 ? -21.443 -3.024 37.441 1.00 91.62 372 ASN A N 1
ATOM 3023 C CA . ASN A 1 372 ? -21.333 -2.530 38.815 1.00 91.62 372 ASN A CA 1
ATOM 3024 C C . ASN A 1 372 ? -20.462 -1.269 38.913 1.00 91.62 372 ASN A C 1
ATOM 3026 O O . ASN A 1 372 ? -20.760 -0.369 39.700 1.00 91.62 372 ASN A O 1
ATOM 3030 N N . VAL A 1 373 ? -19.418 -1.153 38.090 1.00 91.44 373 VAL A N 1
ATOM 3031 C CA . VAL A 1 373 ? -18.591 0.058 38.006 1.00 91.44 373 VAL A CA 1
ATOM 3032 C C . VAL A 1 373 ? -19.397 1.232 37.442 1.00 91.44 373 VAL A C 1
ATOM 3034 O O . VAL A 1 373 ? -19.385 2.307 38.038 1.00 91.44 373 VAL A O 1
ATOM 3037 N N . LEU A 1 374 ? -20.154 1.050 36.352 1.00 89.31 374 LEU A N 1
ATOM 3038 C CA . LEU A 1 374 ? -21.011 2.122 35.826 1.00 89.31 374 LEU A CA 1
ATOM 3039 C C . LEU A 1 374 ? -22.108 2.511 36.824 1.00 89.31 374 LEU A C 1
ATOM 3041 O O . LEU A 1 374 ? -22.360 3.699 37.032 1.00 89.31 374 LEU A O 1
ATOM 3045 N N . LEU A 1 375 ? -22.730 1.527 37.475 1.00 89.31 375 LEU A N 1
ATOM 3046 C CA . LEU A 1 375 ? -23.774 1.776 38.460 1.00 89.31 375 LEU A CA 1
ATOM 3047 C C . LEU A 1 375 ? -23.228 2.533 39.680 1.00 89.31 375 LEU A C 1
ATOM 3049 O O . LEU A 1 375 ? -23.803 3.543 40.078 1.00 89.31 375 LEU A O 1
ATOM 3053 N N . SER A 1 376 ? -22.089 2.102 40.232 1.00 88.06 376 SER A N 1
ATOM 3054 C CA . SER A 1 376 ? -21.446 2.772 41.373 1.00 88.06 376 SER A CA 1
ATOM 3055 C C . SER A 1 376 ? -20.966 4.184 41.033 1.00 88.06 376 SER A C 1
ATOM 3057 O O . SER A 1 376 ? -21.054 5.093 41.860 1.00 88.06 376 SER A O 1
ATOM 3059 N N . ARG A 1 377 ? -20.517 4.421 39.795 1.00 85.00 377 ARG A N 1
ATOM 3060 C CA . ARG A 1 377 ? -20.183 5.767 39.315 1.00 85.00 377 ARG A CA 1
ATOM 3061 C C . ARG A 1 377 ? -21.410 6.681 39.282 1.00 85.00 377 ARG A C 1
ATOM 3063 O O . ARG A 1 377 ? -21.307 7.841 39.662 1.00 85.00 377 ARG A O 1
ATOM 3070 N N . ARG A 1 378 ? -22.584 6.175 38.894 1.00 81.38 378 ARG A N 1
ATOM 3071 C CA . ARG A 1 378 ? -23.830 6.963 38.903 1.00 81.38 378 ARG A CA 1
ATOM 3072 C C . ARG A 1 378 ? -24.339 7.231 40.311 1.00 81.38 378 ARG A C 1
ATOM 3074 O O . ARG A 1 378 ? -24.663 8.372 40.632 1.00 81.38 378 ARG A O 1
ATOM 3081 N N . THR A 1 379 ? -24.352 6.212 41.167 1.00 79.44 379 THR A N 1
ATOM 3082 C CA . THR A 1 379 ? -24.795 6.380 42.555 1.00 79.44 379 THR A CA 1
ATOM 3083 C C . THR A 1 379 ? -23.851 7.285 43.339 1.00 79.44 379 THR A C 1
ATOM 3085 O O . THR A 1 379 ? -24.323 8.106 44.117 1.00 79.44 379 THR A O 1
ATOM 3088 N N . SER A 1 380 ? -22.536 7.213 43.109 1.00 81.12 380 SER A N 1
ATOM 3089 C CA . SER A 1 380 ? -21.573 8.124 43.742 1.00 81.12 380 SER A CA 1
ATOM 3090 C C . SER A 1 380 ? -21.725 9.569 43.269 1.00 81.12 380 SER A C 1
ATOM 3092 O O . SER A 1 380 ? -21.679 10.467 44.107 1.00 81.12 380 SER A O 1
ATOM 3094 N N . LEU A 1 381 ? -21.964 9.818 41.976 1.00 79.50 381 LEU A N 1
ATOM 3095 C CA . LEU A 1 381 ? -22.253 11.165 41.469 1.00 79.50 381 LEU A CA 1
ATOM 3096 C C . LEU A 1 381 ? -23.521 11.742 42.108 1.00 79.50 381 LEU A C 1
ATOM 3098 O O . LEU A 1 381 ? -23.485 12.851 42.639 1.00 79.50 381 LEU A O 1
ATOM 3102 N N . LEU A 1 382 ? -24.605 10.964 42.139 1.00 77.19 382 LEU A N 1
ATOM 3103 C CA . LEU A 1 382 ? -25.857 11.364 42.777 1.00 77.19 382 LEU A CA 1
ATOM 3104 C C . LEU A 1 382 ? -25.685 11.593 44.287 1.00 77.19 382 LEU A C 1
ATOM 3106 O O . LEU A 1 382 ? -26.143 12.597 44.827 1.00 77.19 382 LEU A O 1
ATOM 3110 N N . ALA A 1 383 ? -24.974 10.703 44.982 1.00 78.75 383 ALA A N 1
ATOM 3111 C CA . ALA A 1 383 ? -24.693 10.840 46.409 1.00 78.75 383 ALA A CA 1
ATOM 3112 C C . ALA A 1 383 ? -23.828 12.072 46.712 1.00 78.75 383 ALA A C 1
ATOM 3114 O O . ALA A 1 383 ? -24.064 12.758 47.705 1.00 78.75 383 ALA A O 1
ATOM 3115 N N . ASN A 1 384 ? -22.843 12.379 45.867 1.00 80.31 384 ASN A N 1
ATOM 3116 C CA . ASN A 1 384 ? -22.001 13.563 46.014 1.00 80.31 384 ASN A CA 1
ATOM 3117 C C . ASN A 1 384 ? -22.790 14.851 45.762 1.00 80.31 384 ASN A C 1
ATOM 3119 O O . ASN A 1 384 ? -22.635 15.794 46.535 1.00 80.31 384 ASN A O 1
ATOM 3123 N N . LEU A 1 385 ? -23.678 14.868 44.762 1.00 79.88 385 LEU A N 1
ATOM 3124 C CA . LEU A 1 385 ? -24.610 15.977 44.542 1.00 79.88 385 LEU A CA 1
ATOM 3125 C C . LEU A 1 385 ? -25.534 16.167 45.749 1.00 79.88 385 LEU A C 1
ATOM 3127 O O . LEU A 1 385 ? -25.590 17.263 46.296 1.00 79.88 385 LEU A O 1
ATOM 3131 N N . ASN A 1 386 ? -26.160 15.100 46.248 1.00 78.38 386 ASN A N 1
ATOM 3132 C CA . ASN A 1 386 ? -27.013 15.153 47.439 1.00 78.38 386 ASN A CA 1
ATOM 3133 C C . ASN A 1 386 ? -26.266 15.671 48.679 1.00 78.38 386 ASN A C 1
ATOM 3135 O O . ASN A 1 386 ? -26.792 16.494 49.428 1.00 78.38 386 ASN A O 1
ATOM 3139 N N . ARG A 1 387 ? -25.021 15.231 48.903 1.00 80.56 387 ARG A N 1
ATOM 3140 C CA . ARG A 1 387 ? -24.177 15.739 49.999 1.00 80.56 387 ARG A CA 1
ATOM 3141 C C . ARG A 1 387 ? -23.829 17.213 49.812 1.00 80.56 387 ARG A C 1
ATOM 3143 O O . ARG A 1 387 ? -23.859 17.956 50.787 1.00 80.56 387 ARG A O 1
ATOM 3150 N N . ALA A 1 388 ? -23.500 17.632 48.593 1.00 81.94 388 ALA A N 1
ATOM 3151 C CA . ALA A 1 388 ? -23.170 19.020 48.290 1.00 81.94 388 ALA A CA 1
ATOM 3152 C C . ALA A 1 388 ? -24.380 19.942 48.502 1.00 81.94 388 ALA A C 1
ATOM 3154 O O . ALA A 1 388 ? -24.242 20.979 49.146 1.00 81.94 388 ALA A O 1
ATOM 3155 N N . VAL A 1 389 ? -25.570 19.518 48.064 1.00 80.75 389 VAL A N 1
ATOM 3156 C CA . VAL A 1 389 ? -26.826 20.240 48.310 1.00 80.75 389 VAL A CA 1
ATOM 3157 C C . VAL A 1 389 ? -27.109 20.348 49.805 1.00 80.75 389 VAL A C 1
ATOM 3159 O O . VAL A 1 389 ? -27.386 21.441 50.282 1.00 80.75 389 VAL A O 1
ATOM 3162 N N . ARG A 1 390 ? -26.996 19.253 50.569 1.00 79.06 390 ARG A N 1
ATOM 3163 C CA . ARG A 1 390 ? -27.237 19.276 52.024 1.00 79.06 390 ARG A CA 1
ATOM 3164 C C . ARG A 1 390 ? -26.261 20.180 52.775 1.00 79.06 390 ARG A C 1
ATOM 3166 O O . ARG A 1 390 ? -26.687 20.882 53.682 1.00 79.06 390 ARG A O 1
ATOM 3173 N N . ARG A 1 391 ? -24.978 20.186 52.391 1.00 80.00 391 ARG A N 1
ATOM 3174 C CA . ARG A 1 391 ? -23.973 21.092 52.974 1.00 80.00 391 ARG A CA 1
ATOM 3175 C C . ARG A 1 391 ? -24.328 22.551 52.700 1.00 80.00 391 ARG A C 1
ATOM 3177 O O . ARG A 1 391 ? -24.486 23.311 53.641 1.00 80.00 391 ARG A O 1
ATOM 3184 N N . ARG A 1 392 ? -24.584 22.908 51.437 1.00 79.25 392 ARG A N 1
ATOM 3185 C CA . ARG A 1 392 ? -24.941 24.290 51.071 1.00 79.25 392 ARG A CA 1
ATOM 3186 C C . ARG A 1 392 ? -26.285 24.737 51.650 1.00 79.25 392 ARG A C 1
ATOM 3188 O O . ARG A 1 392 ? -26.427 25.896 52.016 1.00 79.25 392 ARG A O 1
ATOM 3195 N N . ALA A 1 393 ? -27.254 23.832 51.772 1.00 75.31 393 ALA A N 1
ATOM 3196 C CA . ALA A 1 393 ? -28.527 24.118 52.430 1.00 75.31 393 ALA A CA 1
ATOM 3197 C C . ALA A 1 393 ? -28.351 24.384 53.937 1.00 75.31 393 ALA A C 1
ATOM 3199 O O . ALA A 1 393 ? -29.017 25.265 54.475 1.00 75.31 393 ALA A O 1
ATOM 3200 N N . ALA A 1 394 ? -27.441 23.667 54.610 1.00 73.69 394 ALA A N 1
ATOM 3201 C CA . ALA A 1 394 ? -27.088 23.938 56.004 1.00 73.69 394 ALA A CA 1
ATOM 3202 C C . ALA A 1 394 ? -26.331 25.271 56.154 1.00 73.69 394 ALA A C 1
ATOM 3204 O O . ALA A 1 394 ? -26.646 26.053 57.049 1.00 73.69 394 ALA A O 1
ATOM 3205 N N . ASP A 1 395 ? -25.409 25.576 55.236 1.00 69.94 395 ASP A N 1
ATOM 3206 C CA . ASP A 1 395 ? -24.648 26.833 55.234 1.00 69.94 395 ASP A CA 1
ATOM 3207 C C . ASP A 1 395 ? -25.552 28.060 55.004 1.00 69.94 395 ASP A C 1
ATOM 3209 O O . ASP A 1 395 ? -25.363 29.093 55.639 1.00 69.94 395 ASP A O 1
ATOM 3213 N N . GLN A 1 396 ? -26.599 27.944 54.175 1.00 65.56 396 GLN A N 1
ATOM 3214 C CA . GLN A 1 396 ? -27.622 28.993 54.013 1.00 65.56 396 GLN A CA 1
ATOM 3215 C C . GLN A 1 396 ? -28.504 29.203 55.258 1.00 65.56 396 GLN A C 1
ATOM 3217 O O . GLN A 1 396 ? -29.171 30.234 55.371 1.00 65.56 396 GLN A O 1
ATOM 3222 N N . GLY A 1 397 ? -28.536 28.235 56.179 1.00 54.69 397 GLY A N 1
ATOM 3223 C CA . GLY A 1 397 ? -29.218 28.344 57.470 1.00 54.69 397 GLY A CA 1
ATOM 3224 C C . GLY A 1 397 ? -28.403 29.093 58.529 1.00 54.69 397 GLY A C 1
ATOM 3225 O O . GLY A 1 397 ? -28.979 29.625 59.480 1.00 54.69 397 GLY A O 1
ATOM 3226 N N . HIS A 1 398 ? -27.081 29.193 58.360 1.00 51.62 398 HIS A N 1
ATOM 3227 C CA . HIS A 1 398 ? -26.232 30.001 59.225 1.00 51.62 398 HIS A CA 1
ATOM 3228 C C . HIS A 1 398 ? -26.319 31.473 58.816 1.00 51.62 398 HIS A C 1
ATOM 3230 O O . HIS A 1 398 ? -25.580 31.965 57.967 1.00 51.62 398 HIS A O 1
ATOM 3236 N N . VAL A 1 399 ? -27.229 32.195 59.472 1.00 54.72 399 VAL A N 1
ATOM 3237 C CA . VAL A 1 399 ? -27.200 33.661 59.553 1.00 54.72 399 VAL A CA 1
ATOM 3238 C C . VAL A 1 399 ? -25.788 34.049 59.995 1.00 54.72 399 VAL A C 1
ATOM 3240 O O . VAL A 1 399 ? -25.373 33.710 61.106 1.00 54.72 399 VAL A O 1
ATOM 3243 N N . SER A 1 400 ? -25.009 34.686 59.119 1.00 57.50 400 SER A N 1
ATOM 3244 C CA . SER A 1 400 ? -23.650 35.102 59.467 1.00 57.50 400 SER A CA 1
ATOM 3245 C C . SER A 1 400 ? -23.716 36.000 60.708 1.00 57.50 400 SER A C 1
ATOM 3247 O O . SER A 1 400 ? -24.641 36.803 60.849 1.00 57.50 400 SER A O 1
ATOM 3249 N N . ALA A 1 401 ? -22.756 35.886 61.634 1.00 56.81 401 ALA A N 1
ATOM 3250 C CA . ALA A 1 401 ? -22.725 36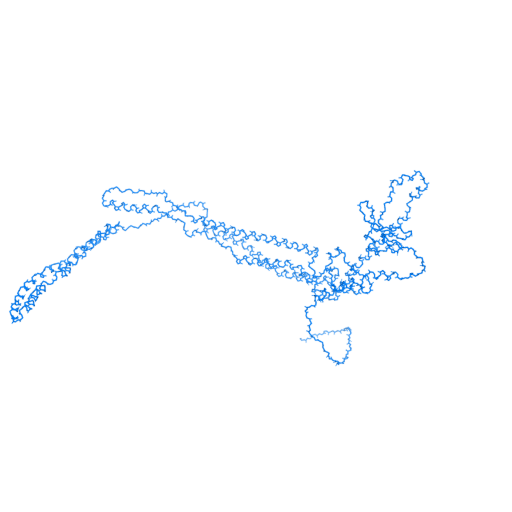.713 62.852 1.00 56.81 401 ALA A CA 1
ATOM 3251 C C . ALA A 1 401 ? -22.851 38.223 62.539 1.00 56.81 401 ALA A C 1
ATOM 3253 O O . ALA A 1 401 ? -23.405 38.991 63.324 1.00 56.81 401 ALA A O 1
ATOM 3254 N N . LEU A 1 402 ? -22.420 38.621 61.338 1.00 53.16 402 LEU A N 1
ATOM 3255 C CA . LEU A 1 402 ? -22.572 39.951 60.752 1.00 53.16 402 LEU A CA 1
ATOM 3256 C C . LEU A 1 402 ? -24.031 40.372 60.501 1.00 53.16 402 LEU A C 1
ATOM 3258 O O . LEU A 1 402 ? -24.349 41.531 60.727 1.00 53.16 402 LEU A O 1
ATOM 3262 N N . GLN A 1 403 ? -24.938 39.473 60.105 1.00 53.84 403 GLN A N 1
ATOM 3263 C CA . GLN A 1 403 ? -26.371 39.782 59.959 1.00 53.84 403 GLN A CA 1
ATOM 3264 C C . GLN A 1 403 ? -27.071 39.943 61.317 1.00 53.84 403 GLN A C 1
ATOM 3266 O O . GLN A 1 403 ? -27.967 40.775 61.460 1.00 53.84 403 GLN A O 1
ATOM 3271 N N . VAL A 1 404 ? -26.631 39.204 62.342 1.00 60.47 404 VAL A N 1
ATOM 3272 C CA . VAL A 1 404 ? -27.107 39.387 63.726 1.00 60.47 404 VAL A CA 1
ATOM 3273 C C . VAL A 1 404 ? -26.600 40.715 64.306 1.00 60.47 404 VAL A C 1
ATOM 3275 O O . VAL A 1 404 ? -27.357 41.422 64.972 1.00 60.47 404 VAL A O 1
ATOM 3278 N N . LEU A 1 405 ? -25.355 41.096 64.000 1.00 57.56 405 LEU A N 1
ATOM 3279 C CA . LEU A 1 405 ? -24.773 42.398 64.353 1.00 57.56 405 LEU A CA 1
ATOM 3280 C C . LEU A 1 405 ? -25.428 43.563 63.589 1.00 57.56 405 LEU A C 1
ATOM 3282 O O . LEU A 1 405 ? -25.716 44.595 64.192 1.00 57.56 405 LEU A O 1
ATOM 3286 N N . ALA A 1 406 ? -25.747 43.391 62.303 1.00 57.53 406 ALA A N 1
ATOM 3287 C CA . ALA A 1 406 ? -26.447 44.390 61.490 1.00 57.53 406 ALA A CA 1
ATOM 3288 C C . ALA A 1 406 ? -27.868 44.671 62.006 1.00 57.53 406 ALA A C 1
ATOM 3290 O O . ALA A 1 406 ? -28.307 45.817 62.014 1.00 57.53 406 ALA A O 1
ATOM 3291 N N . ARG A 1 407 ? -28.563 43.651 62.533 1.00 57.97 407 ARG A N 1
ATOM 3292 C CA . ARG A 1 407 ? -29.871 43.817 63.193 1.00 57.97 407 ARG A CA 1
ATOM 3293 C C . ARG A 1 407 ? -29.794 44.567 64.528 1.00 57.97 407 ARG A C 1
ATOM 3295 O O . ARG A 1 407 ? -30.820 45.030 65.014 1.00 57.97 407 ARG A O 1
ATOM 3302 N N . ARG A 1 408 ? -28.603 44.661 65.132 1.00 62.41 408 ARG A N 1
ATOM 3303 C CA . ARG A 1 408 ? -28.370 45.278 66.447 1.00 62.41 408 ARG A CA 1
ATOM 3304 C C . ARG A 1 408 ? -27.822 46.710 66.363 1.00 62.41 408 ARG A C 1
ATOM 3306 O O . ARG A 1 408 ? -27.930 47.436 67.345 1.00 62.41 408 ARG A O 1
ATOM 3313 N N . CYS A 1 409 ? -27.312 47.130 65.200 1.00 58.34 409 CYS A N 1
ATOM 3314 C CA . CYS A 1 409 ? -26.844 48.494 64.927 1.00 58.34 409 CYS A CA 1
ATOM 3315 C C . CYS A 1 409 ? -27.506 49.080 63.664 1.00 58.34 409 CYS A C 1
ATOM 3317 O O . CYS A 1 409 ? -27.026 48.867 62.551 1.00 58.34 409 CYS A O 1
ATOM 3319 N N . SER A 1 410 ? -28.552 49.897 63.834 1.00 59.56 410 SER A N 1
ATOM 3320 C CA . SER A 1 410 ? -29.322 50.510 62.732 1.00 59.56 410 SER A CA 1
ATOM 3321 C C . SER A 1 410 ? -28.503 51.409 61.792 1.00 59.56 410 SER A C 1
ATOM 3323 O O . SER A 1 410 ? -28.900 51.635 60.653 1.00 59.56 410 SER A O 1
ATOM 3325 N N . CYS A 1 411 ? -27.342 51.903 62.231 1.00 63.91 411 CYS A N 1
ATOM 3326 C CA . CYS A 1 411 ? -26.502 52.829 61.465 1.00 63.91 411 CYS A CA 1
ATOM 3327 C C . CYS A 1 411 ? -25.664 52.144 60.365 1.00 63.91 411 CYS A C 1
ATOM 3329 O O . CYS A 1 411 ? -25.189 52.816 59.453 1.00 63.91 411 CYS A O 1
ATOM 3331 N N . LEU A 1 412 ? -25.467 50.819 60.442 1.00 57.75 412 LEU A N 1
ATOM 3332 C CA . LEU A 1 412 ? -24.654 50.042 59.488 1.00 57.75 412 LEU A CA 1
ATOM 3333 C C . LEU A 1 412 ? -25.498 49.322 58.422 1.00 57.75 412 LEU A C 1
ATOM 3335 O O . LEU A 1 412 ? -24.952 48.845 57.429 1.00 57.75 412 LEU A O 1
ATOM 3339 N N . ALA A 1 413 ? -26.822 49.290 58.589 1.00 57.84 413 ALA A N 1
ATOM 3340 C CA . ALA A 1 413 ? -27.757 48.645 57.669 1.00 57.84 413 ALA A CA 1
ATOM 3341 C C . ALA A 1 413 ? -27.657 49.139 56.203 1.00 57.84 413 ALA A C 1
ATOM 3343 O O . ALA A 1 413 ? -2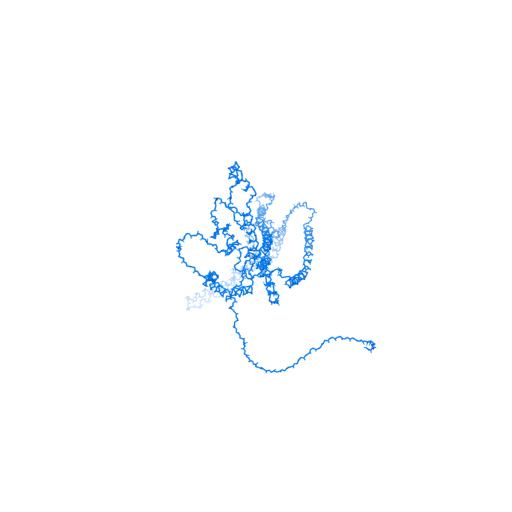7.502 48.292 55.323 1.00 57.84 413 ALA A O 1
ATOM 3344 N N . PRO A 1 414 ? -27.636 50.458 55.894 1.00 61.78 414 PRO A N 1
ATOM 3345 C CA . PRO A 1 414 ? -27.621 50.915 54.497 1.00 61.78 414 PRO A CA 1
ATOM 3346 C C . PRO A 1 414 ? -26.276 50.691 53.784 1.00 61.78 414 PRO A C 1
ATOM 3348 O O . PRO A 1 414 ? -26.216 50.685 52.554 1.00 61.78 414 PRO A O 1
ATOM 3351 N N . PHE A 1 415 ? -25.183 50.513 54.533 1.00 58.53 415 PHE A N 1
ATOM 3352 C CA . PHE A 1 415 ? -23.865 50.217 53.963 1.00 58.53 415 PHE A CA 1
ATOM 3353 C C . PHE A 1 415 ? -23.691 48.729 53.646 1.00 58.53 415 PHE A C 1
ATOM 3355 O O . PHE A 1 415 ? -23.005 48.394 52.684 1.00 58.53 415 PHE A O 1
ATOM 3362 N N . ILE A 1 416 ? -24.338 47.848 54.415 1.00 57.06 416 ILE A N 1
ATOM 3363 C CA . ILE A 1 416 ? -24.287 46.396 54.213 1.00 57.06 416 ILE A CA 1
ATOM 3364 C C . ILE A 1 416 ? -25.239 45.970 53.083 1.00 57.06 416 ILE A C 1
ATOM 3366 O O . ILE A 1 416 ? -24.839 45.170 52.239 1.00 57.06 416 ILE A O 1
ATOM 3370 N N . ASP A 1 417 ? -26.435 46.565 52.987 1.00 54.41 417 ASP A N 1
ATOM 3371 C CA . ASP A 1 417 ? -27.406 46.262 51.916 1.00 54.41 417 ASP A CA 1
ATOM 3372 C C . ASP A 1 417 ? -26.887 46.613 50.512 1.00 54.41 417 ASP A C 1
ATOM 3374 O O . ASP A 1 417 ? -27.205 45.933 49.541 1.00 54.41 417 ASP A O 1
ATOM 3378 N N . ARG A 1 418 ? -26.038 47.643 50.391 1.00 51.00 418 ARG A N 1
ATOM 3379 C CA . ARG A 1 418 ? -25.464 48.068 49.102 1.00 51.00 418 ARG A CA 1
ATOM 3380 C C . ARG A 1 418 ? -24.283 47.210 48.633 1.00 51.00 418 ARG A C 1
ATOM 3382 O O . ARG A 1 418 ? -23.934 47.259 47.459 1.00 51.00 418 ARG A O 1
ATOM 3389 N N . PHE A 1 419 ? -23.666 46.444 49.532 1.00 46.91 419 PHE A N 1
ATOM 3390 C CA . PHE A 1 419 ? -22.534 45.564 49.215 1.00 46.91 419 PHE A CA 1
ATOM 3391 C C . PHE A 1 419 ? -22.913 44.080 49.158 1.00 46.91 419 PHE A C 1
ATOM 3393 O O . PHE A 1 419 ? -22.128 43.282 48.651 1.00 46.91 419 PHE A O 1
ATOM 3400 N N . TRP A 1 420 ? -24.092 43.695 49.657 1.00 49.97 420 TRP A N 1
ATOM 3401 C CA . TRP A 1 420 ? -24.495 42.295 49.791 1.00 49.97 420 TRP A CA 1
ATOM 3402 C C . TRP A 1 420 ? -25.820 42.006 49.083 1.00 49.97 420 TRP A C 1
ATOM 3404 O O . TRP A 1 420 ? -26.820 41.633 49.695 1.00 49.97 420 TRP A O 1
ATOM 3414 N N . GLN A 1 421 ? -25.823 42.149 47.759 1.00 47.66 421 GLN A N 1
ATOM 3415 C CA . GLN A 1 421 ? -26.911 41.628 46.938 1.00 47.66 421 GLN A CA 1
ATOM 3416 C C . GLN A 1 421 ? -26.846 40.093 46.997 1.00 47.66 421 GLN A C 1
ATOM 3418 O O . GLN A 1 421 ? -25.923 39.482 46.458 1.00 47.66 421 GLN A O 1
ATOM 3423 N N . HIS A 1 422 ? -27.789 39.459 47.703 1.00 53.91 422 HIS A N 1
ATOM 3424 C CA . HIS A 1 422 ? -27.921 37.998 47.741 1.00 53.91 422 HIS A CA 1
ATOM 3425 C C . HIS A 1 422 ? -28.251 37.482 46.339 1.00 53.91 422 HIS A C 1
ATOM 3427 O O . HIS A 1 422 ? -29.417 37.368 45.971 1.00 53.91 422 HIS A O 1
ATOM 3433 N N . GLN A 1 423 ? -27.230 37.173 45.544 1.00 60.09 423 GLN A N 1
ATOM 3434 C CA . GLN A 1 423 ? -27.426 36.472 44.284 1.00 60.09 423 GLN A CA 1
ATOM 3435 C C . GLN A 1 423 ? -27.857 35.038 44.592 1.00 60.09 423 GLN A C 1
ATOM 3437 O O . GLN A 1 423 ? -27.148 34.282 45.263 1.00 60.09 423 GLN A O 1
ATOM 3442 N N . ALA A 1 424 ? -29.047 34.669 44.121 1.00 65.88 424 ALA A N 1
ATOM 3443 C CA . ALA A 1 424 ? -29.518 33.298 44.173 1.00 65.88 424 ALA A CA 1
ATOM 3444 C C . ALA A 1 424 ? -28.557 32.410 43.369 1.00 65.88 424 ALA A C 1
ATOM 3446 O O . ALA A 1 424 ? -28.227 32.705 42.221 1.00 65.88 424 ALA A O 1
ATOM 3447 N N . TYR A 1 425 ? -28.092 31.323 43.980 1.00 75.94 425 TYR A N 1
ATOM 3448 C CA . TYR A 1 425 ? -27.224 30.343 43.335 1.00 75.94 425 TYR A CA 1
ATOM 3449 C C . TYR A 1 425 ? -27.825 28.943 43.451 1.00 75.94 425 TYR A C 1
ATOM 3451 O O . TYR A 1 425 ? -28.547 28.627 44.399 1.00 75.94 425 TYR A O 1
ATOM 3459 N N . CYS A 1 426 ? -27.513 28.075 42.489 1.00 81.75 426 CYS A N 1
ATOM 3460 C CA . CYS A 1 426 ? -27.980 26.689 42.506 1.00 81.75 426 CYS A CA 1
ATOM 3461 C C . CYS A 1 426 ? -27.352 25.928 43.683 1.00 81.75 426 CYS A C 1
ATOM 3463 O O . CYS A 1 426 ? -26.129 25.825 43.781 1.00 81.75 426 CYS A O 1
ATOM 3465 N N . LEU A 1 427 ? -28.163 25.288 44.528 1.00 78.19 427 LEU A N 1
ATOM 3466 C CA . LEU A 1 427 ? -27.665 24.469 45.642 1.00 78.19 427 LEU A CA 1
ATOM 3467 C C . LEU A 1 427 ? -26.867 23.235 45.178 1.00 78.19 427 LEU A C 1
ATOM 3469 O O . LEU A 1 427 ? -26.018 22.724 45.913 1.00 78.19 427 LEU A O 1
ATOM 3473 N N . GLY A 1 428 ? -27.115 22.763 43.953 1.00 78.25 428 GLY A N 1
ATOM 3474 C CA . GLY A 1 428 ? -26.418 21.634 43.332 1.00 78.25 428 GLY A CA 1
ATOM 3475 C C . GLY A 1 428 ? -25.021 21.990 42.819 1.00 78.25 428 GLY A C 1
ATOM 3476 O O . GLY A 1 428 ? -24.027 21.449 43.314 1.00 78.25 428 GLY A O 1
ATOM 3477 N N . CYS A 1 429 ? -24.929 22.899 41.843 1.00 78.06 429 CYS A N 1
ATOM 3478 C CA . CYS A 1 429 ? -23.667 23.265 41.187 1.00 78.06 429 CYS A CA 1
ATOM 3479 C C . CYS A 1 429 ? -22.957 24.480 41.809 1.00 78.06 429 CYS A C 1
ATOM 3481 O O . CYS A 1 429 ? -21.758 24.633 41.604 1.00 78.06 429 CYS A O 1
ATOM 3483 N N . GLY A 1 430 ? -23.652 25.308 42.595 1.00 72.88 430 GLY A N 1
ATOM 3484 C CA . GLY A 1 430 ? -23.099 26.526 43.195 1.00 72.88 430 GLY A CA 1
ATOM 3485 C C . GLY A 1 430 ? -22.937 27.702 42.227 1.00 72.88 430 GLY A C 1
ATOM 3486 O O . GLY A 1 430 ? -22.299 28.679 42.596 1.00 72.88 430 GLY A O 1
ATOM 3487 N N . GLN A 1 431 ? -23.471 27.615 41.003 1.00 75.75 431 GLN A N 1
ATOM 3488 C CA . GLN A 1 431 ? -23.401 28.714 40.035 1.00 75.75 431 GLN A CA 1
ATOM 3489 C C . GLN A 1 431 ? -24.434 29.807 40.369 1.00 75.75 431 GLN A C 1
ATOM 3491 O O . GLN A 1 431 ? -25.579 29.447 40.679 1.00 75.75 431 GLN A O 1
ATOM 3496 N N . PRO A 1 432 ? -24.041 31.097 40.333 1.00 72.00 432 PRO A N 1
ATOM 3497 C CA . PRO A 1 432 ? -24.955 32.224 40.504 1.00 72.00 432 PRO A CA 1
ATOM 3498 C C . PRO A 1 432 ? -25.890 32.366 39.296 1.00 72.00 432 PRO A C 1
ATOM 3500 O O . PRO A 1 432 ? -25.629 31.821 38.224 1.00 72.00 432 PRO A O 1
ATOM 3503 N N . GLN A 1 433 ? -27.000 33.072 39.485 1.00 65.62 433 GLN A N 1
ATOM 3504 C CA . GLN A 1 433 ? -27.930 33.421 38.416 1.00 65.62 433 GLN A CA 1
ATOM 3505 C C . GLN A 1 433 ? -27.300 34.478 37.491 1.00 65.62 433 GLN A C 1
ATOM 3507 O O . GLN A 1 433 ? -27.122 35.622 37.901 1.00 65.62 433 GLN A O 1
ATOM 3512 N N . ASP A 1 434 ? -26.956 34.097 36.257 1.00 56.19 434 ASP A N 1
ATOM 3513 C CA . ASP A 1 434 ? -26.477 35.039 35.238 1.00 56.19 434 ASP A CA 1
ATOM 3514 C C . ASP A 1 434 ? -27.637 35.927 34.748 1.00 56.19 434 ASP A C 1
ATOM 3516 O O . ASP A 1 434 ? -28.677 35.431 34.317 1.00 56.19 434 ASP A O 1
ATOM 3520 N N . GLU A 1 435 ? -27.449 37.250 34.762 1.00 52.97 435 GLU A N 1
ATOM 3521 C CA . GLU A 1 435 ? -28.463 38.248 34.366 1.00 52.97 435 GLU A CA 1
ATOM 3522 C C . GLU A 1 435 ? -28.801 38.242 32.855 1.00 52.97 435 GLU A C 1
ATOM 3524 O O . GLU A 1 435 ? -29.711 38.944 32.422 1.00 52.97 435 GLU A O 1
ATOM 3529 N N . GLY A 1 436 ? -28.095 37.449 32.035 1.00 46.81 436 GLY A N 1
ATOM 3530 C CA . GLY A 1 436 ? -28.163 37.498 30.565 1.00 46.81 436 GLY A CA 1
ATOM 3531 C C . GLY A 1 436 ? -28.705 36.255 29.847 1.00 46.81 436 GLY A C 1
ATOM 3532 O O . GLY A 1 436 ? -28.779 36.261 28.620 1.00 46.81 436 GLY A O 1
ATOM 3533 N N . GLY A 1 437 ? -29.082 35.188 30.557 1.00 43.34 437 GLY A N 1
ATOM 3534 C CA . GLY A 1 437 ? -29.587 33.960 29.935 1.00 43.34 437 GLY A CA 1
ATOM 3535 C C . GLY A 1 437 ? -30.608 33.270 30.825 1.00 43.34 437 GLY A C 1
ATOM 3536 O O . GLY A 1 437 ? -30.264 32.745 31.878 1.00 43.34 437 GLY A O 1
ATOM 3537 N N . SER A 1 438 ? -31.871 33.269 30.409 1.00 46.62 438 SER A N 1
ATOM 3538 C CA . SER A 1 438 ? -32.992 32.644 31.111 1.00 46.62 438 SER A CA 1
ATOM 3539 C C . SER A 1 438 ? -32.908 31.109 31.113 1.00 46.62 438 SER A C 1
ATOM 3541 O O . SER A 1 438 ? -33.716 30.415 30.499 1.00 46.62 438 SER A O 1
ATOM 3543 N N . GLU A 1 439 ? -31.957 30.534 31.850 1.00 53.03 439 GLU A N 1
ATOM 3544 C CA . GLU A 1 439 ? -32.163 29.202 32.415 1.00 53.03 439 GLU A CA 1
ATOM 3545 C C . GLU A 1 439 ? -32.996 29.365 33.691 1.00 53.03 439 GLU A C 1
ATOM 3547 O O . GLU A 1 439 ? -32.482 29.703 34.755 1.00 53.03 439 GLU A O 1
ATOM 3552 N N . ASN A 1 440 ? -34.311 29.170 33.569 1.00 68.31 440 ASN A N 1
ATOM 3553 C CA . ASN A 1 440 ? -35.249 29.261 34.688 1.00 68.31 440 ASN A CA 1
ATOM 3554 C C . ASN A 1 440 ? -34.820 28.292 35.806 1.00 68.31 440 ASN A C 1
ATOM 3556 O O . ASN A 1 440 ? -34.928 27.070 35.661 1.00 68.31 440 ASN A O 1
ATOM 3560 N N . PHE A 1 441 ? -34.310 28.830 36.916 1.00 69.62 441 PHE A N 1
ATOM 3561 C CA . PHE A 1 441 ? -34.031 28.051 38.118 1.00 69.62 441 PHE A CA 1
ATOM 3562 C C . PHE A 1 441 ? -35.346 27.475 38.653 1.00 69.62 441 PHE A C 1
ATOM 3564 O O . PHE A 1 441 ? -36.357 28.169 38.736 1.00 69.62 441 PHE A O 1
ATOM 3571 N N . VAL A 1 442 ? -35.333 26.196 39.019 1.00 75.88 442 VAL A N 1
ATOM 3572 C CA . VAL A 1 442 ? -36.490 25.491 39.572 1.00 75.88 442 VAL A CA 1
ATOM 3573 C C . VAL A 1 442 ? -36.456 25.627 41.091 1.00 75.88 442 VAL A C 1
ATOM 3575 O O . VAL A 1 442 ? -35.508 25.169 41.741 1.00 75.88 442 VAL A O 1
ATOM 3578 N N . SER A 1 443 ? -37.476 26.279 41.647 1.00 75.88 443 SER A N 1
ATOM 3579 C CA . SER A 1 443 ? -37.678 26.433 43.087 1.00 75.88 443 SER A CA 1
ATOM 3580 C C . SER A 1 443 ? -38.524 25.294 43.664 1.00 75.88 443 SER A C 1
ATOM 3582 O O . SER A 1 443 ? -39.223 24.577 42.947 1.00 75.88 443 SER A O 1
ATOM 3584 N N . CYS A 1 444 ? -38.432 25.095 44.979 1.00 76.94 444 CYS A N 1
ATOM 3585 C CA . CYS A 1 444 ? -39.216 24.093 45.685 1.00 76.94 444 CYS A CA 1
ATOM 3586 C C . CYS A 1 444 ? -40.574 24.616 46.149 1.00 76.94 444 CYS A C 1
ATOM 3588 O O . CYS A 1 444 ? -40.641 25.620 46.849 1.00 76.94 444 CYS A O 1
ATOM 3590 N N . SER A 1 445 ? -41.643 23.886 45.819 1.00 67.50 445 SER A N 1
ATOM 3591 C CA . SER A 1 445 ? -43.032 24.259 46.120 1.00 67.50 445 SER A CA 1
ATOM 3592 C C . SER A 1 445 ? -43.413 24.109 47.601 1.00 67.50 445 SER A C 1
ATOM 3594 O O . SER A 1 445 ? -44.473 24.575 48.007 1.00 67.50 445 SER A O 1
ATOM 3596 N N . THR A 1 446 ? -42.590 23.453 48.431 1.00 70.75 446 THR A N 1
ATOM 3597 C CA . THR A 1 446 ? -42.902 23.295 49.862 1.00 70.75 446 THR A CA 1
ATOM 3598 C C . THR A 1 446 ? -42.625 24.583 50.639 1.00 70.75 446 THR A C 1
ATOM 3600 O O . THR A 1 446 ? -41.484 25.064 50.601 1.00 70.75 446 THR A O 1
ATOM 3603 N N . PRO A 1 447 ? -43.598 25.094 51.419 1.00 61.28 447 PRO A N 1
ATOM 3604 C CA . PRO A 1 447 ? -43.373 26.242 52.285 1.00 61.28 447 PRO A CA 1
ATOM 3605 C C . PRO A 1 447 ? -42.256 25.914 53.289 1.00 61.28 447 PRO A C 1
ATOM 3607 O O . PRO A 1 447 ? -42.196 24.811 53.824 1.00 61.28 447 PRO A O 1
ATOM 3610 N N . ALA A 1 448 ? -41.343 26.865 53.503 1.00 64.12 448 ALA A N 1
ATOM 3611 C CA . ALA A 1 448 ? -40.109 26.750 54.298 1.00 64.12 448 ALA A CA 1
ATOM 3612 C C . ALA A 1 448 ? -38.908 26.004 53.669 1.00 64.12 448 ALA A C 1
ATOM 3614 O O . ALA A 1 448 ? -37.826 26.029 54.259 1.00 64.12 448 ALA A O 1
ATOM 3615 N N . CYS A 1 449 ? -39.009 25.428 52.462 1.00 71.50 449 CYS A N 1
ATOM 3616 C CA . CYS A 1 449 ? -37.832 24.888 51.767 1.00 71.50 449 CYS A CA 1
ATOM 3617 C C . CYS A 1 449 ? -37.223 25.912 50.800 1.00 71.50 449 CYS A C 1
ATOM 3619 O O . CYS A 1 449 ? -37.844 26.298 49.816 1.00 71.50 449 CYS A O 1
ATOM 3621 N N . ARG A 1 450 ? -35.963 26.305 51.024 1.00 71.69 450 ARG A N 1
ATOM 3622 C CA . ARG A 1 450 ? -35.214 27.240 50.156 1.00 71.69 450 ARG A CA 1
ATOM 3623 C C . ARG A 1 450 ? -34.492 26.542 48.993 1.00 71.69 450 ARG A C 1
ATOM 3625 O O . ARG A 1 450 ? -33.394 26.929 48.609 1.00 71.69 450 ARG A O 1
ATOM 3632 N N . GLY A 1 451 ? -35.070 25.462 48.471 1.00 75.44 451 GLY A N 1
ATOM 3633 C CA . GLY A 1 451 ? -34.467 24.672 47.398 1.00 75.44 451 GLY A CA 1
ATOM 3634 C C . GLY A 1 451 ? -34.476 25.421 46.065 1.00 75.44 451 GLY A C 1
ATOM 3635 O O . GLY A 1 451 ? -35.548 25.587 45.497 1.00 75.44 451 GLY A O 1
ATOM 3636 N N . LEU A 1 452 ? -33.309 25.837 45.560 1.00 80.00 452 LEU A N 1
ATOM 3637 C CA . LEU A 1 452 ? -33.133 26.436 44.229 1.00 80.00 452 LEU A CA 1
ATOM 3638 C C . LEU A 1 452 ? -32.129 25.617 43.412 1.00 80.00 452 LEU A C 1
ATOM 3640 O O . LEU A 1 452 ? -30.981 25.426 43.830 1.00 80.00 452 LEU A O 1
ATOM 3644 N N . PHE A 1 453 ? -32.552 25.135 42.243 1.00 80.69 453 PHE A N 1
ATOM 3645 C CA . PHE A 1 453 ? -31.745 24.271 41.380 1.00 80.69 453 PHE A CA 1
ATOM 3646 C C . PHE A 1 453 ? -31.737 24.765 39.933 1.00 80.69 453 PHE A C 1
ATOM 3648 O O . PHE A 1 453 ? -32.762 25.183 39.407 1.00 80.69 453 PHE A O 1
ATOM 3655 N N . CYS A 1 454 ? -30.597 24.660 39.252 1.00 80.50 454 CYS A N 1
ATOM 3656 C CA . CYS A 1 454 ? -30.551 24.796 37.797 1.00 80.50 454 CYS A CA 1
ATOM 3657 C C . CYS A 1 454 ? -31.233 23.579 37.132 1.00 80.50 454 CYS A C 1
ATOM 3659 O O . CYS A 1 454 ? -31.265 22.492 37.728 1.00 80.50 454 CYS A O 1
ATOM 3661 N N . PRO A 1 455 ? -31.748 23.706 35.896 1.00 76.44 455 PRO A N 1
ATOM 3662 C CA . PRO A 1 455 ? -32.474 22.628 35.216 1.00 76.44 455 PRO A CA 1
ATOM 3663 C C . PRO A 1 455 ? -31.641 21.346 35.052 1.00 76.44 455 PRO A C 1
ATOM 3665 O O . PRO A 1 455 ? -32.180 20.237 35.049 1.00 76.44 455 PRO A O 1
ATOM 3668 N N . THR A 1 456 ? -30.316 21.468 34.958 1.00 77.06 456 THR A N 1
ATOM 3669 C CA . THR A 1 456 ? -29.395 20.328 34.857 1.00 77.06 456 THR A CA 1
ATOM 3670 C C . THR A 1 456 ? -29.258 19.571 36.180 1.00 77.06 456 THR A C 1
ATOM 3672 O O . THR A 1 456 ? -29.406 18.350 36.193 1.00 77.06 456 THR A O 1
ATOM 3675 N N . CYS A 1 457 ? -29.051 20.262 37.306 1.00 75.94 457 CYS A N 1
ATOM 3676 C CA . CYS A 1 457 ? -29.047 19.634 38.632 1.00 75.94 457 CYS A CA 1
ATOM 3677 C C . CYS A 1 457 ? -30.426 19.080 39.013 1.00 75.94 457 CYS A C 1
ATOM 3679 O O . CYS A 1 457 ? -30.498 18.020 39.625 1.00 75.94 457 CYS A O 1
ATOM 3681 N N . PHE A 1 458 ? -31.502 19.754 38.604 1.00 75.38 458 PHE A N 1
ATOM 3682 C CA . PHE A 1 458 ? -32.880 19.300 38.784 1.00 75.38 458 PHE A CA 1
ATOM 3683 C C . PHE A 1 458 ? -33.138 17.945 38.106 1.00 75.38 458 PHE A C 1
ATOM 3685 O O . PHE A 1 458 ? -33.605 17.009 38.754 1.00 75.38 458 PHE A O 1
ATOM 3692 N N . ARG A 1 459 ? -32.749 17.798 36.830 1.00 74.12 459 ARG A N 1
ATOM 3693 C CA . ARG A 1 459 ? -32.875 16.526 36.093 1.00 74.12 459 ARG A CA 1
ATOM 3694 C C . ARG A 1 459 ? -32.045 15.395 36.698 1.00 74.12 459 ARG A C 1
ATOM 3696 O O . ARG A 1 459 ? -32.421 14.239 36.567 1.00 74.12 459 ARG A O 1
ATOM 3703 N N . LEU A 1 460 ? -30.917 15.714 37.334 1.00 74.75 460 LEU A N 1
ATOM 3704 C CA . LEU A 1 460 ? -30.061 14.720 37.989 1.00 74.75 460 LEU A CA 1
ATOM 3705 C C . LEU A 1 460 ? -30.613 14.240 39.340 1.00 74.75 460 LEU A C 1
ATOM 3707 O O . LEU A 1 460 ? -30.198 13.184 39.800 1.00 74.75 460 LEU A O 1
ATOM 3711 N N . LEU A 1 461 ? -31.522 14.992 39.968 1.00 71.94 461 LEU A N 1
ATOM 3712 C CA . LEU A 1 461 ? -32.150 14.673 41.259 1.00 71.94 461 LEU A CA 1
ATOM 3713 C C . LEU A 1 461 ? -33.528 13.994 41.105 1.00 71.94 461 LEU A C 1
ATOM 3715 O O . LEU A 1 461 ? -34.311 13.956 42.057 1.00 71.94 461 LEU A O 1
ATOM 3719 N N . ASP A 1 462 ? -33.842 13.485 39.908 1.00 67.75 462 ASP A N 1
ATOM 3720 C CA . ASP A 1 462 ? -35.106 12.806 39.580 1.00 67.75 462 ASP A CA 1
ATOM 3721 C C . ASP A 1 462 ? -36.357 13.590 40.032 1.00 67.75 462 ASP A C 1
ATOM 3723 O O . ASP A 1 462 ? -37.333 13.023 40.520 1.00 67.75 462 ASP A O 1
ATOM 3727 N N . ASN A 1 463 ? -36.339 14.920 39.867 1.00 69.56 463 ASN A N 1
ATOM 3728 C CA . ASN A 1 463 ? -37.438 15.836 40.214 1.00 69.56 463 ASN A CA 1
ATOM 3729 C C . ASN A 1 463 ? -37.817 15.860 41.710 1.00 69.56 463 ASN A C 1
ATOM 3731 O O . ASN A 1 463 ? -38.897 16.334 42.071 1.00 69.56 463 ASN A O 1
ATOM 3735 N N . THR A 1 464 ? -36.940 15.371 42.590 1.00 71.38 464 THR A N 1
ATOM 3736 C CA . THR A 1 464 ? -37.147 15.389 44.043 1.00 71.38 464 THR A CA 1
ATOM 3737 C C . THR A 1 464 ? -36.195 16.368 44.718 1.00 71.38 464 THR A C 1
ATOM 3739 O O . THR A 1 464 ? -35.010 16.452 44.394 1.00 71.38 464 THR A O 1
ATOM 3742 N N . CYS A 1 465 ? -36.704 17.137 45.679 1.00 76.12 465 CYS A N 1
ATOM 3743 C CA . CYS A 1 465 ? -35.866 18.026 46.467 1.00 76.12 465 CYS A CA 1
ATOM 3744 C C . CYS A 1 465 ? -35.083 17.219 47.508 1.00 76.12 465 CYS A C 1
ATOM 3746 O O . CYS A 1 465 ? -35.666 16.622 48.409 1.00 76.12 465 CYS A O 1
ATOM 3748 N N . SER A 1 466 ? -33.751 17.251 47.468 1.00 72.06 466 SER A N 1
ATOM 3749 C CA . SER A 1 466 ? -32.917 16.515 48.432 1.00 72.06 466 SER A CA 1
ATOM 3750 C C . SER A 1 466 ? -32.919 17.099 49.858 1.00 72.06 466 SER A C 1
ATOM 3752 O O . SER A 1 466 ? -32.278 16.526 50.745 1.00 72.06 466 SER A O 1
ATOM 3754 N N . VAL A 1 467 ? -33.579 18.247 50.066 1.00 73.19 467 VAL A N 1
ATOM 3755 C CA . VAL A 1 467 ? -33.699 18.950 51.357 1.00 73.19 467 VAL A CA 1
ATOM 3756 C C . VAL A 1 467 ? -34.981 18.547 52.093 1.00 73.19 467 VAL A C 1
ATOM 3758 O O . VAL A 1 467 ? -34.909 18.197 53.264 1.00 73.19 467 VAL A O 1
ATOM 3761 N N . CYS A 1 468 ? -36.133 18.555 51.416 1.00 70.50 468 CYS A N 1
ATOM 3762 C CA . CYS A 1 468 ? -37.442 18.244 52.012 1.00 70.50 468 CYS A CA 1
ATOM 3763 C C . CYS A 1 468 ? -38.084 16.947 51.487 1.00 70.50 468 CYS A C 1
ATOM 3765 O O . CYS A 1 468 ? -39.185 16.608 51.905 1.00 70.50 468 CYS A O 1
ATOM 3767 N N . ALA A 1 469 ? -37.413 16.225 50.583 1.00 66.00 469 ALA A N 1
ATOM 3768 C CA . ALA A 1 469 ? -37.889 14.991 49.949 1.00 66.00 469 ALA A CA 1
ATOM 3769 C C . ALA A 1 469 ? -39.238 15.115 49.203 1.00 66.00 469 ALA A C 1
ATOM 3771 O O . ALA A 1 469 ? -39.851 14.100 48.875 1.00 66.00 469 ALA A O 1
ATOM 3772 N N . SER A 1 470 ? -39.692 16.337 48.900 1.00 57.56 470 SER A N 1
ATOM 3773 C CA . SER A 1 470 ? -40.922 16.587 48.144 1.00 57.56 470 SER A CA 1
ATOM 3774 C C . SER A 1 470 ? -40.677 16.590 46.625 1.00 57.56 470 SER A C 1
ATOM 3776 O O . SER A 1 470 ? -39.571 16.929 46.175 1.00 57.56 470 SER A O 1
ATOM 3778 N N . PRO A 1 471 ? -41.686 16.217 45.812 1.00 57.34 471 PRO A N 1
ATOM 3779 C CA . PRO A 1 471 ? -41.633 16.401 44.369 1.00 57.34 471 PRO A CA 1
ATOM 3780 C C . PRO A 1 471 ? -41.701 17.896 44.031 1.00 57.34 471 PRO A C 1
ATOM 3782 O O . PRO A 1 471 ? -42.544 18.633 44.538 1.00 57.34 471 PRO A O 1
ATOM 3785 N N . LEU A 1 472 ? -40.796 18.339 43.168 1.00 54.84 472 LEU A N 1
ATOM 3786 C CA . LEU A 1 472 ? -40.695 19.716 42.690 1.00 54.84 472 LEU A CA 1
ATOM 3787 C C . LEU A 1 472 ? -41.606 19.887 41.460 1.00 54.84 472 LEU A C 1
ATOM 3789 O O . LEU A 1 472 ? -41.410 19.191 40.461 1.00 54.84 472 LEU A O 1
ATOM 3793 N N . SER A 1 473 ? -42.601 20.781 41.505 1.00 45.12 473 SER A N 1
ATOM 3794 C CA . SER A 1 473 ? -43.454 21.079 40.344 1.00 45.12 473 SER A CA 1
ATOM 3795 C C . SER A 1 473 ? -42.844 22.193 39.486 1.00 45.12 473 SER A C 1
ATOM 3797 O O . SER A 1 473 ? -42.439 23.235 39.991 1.00 45.12 473 SER A O 1
ATOM 3799 N N . TYR A 1 474 ? -42.772 21.977 38.170 1.00 38.38 474 TYR A N 1
ATOM 3800 C CA . TYR A 1 474 ? -42.446 23.034 37.210 1.00 38.38 474 TYR A CA 1
ATOM 3801 C C . TYR A 1 474 ? -43.608 24.036 37.205 1.00 38.38 474 TYR A C 1
ATOM 3803 O O . TYR A 1 474 ? -44.721 23.655 36.848 1.00 38.38 474 TYR A O 1
ATOM 3811 N N . GLN A 1 475 ? -43.379 25.284 37.627 1.00 37.84 475 GLN A N 1
ATOM 3812 C CA . GLN A 1 475 ? -44.364 26.361 37.483 1.00 37.84 475 GLN A CA 1
ATOM 3813 C C . GLN A 1 475 ? -44.451 26.763 36.004 1.00 37.84 475 GLN A C 1
ATOM 3815 O O . GLN A 1 475 ? -43.806 27.703 35.551 1.00 37.84 475 GLN A O 1
ATOM 3820 N N . GLY A 1 476 ? -45.213 25.981 35.242 1.00 33.50 476 GLY A N 1
ATOM 3821 C CA . GLY A 1 476 ? -45.865 26.421 34.019 1.00 33.50 476 GLY A CA 1
ATOM 3822 C C . GLY A 1 476 ? -47.332 26.649 34.357 1.00 33.50 476 GLY A C 1
ATOM 3823 O O . GLY A 1 476 ? -48.000 25.725 34.808 1.00 33.50 476 GLY A O 1
ATOM 3824 N N . GLU A 1 477 ? -47.758 27.892 34.203 1.00 33.22 477 GLU A N 1
ATOM 3825 C CA . GLU A 1 477 ? -49.096 28.447 34.400 1.00 33.22 477 GLU A CA 1
ATOM 3826 C C . GLU A 1 477 ? -50.210 27.478 33.964 1.00 33.22 477 GLU A C 1
ATOM 3828 O O . GLU A 1 477 ? -50.437 27.244 32.777 1.00 33.22 477 GLU A O 1
ATOM 3833 N N . LEU A 1 478 ? -50.877 26.870 34.944 1.00 29.12 478 LEU A N 1
ATOM 3834 C CA . LEU A 1 478 ? -52.203 26.290 34.782 1.00 29.12 478 LEU A CA 1
ATOM 3835 C C . LEU A 1 478 ? -52.887 26.346 36.146 1.00 29.12 478 LEU A C 1
ATOM 3837 O O . LEU A 1 478 ? -52.606 25.534 37.030 1.00 29.12 478 LEU A O 1
ATOM 3841 N N . ASP A 1 479 ? -53.743 27.350 36.308 1.00 34.19 479 ASP A N 1
ATOM 3842 C CA . ASP A 1 479 ? -54.653 27.458 37.438 1.00 34.19 479 ASP A CA 1
ATOM 3843 C C . ASP A 1 479 ? -55.546 26.214 37.471 1.00 34.19 479 ASP A C 1
ATOM 3845 O O . ASP A 1 479 ? -56.326 25.953 36.553 1.00 34.19 479 ASP A O 1
ATOM 3849 N N . LEU A 1 480 ? -55.407 25.423 38.528 1.00 32.19 480 LEU A N 1
ATOM 3850 C CA . LEU A 1 480 ? -56.370 24.401 38.906 1.00 32.19 480 LEU A CA 1
ATOM 3851 C C . LEU A 1 480 ? -56.740 24.670 40.355 1.00 32.19 480 LEU A C 1
ATOM 3853 O O . LEU A 1 480 ? -55.891 24.645 41.249 1.00 32.19 480 LEU A O 1
ATOM 3857 N N . GLU A 1 481 ? -58.010 25.013 40.524 1.00 30.81 481 GLU A N 1
ATOM 3858 C CA . GLU A 1 481 ? -58.615 25.420 41.777 1.00 30.81 481 GLU A CA 1
ATOM 3859 C C . GLU A 1 481 ? -58.431 24.375 42.881 1.00 30.81 481 GLU A C 1
ATOM 3861 O O . GLU A 1 481 ? -58.445 23.163 42.654 1.00 30.81 481 GLU A O 1
ATOM 3866 N N . LEU A 1 482 ? -58.253 24.900 44.094 1.00 35.03 482 LEU A N 1
ATOM 3867 C CA . LEU A 1 482 ? -58.340 24.165 45.346 1.00 35.03 482 LEU A CA 1
ATOM 3868 C C . LEU A 1 482 ? -59.739 23.557 45.464 1.00 35.03 482 LEU A C 1
ATOM 3870 O O . LEU A 1 482 ? -60.704 24.299 45.632 1.00 35.03 482 LEU A O 1
ATOM 3874 N N . ASP A 1 483 ? -59.820 22.229 45.499 1.00 27.88 483 ASP A N 1
ATOM 3875 C CA . ASP A 1 483 ? -60.901 21.566 46.218 1.00 27.88 483 ASP A CA 1
ATOM 3876 C C . ASP A 1 483 ? -60.318 20.737 47.364 1.00 27.88 483 ASP A C 1
ATOM 3878 O O . ASP A 1 483 ? -59.333 20.005 47.224 1.00 27.88 483 ASP A O 1
ATOM 3882 N N . SER A 1 484 ? -60.886 20.974 48.537 1.00 36.12 484 SER A N 1
ATOM 3883 C CA . SER A 1 484 ? -60.458 20.471 49.832 1.00 36.12 484 SER A CA 1
ATOM 3884 C C . SER A 1 484 ? -61.065 19.090 50.052 1.00 36.12 484 SER A C 1
ATOM 3886 O O . SER A 1 484 ? -62.281 18.944 50.114 1.00 36.12 484 SER A O 1
ATOM 3888 N N . SER A 1 485 ? -60.224 18.070 50.226 1.00 34.56 485 SER A N 1
ATOM 3889 C CA . SER A 1 485 ? -60.632 16.830 50.885 1.00 34.56 485 SER A CA 1
ATOM 3890 C C . SER A 1 485 ? -59.410 16.125 51.470 1.00 34.56 485 SER A C 1
ATOM 3892 O O . SER A 1 485 ? -58.466 15.786 50.755 1.00 34.56 485 SER A O 1
ATOM 3894 N N . ASP A 1 486 ? -59.423 15.981 52.792 1.00 38.94 486 ASP A N 1
ATOM 3895 C CA . ASP A 1 486 ? -58.466 15.206 53.569 1.00 38.94 486 ASP A CA 1
ATOM 3896 C C . ASP A 1 486 ? -58.664 13.700 53.317 1.00 38.94 486 ASP A C 1
ATOM 3898 O O . ASP A 1 486 ? -59.799 13.229 53.337 1.00 38.94 486 ASP A O 1
ATOM 3902 N N . GLU A 1 487 ? -57.541 12.987 53.137 1.00 35.12 487 GLU A N 1
ATOM 3903 C CA . GLU A 1 487 ? -57.286 11.533 53.280 1.00 35.12 487 GLU A CA 1
ATOM 3904 C C . GLU A 1 487 ? -56.580 10.873 52.063 1.00 35.12 487 GLU A C 1
ATOM 3906 O O . GLU A 1 487 ? -56.928 11.060 50.901 1.00 35.12 487 GLU A O 1
ATOM 3911 N N . GLU A 1 488 ? -55.579 10.039 52.389 1.00 29.69 488 GLU A N 1
ATOM 3912 C CA . GLU A 1 488 ? -54.882 9.025 51.566 1.00 29.69 488 GLU A CA 1
ATOM 3913 C C . GLU A 1 488 ? -53.675 9.410 50.668 1.00 29.69 488 GLU A C 1
ATOM 3915 O O . GLU A 1 488 ? -53.706 9.398 49.435 1.00 29.69 488 GLU A O 1
ATOM 3920 N N . GLY A 1 489 ? -52.491 9.500 51.293 1.00 34.91 489 GLY A N 1
ATOM 3921 C CA . GLY A 1 489 ? -51.264 8.916 50.717 1.00 34.91 489 GLY A CA 1
ATOM 3922 C C . GLY A 1 489 ? -51.251 7.406 50.998 1.00 34.91 489 GLY A C 1
ATOM 3923 O O . GLY A 1 489 ? -51.474 7.033 52.147 1.00 34.91 489 GLY A O 1
ATOM 3924 N N . PRO A 1 490 ? -51.059 6.510 50.000 1.00 36.78 490 PRO A N 1
ATOM 3925 C CA . PRO A 1 490 ? -49.751 6.230 49.393 1.00 36.78 490 PRO A CA 1
ATOM 3926 C C . PRO A 1 490 ? -49.846 5.845 47.891 1.00 36.78 490 PRO A C 1
ATOM 3928 O O . PRO A 1 490 ? -49.164 4.935 47.420 1.00 36.78 490 PRO A O 1
ATOM 3931 N N . ARG A 1 491 ? -50.704 6.506 47.100 1.00 32.44 491 ARG A N 1
ATOM 3932 C CA . ARG A 1 491 ? -50.919 6.149 45.675 1.00 32.44 491 ARG A CA 1
ATOM 3933 C C . ARG A 1 491 ? -50.003 6.874 44.673 1.00 32.44 491 ARG A C 1
ATOM 3935 O O . ARG A 1 491 ? -49.836 6.412 43.545 1.00 32.44 491 ARG A O 1
ATOM 3942 N N . LEU A 1 492 ? -49.338 7.957 45.080 1.00 36.22 492 LEU A N 1
ATOM 3943 C CA . LEU A 1 492 ? -48.529 8.799 44.180 1.00 36.22 492 LEU A CA 1
ATOM 3944 C C . LEU A 1 492 ? -47.176 8.179 43.774 1.00 36.22 492 LEU A C 1
ATOM 3946 O O . LEU A 1 492 ? -46.710 8.412 42.658 1.00 36.22 492 LEU A O 1
ATOM 3950 N N . TRP A 1 493 ? -46.588 7.315 44.610 1.00 34.00 493 TRP A N 1
ATOM 3951 C CA . TRP A 1 493 ? -45.352 6.587 44.272 1.00 34.00 493 TRP A CA 1
ATOM 3952 C C . TRP A 1 493 ? -45.552 5.580 43.127 1.00 34.00 493 TRP A C 1
ATOM 3954 O O . TRP A 1 493 ? -44.694 5.446 42.255 1.00 34.00 493 TRP A O 1
ATOM 3964 N N . LEU A 1 494 ? -46.721 4.933 43.065 1.00 29.42 494 LEU A N 1
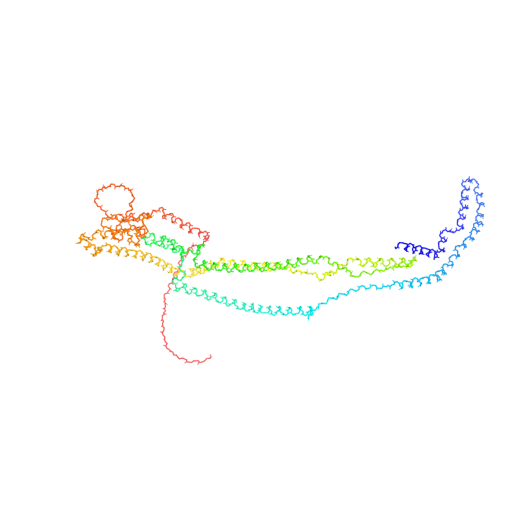ATOM 3965 C CA . LEU A 1 494 ? -47.084 4.030 41.965 1.00 29.42 494 LEU A CA 1
ATOM 3966 C C . LEU A 1 494 ? -47.428 4.791 40.672 1.00 29.42 494 LEU A C 1
ATOM 3968 O O . LEU A 1 494 ? -47.202 4.276 39.576 1.00 29.42 494 LEU A O 1
ATOM 3972 N N . ALA A 1 495 ? -47.919 6.030 40.779 1.00 32.34 495 ALA A N 1
ATOM 3973 C CA . ALA A 1 495 ? -48.230 6.875 39.625 1.00 32.34 495 ALA A CA 1
ATOM 3974 C C . ALA A 1 495 ? -46.970 7.450 38.947 1.00 32.34 495 ALA A C 1
ATOM 3976 O O . ALA A 1 495 ? -46.926 7.544 37.720 1.00 32.34 495 ALA A O 1
ATOM 3977 N N . ALA A 1 496 ? -45.922 7.774 39.715 1.00 35.34 496 ALA A N 1
ATOM 3978 C CA . ALA A 1 496 ? -44.641 8.240 39.173 1.00 35.34 496 ALA A CA 1
ATOM 3979 C C . ALA A 1 496 ? -43.856 7.117 38.466 1.00 35.34 496 ALA A C 1
ATOM 3981 O O . ALA A 1 496 ? -43.280 7.346 37.402 1.00 35.34 496 ALA A O 1
ATOM 3982 N N . ALA A 1 497 ? -43.912 5.882 38.982 1.00 33.38 497 ALA A N 1
ATOM 3983 C CA . ALA A 1 497 ? -43.319 4.712 38.328 1.00 33.38 497 ALA A CA 1
ATOM 3984 C C . ALA A 1 497 ? -44.013 4.344 36.996 1.00 33.38 497 ALA A C 1
ATOM 3986 O O . ALA A 1 497 ? -43.368 3.821 36.091 1.00 33.38 497 ALA A O 1
ATOM 3987 N N . ARG A 1 498 ? -45.306 4.675 36.832 1.00 31.80 498 ARG A N 1
ATOM 3988 C CA . ARG A 1 498 ? -46.084 4.437 35.597 1.00 31.80 498 ARG A CA 1
ATOM 3989 C C . ARG A 1 498 ? -45.884 5.480 34.486 1.00 31.80 498 ARG A C 1
ATOM 3991 O O . ARG A 1 498 ? -46.418 5.296 33.397 1.00 31.80 498 ARG A O 1
ATOM 3998 N N . ARG A 1 499 ? -45.121 6.561 34.710 1.00 34.75 499 ARG A N 1
ATOM 3999 C CA . ARG A 1 499 ? -44.900 7.631 33.707 1.00 34.75 499 ARG A CA 1
ATOM 4000 C C . ARG A 1 499 ? -43.740 7.391 32.728 1.00 34.75 499 ARG A C 1
ATOM 4002 O O . ARG A 1 499 ? -43.433 8.277 31.936 1.00 34.75 499 ARG A O 1
ATOM 4009 N N . LYS A 1 500 ? -43.126 6.204 32.698 1.00 40.03 500 LYS A N 1
ATOM 4010 C CA . LYS A 1 500 ? -42.504 5.712 31.456 1.00 40.03 500 LYS A CA 1
ATOM 4011 C C . LYS A 1 500 ? -43.613 5.032 30.665 1.00 40.03 500 LYS A C 1
ATOM 4013 O O . LYS A 1 500 ? -44.046 3.947 31.030 1.00 40.03 500 LYS A O 1
ATOM 4018 N N . GLY A 1 501 ? -44.145 5.723 29.658 1.00 33.25 501 GLY A N 1
ATOM 4019 C CA . GLY A 1 501 ? -45.295 5.228 28.905 1.00 33.25 501 GLY A CA 1
ATOM 4020 C C . GLY A 1 501 ? -45.023 3.832 28.320 1.00 33.25 501 GLY A C 1
ATOM 4021 O O . GLY A 1 501 ? -43.960 3.650 27.717 1.00 33.25 501 GLY A O 1
ATOM 4022 N N . PRO A 1 502 ? -45.962 2.871 28.443 1.00 49.09 502 PRO A N 1
ATOM 4023 C CA . PRO A 1 502 ? -45.788 1.505 27.939 1.00 49.09 502 PRO A CA 1
ATOM 4024 C C . PRO A 1 502 ? -45.438 1.499 26.445 1.00 49.09 502 PRO A C 1
ATOM 4026 O O . PRO A 1 502 ? -44.540 0.780 26.028 1.00 49.09 502 PRO A O 1
ATOM 4029 N N . ALA A 1 503 ? -45.997 2.436 25.671 1.00 40.44 503 ALA A N 1
ATOM 4030 C CA . ALA A 1 503 ? -45.730 2.601 24.243 1.00 40.44 503 ALA A CA 1
ATOM 4031 C C . ALA A 1 503 ? -44.255 2.886 23.889 1.00 40.44 503 ALA A C 1
ATOM 4033 O O . ALA A 1 503 ? -43.775 2.452 22.843 1.00 40.44 503 ALA A O 1
ATOM 4034 N N . GLN A 1 504 ? -43.509 3.601 24.740 1.00 40.06 504 GLN A N 1
ATOM 4035 C CA . GLN A 1 504 ? -42.102 3.918 24.470 1.00 40.06 504 GLN A CA 1
ATOM 4036 C C . GLN A 1 504 ? -41.174 2.769 24.876 1.00 40.06 504 GLN A C 1
ATOM 4038 O O . GLN A 1 504 ? -40.127 2.584 24.258 1.00 40.06 504 GLN A O 1
ATOM 4043 N N . GLU A 1 505 ? -41.575 1.972 25.867 1.00 44.53 505 GLU A N 1
ATOM 4044 C CA . GLU A 1 505 ? -40.898 0.738 26.266 1.00 44.53 505 GLU A CA 1
ATOM 4045 C C . GLU A 1 505 ? -41.170 -0.402 25.265 1.00 44.53 505 GLU A C 1
ATOM 4047 O O . GLU A 1 505 ? -40.239 -1.124 24.903 1.00 44.53 505 GLU A O 1
ATOM 4052 N N . GLU A 1 506 ? -42.389 -0.484 24.716 1.00 44.66 506 GLU A N 1
ATOM 4053 C CA . GLU A 1 506 ? -42.764 -1.347 23.585 1.00 44.66 506 GLU A CA 1
ATOM 4054 C C . GLU A 1 506 ? -41.953 -1.004 22.329 1.00 44.66 506 GLU A C 1
ATOM 4056 O O . GLU A 1 506 ? -41.378 -1.896 21.713 1.00 44.66 506 GLU A O 1
ATOM 4061 N N . LEU A 1 507 ? -41.832 0.282 21.974 1.00 45.03 507 LEU A N 1
ATOM 4062 C CA . LEU A 1 507 ? -41.057 0.732 20.810 1.00 45.03 507 LEU A CA 1
ATOM 4063 C C . LEU A 1 507 ? -39.559 0.425 20.970 1.00 45.03 507 LEU A C 1
ATOM 4065 O O . LEU A 1 507 ? -38.876 0.061 20.010 1.00 45.03 507 LEU A O 1
ATOM 4069 N N . LEU A 1 508 ? -39.027 0.561 22.190 1.00 42.31 508 LEU A N 1
ATOM 4070 C CA . LEU A 1 508 ? -37.633 0.235 22.489 1.00 42.31 508 LEU A CA 1
ATOM 4071 C C . LEU A 1 508 ? -37.400 -1.281 22.477 1.00 42.31 508 LEU A C 1
ATOM 4073 O O . LEU A 1 508 ? -36.359 -1.709 21.980 1.00 42.31 508 LEU A O 1
ATOM 4077 N N . ARG A 1 509 ? -38.369 -2.082 22.953 1.00 43.31 509 ARG A N 1
ATOM 4078 C CA . ARG A 1 509 ? -38.386 -3.552 22.848 1.00 43.31 509 ARG A CA 1
ATOM 4079 C C . ARG A 1 509 ? -38.493 -4.026 21.403 1.00 43.31 509 ARG A C 1
ATOM 4081 O O . ARG A 1 509 ? -37.702 -4.879 21.022 1.00 43.31 509 ARG A O 1
ATOM 4088 N N . GLN A 1 510 ? -39.365 -3.428 20.591 1.00 47.22 510 GLN A N 1
ATOM 4089 C CA . GLN A 1 510 ? -39.492 -3.713 19.159 1.00 47.22 510 GLN A CA 1
ATOM 4090 C C . GLN A 1 510 ? -38.198 -3.382 18.412 1.00 47.22 510 GLN A C 1
ATOM 4092 O O . GLN A 1 510 ? -37.678 -4.233 17.699 1.00 47.22 510 GLN A O 1
ATOM 4097 N N . ARG A 1 511 ? -37.581 -2.217 18.664 1.00 45.47 511 ARG A N 1
ATOM 4098 C CA . ARG A 1 511 ? -36.260 -1.880 18.093 1.00 45.47 511 ARG A CA 1
ATOM 4099 C C . ARG A 1 511 ? -35.141 -2.808 18.576 1.00 45.47 511 ARG A C 1
ATOM 4101 O O . ARG A 1 511 ? -34.191 -3.063 17.838 1.00 45.47 511 ARG A O 1
ATOM 4108 N N . LEU A 1 512 ? -35.228 -3.318 19.807 1.00 44.38 512 LEU A N 1
ATOM 4109 C CA . LEU A 1 512 ? -34.315 -4.337 20.337 1.00 44.38 512 LEU A CA 1
ATOM 4110 C C . LEU A 1 512 ? -34.527 -5.696 19.660 1.00 44.38 512 LEU A C 1
ATOM 4112 O O . LEU A 1 512 ? -33.542 -6.343 19.315 1.00 44.38 512 LEU A O 1
ATOM 4116 N N . GLN A 1 513 ? -35.777 -6.104 19.434 1.00 45.16 513 GLN A N 1
ATOM 4117 C CA . GLN A 1 513 ? -36.145 -7.330 18.724 1.00 45.16 513 GLN A CA 1
ATOM 4118 C C . GLN A 1 513 ? -35.791 -7.269 17.237 1.00 45.16 513 GLN A C 1
ATOM 4120 O O . GLN A 1 513 ? -35.300 -8.259 16.718 1.00 45.16 513 GLN A O 1
ATOM 4125 N N . GLU A 1 514 ? -35.919 -6.124 16.568 1.00 43.25 514 GLU A N 1
ATOM 4126 C CA . GLU A 1 514 ? -35.450 -5.934 15.187 1.00 43.25 514 GLU A CA 1
ATOM 4127 C C . GLU A 1 514 ? -33.917 -5.974 15.087 1.00 43.25 514 GLU A C 1
ATOM 4129 O O . GLU A 1 514 ? -33.363 -6.559 14.154 1.00 43.25 514 GLU A O 1
ATOM 4134 N N . ALA A 1 515 ? -33.209 -5.401 16.068 1.00 43.25 515 ALA A N 1
ATOM 4135 C CA . ALA A 1 515 ? -31.750 -5.470 16.135 1.00 43.25 515 ALA A CA 1
ATOM 4136 C C . ALA A 1 515 ? -31.240 -6.889 16.458 1.00 43.25 515 ALA A C 1
ATOM 4138 O O . ALA A 1 515 ? -30.199 -7.298 15.946 1.00 43.25 515 ALA A O 1
ATOM 4139 N N . LEU A 1 516 ? -31.970 -7.649 17.282 1.00 44.66 516 LEU A N 1
ATOM 4140 C CA . LEU A 1 516 ? -31.693 -9.060 17.572 1.00 44.66 516 LEU A CA 1
ATOM 4141 C C . LEU A 1 516 ? -32.078 -9.974 16.393 1.00 44.66 516 LEU A C 1
ATOM 4143 O O . LEU A 1 516 ? -31.309 -10.868 16.051 1.00 44.66 516 LEU A O 1
ATOM 4147 N N . GLY A 1 517 ? -33.206 -9.709 15.730 1.00 33.09 517 GLY A N 1
ATOM 4148 C CA . GLY A 1 517 ? -33.746 -10.482 14.609 1.00 33.09 517 GLY A CA 1
ATOM 4149 C C . GLY A 1 517 ? -32.934 -10.350 13.321 1.00 33.09 517 GLY A C 1
ATOM 4150 O O . GLY A 1 517 ? -32.741 -11.338 12.625 1.00 33.09 517 GLY A O 1
ATOM 4151 N N . ARG A 1 518 ? -32.327 -9.184 13.048 1.00 37.28 518 ARG A N 1
ATOM 4152 C CA . ARG A 1 518 ? -31.387 -9.025 11.916 1.00 37.28 518 ARG A CA 1
ATOM 4153 C C . ARG A 1 518 ? -30.082 -9.813 12.064 1.00 37.28 518 ARG A C 1
ATOM 4155 O O . ARG A 1 518 ? -29.339 -9.918 11.096 1.00 37.28 518 ARG A O 1
ATOM 4162 N N . THR A 1 519 ? -29.797 -10.356 13.249 1.00 33.72 519 THR A N 1
ATOM 4163 C CA . THR A 1 519 ? -28.614 -11.203 13.484 1.00 33.72 519 THR A CA 1
ATOM 4164 C C . THR A 1 519 ? -28.958 -12.700 13.506 1.00 33.72 519 THR A C 1
ATOM 4166 O O . THR A 1 519 ? -28.055 -13.523 13.600 1.00 33.72 519 THR A O 1
ATOM 4169 N N . PHE A 1 520 ? -30.242 -13.058 13.390 1.00 31.08 520 PHE A N 1
ATOM 4170 C CA . PHE A 1 520 ? -30.741 -14.434 13.338 1.00 31.08 520 PHE A CA 1
ATOM 4171 C C . PHE A 1 520 ? -31.539 -14.649 12.046 1.00 31.08 520 PHE A C 1
ATOM 4173 O O . PHE A 1 520 ? -32.757 -14.789 12.047 1.00 31.08 520 PHE A O 1
ATOM 4180 N N . SER A 1 521 ? -30.838 -14.669 10.917 1.00 28.38 521 SER A N 1
ATOM 4181 C CA . SER A 1 521 ? -31.366 -15.230 9.672 1.00 28.38 521 SER A CA 1
ATOM 4182 C C . SER A 1 521 ? -30.244 -15.938 8.917 1.00 28.38 521 SER A C 1
ATOM 4184 O O . SER A 1 521 ? -29.774 -15.471 7.884 1.00 28.38 521 SER A O 1
ATOM 4186 N N . SER A 1 522 ? -29.764 -17.032 9.503 1.00 31.19 522 SER A N 1
ATOM 4187 C CA . SER A 1 522 ? -29.144 -18.169 8.820 1.00 31.19 522 SER A CA 1
ATOM 4188 C C . SER A 1 522 ? -29.011 -19.289 9.851 1.00 31.19 522 SER A C 1
ATOM 4190 O O . SER A 1 522 ? -28.473 -19.044 10.926 1.00 31.19 522 SER A O 1
ATOM 4192 N N . GLU A 1 523 ? -29.498 -20.478 9.495 1.00 28.20 523 GLU A N 1
ATOM 4193 C CA . GLU A 1 523 ? -29.411 -21.759 10.222 1.00 28.20 523 GLU A CA 1
ATOM 4194 C C . GLU A 1 523 ? -30.462 -22.012 11.324 1.00 28.20 523 GLU A C 1
ATOM 4196 O O . GLU A 1 523 ? -30.188 -22.011 12.521 1.00 28.20 523 GLU A O 1
ATOM 4201 N N . SER A 1 524 ? -31.689 -22.331 10.892 1.00 25.11 524 SER A N 1
ATOM 4202 C CA . SER A 1 524 ? -32.492 -23.401 11.506 1.00 25.11 524 SER A CA 1
ATOM 4203 C C . SER A 1 524 ? -32.496 -24.589 10.539 1.00 25.11 524 SER A C 1
ATOM 4205 O O . SER A 1 524 ? -32.746 -24.431 9.346 1.00 25.11 524 SER A O 1
ATOM 4207 N N . SER A 1 525 ? -32.036 -25.765 10.950 1.00 26.16 525 SER A N 1
ATOM 4208 C CA . SER A 1 525 ? -32.810 -26.962 11.348 1.00 26.16 525 SER A CA 1
ATOM 4209 C C . SER A 1 525 ? -31.836 -28.131 11.092 1.00 26.16 525 SER A C 1
ATOM 4211 O O . SER A 1 525 ? -30.999 -28.004 10.204 1.00 26.16 525 SER A O 1
ATOM 4213 N N . SER A 1 526 ? -31.742 -29.250 11.798 1.00 24.86 526 SER A N 1
ATOM 4214 C CA . SER A 1 526 ? -32.561 -30.073 12.696 1.00 24.86 526 SER A CA 1
ATOM 4215 C C . SER A 1 526 ? -31.534 -30.974 13.436 1.00 24.86 526 SER A C 1
ATOM 4217 O O . SER A 1 526 ? -30.432 -31.161 12.935 1.00 24.86 526 SER A O 1
ATOM 4219 N N . GLU A 1 527 ? -31.704 -31.478 14.653 1.00 25.67 527 GLU A N 1
ATOM 4220 C CA . GLU A 1 527 ? -32.624 -32.539 15.065 1.00 25.67 527 GLU A CA 1
ATOM 4221 C C . GLU A 1 527 ? -32.551 -32.652 16.599 1.00 25.67 527 GLU A C 1
ATOM 4223 O O . GLU A 1 527 ? -31.472 -32.614 17.192 1.00 25.67 527 GLU A O 1
ATOM 4228 N N . PHE A 1 528 ? -33.708 -32.816 17.232 1.00 23.50 528 PHE A N 1
ATOM 4229 C CA . PHE A 1 528 ? -33.841 -33.404 18.558 1.00 23.50 528 PHE A CA 1
ATOM 4230 C C . PHE A 1 528 ? -35.018 -34.370 18.450 1.00 23.50 528 PHE A C 1
ATOM 4232 O O . PHE A 1 528 ? -36.123 -33.948 18.108 1.00 23.50 528 PHE A O 1
ATOM 4239 N N . SER A 1 529 ? -34.772 -35.647 18.707 1.00 26.77 529 SER A N 1
ATOM 4240 C CA . SER A 1 529 ? -35.814 -36.595 19.090 1.00 26.77 529 SER A CA 1
ATOM 4241 C C . SER A 1 529 ? -35.203 -37.637 20.014 1.00 26.77 529 SER A C 1
ATOM 4243 O O . SER A 1 529 ? -34.077 -38.088 19.808 1.00 26.77 529 SER A O 1
ATOM 4245 N N . ASP A 1 530 ? -35.970 -37.905 21.058 1.00 28.78 530 ASP A N 1
ATOM 4246 C CA . ASP A 1 530 ? -35.673 -38.651 22.270 1.00 28.78 530 ASP A CA 1
ATOM 4247 C C . ASP A 1 530 ? -35.374 -40.135 22.026 1.00 28.78 530 ASP A C 1
ATOM 4249 O O . ASP A 1 530 ? -35.851 -40.701 21.045 1.00 28.78 530 ASP A O 1
ATOM 4253 N N . LEU A 1 531 ? -34.658 -40.768 22.964 1.00 27.67 531 LEU A N 1
ATOM 4254 C CA . LEU A 1 531 ? -34.914 -42.145 23.405 1.00 27.67 531 LEU A CA 1
ATOM 4255 C C . LEU A 1 531 ? -34.318 -42.385 24.809 1.00 27.67 531 LEU A C 1
ATOM 4257 O O . LEU A 1 531 ? -33.225 -41.917 25.133 1.00 27.67 531 LEU A O 1
ATOM 4261 N N . ASP A 1 532 ? -35.115 -43.084 25.611 1.00 28.61 532 ASP A N 1
ATOM 4262 C CA . ASP A 1 532 ? -35.065 -43.311 27.057 1.00 28.61 532 ASP A CA 1
ATOM 4263 C C . ASP A 1 532 ? -33.968 -44.261 27.594 1.00 28.61 532 ASP A C 1
ATOM 4265 O O . ASP A 1 532 ? -33.369 -45.045 26.865 1.00 28.61 532 ASP A O 1
ATOM 4269 N N . GLU A 1 533 ? -33.789 -44.153 28.921 1.00 29.20 533 GLU A N 1
ATOM 4270 C CA . GLU A 1 533 ? -33.452 -45.167 29.948 1.00 29.20 533 GLU A CA 1
ATOM 4271 C C . GLU A 1 533 ? -32.412 -46.281 29.680 1.00 29.20 533 GLU A C 1
ATOM 4273 O O . GLU A 1 533 ? -32.674 -47.236 28.965 1.00 29.20 533 GLU A O 1
ATOM 4278 N N . GLU A 1 534 ? -31.321 -46.283 30.469 1.00 25.98 534 GLU A N 1
ATOM 4279 C CA . GLU A 1 534 ? -31.026 -47.390 31.409 1.00 25.98 534 GLU A CA 1
ATOM 4280 C C . GLU A 1 534 ? -29.929 -47.029 32.447 1.00 25.98 534 GLU A C 1
ATOM 4282 O O . GLU A 1 534 ? -28.778 -46.733 32.138 1.00 25.98 534 GLU A O 1
ATOM 4287 N N . GLN A 1 535 ? -30.358 -46.995 33.712 1.00 27.73 535 GLN A N 1
ATOM 4288 C CA . GLN A 1 535 ? -29.763 -47.577 34.927 1.00 27.73 535 GLN A CA 1
ATOM 4289 C C . GLN A 1 535 ? -28.232 -47.791 35.078 1.00 27.73 535 GLN A C 1
ATOM 4291 O O . GLN A 1 535 ? -27.602 -48.539 34.342 1.00 27.73 535 GLN A O 1
ATOM 4296 N N . GLY A 1 536 ? -27.683 -47.324 36.218 1.00 25.12 536 GLY A N 1
ATOM 4297 C CA . GLY A 1 536 ? -26.640 -48.083 36.936 1.00 25.12 536 GLY A CA 1
ATOM 4298 C C . GLY A 1 536 ? -25.497 -47.299 37.594 1.00 25.12 536 GLY A C 1
ATOM 4299 O O . GLY A 1 536 ? -24.455 -47.071 36.996 1.00 25.12 536 GLY A O 1
ATOM 4300 N N . SER A 1 537 ? -25.686 -46.958 38.874 1.00 23.56 537 SER A N 1
ATOM 4301 C CA . SER A 1 537 ? -24.693 -46.858 39.969 1.00 23.56 537 SER A CA 1
ATOM 4302 C C . SER A 1 537 ? -23.198 -47.117 39.664 1.00 23.56 537 SER A C 1
ATOM 4304 O O . SER A 1 537 ? -22.843 -48.194 39.204 1.00 23.56 537 SER A O 1
ATOM 4306 N N . TRP A 1 538 ? -22.290 -46.251 40.133 1.00 26.16 538 TRP A N 1
ATOM 4307 C CA . TRP A 1 538 ? -21.593 -46.441 41.422 1.00 26.16 538 TRP A CA 1
ATOM 4308 C C . TRP A 1 538 ? -20.615 -45.296 41.742 1.00 26.16 538 TRP A C 1
ATOM 4310 O O . TRP A 1 538 ? -19.787 -44.851 40.954 1.00 26.16 538 TRP A O 1
ATOM 4320 N N . LEU A 1 539 ? -20.745 -44.855 42.986 1.00 28.02 539 LEU A N 1
ATOM 4321 C CA . LEU A 1 539 ? -19.919 -43.939 43.760 1.00 28.02 539 LEU A CA 1
ATOM 4322 C C . LEU A 1 539 ? -18.613 -44.630 44.207 1.00 28.02 539 LEU A C 1
ATOM 4324 O O . LEU A 1 539 ? -18.704 -45.697 44.807 1.00 28.02 539 LEU A O 1
ATOM 4328 N N . LYS A 1 540 ? -17.445 -43.979 44.067 1.00 28.89 540 LYS A N 1
ATOM 4329 C CA . LYS A 1 540 ? -16.539 -43.567 45.180 1.00 28.89 540 LYS A CA 1
ATOM 4330 C C . LYS A 1 540 ? -15.072 -43.369 44.757 1.00 28.89 540 LYS A C 1
ATOM 4332 O O . LYS A 1 540 ? -14.424 -44.242 44.198 1.00 28.89 540 LYS A O 1
ATOM 4337 N N . LYS A 1 541 ? -14.541 -42.209 45.168 1.00 34.59 541 LYS A N 1
ATOM 4338 C CA . LYS A 1 541 ? -13.111 -41.909 45.390 1.00 34.59 541 LYS A CA 1
ATOM 4339 C C . LYS A 1 541 ? -12.478 -42.888 46.394 1.00 34.59 541 LYS A C 1
ATOM 4341 O O . LYS A 1 541 ? -13.188 -43.387 47.267 1.00 34.59 541 LYS A O 1
ATOM 4346 N N . PRO A 1 542 ? -11.135 -42.943 46.444 1.00 32.72 542 PRO A N 1
ATOM 4347 C CA . PRO A 1 542 ? -10.498 -42.555 47.706 1.00 32.72 542 PRO A CA 1
ATOM 4348 C C . PRO A 1 542 ? -9.260 -41.649 47.566 1.00 32.72 542 PRO A C 1
ATOM 4350 O O . PRO A 1 542 ? -8.737 -41.385 46.486 1.00 32.72 542 PRO A O 1
ATOM 4353 N N . ARG A 1 543 ? -8.867 -41.115 48.725 1.00 29.14 543 ARG A N 1
ATOM 4354 C CA . ARG A 1 543 ? -7.852 -40.095 49.025 1.00 29.14 543 ARG A CA 1
ATOM 4355 C C . ARG A 1 543 ? -6.626 -40.756 49.690 1.00 29.14 543 ARG A C 1
ATOM 4357 O O . ARG A 1 543 ? -6.822 -41.632 50.517 1.00 29.14 543 ARG A O 1
ATOM 4364 N N . LEU A 1 544 ? -5.448 -40.173 49.423 1.00 31.31 544 LEU A N 1
ATOM 4365 C CA . LEU A 1 544 ? -4.297 -39.896 50.318 1.00 31.31 544 LEU A CA 1
ATOM 4366 C C . LEU A 1 544 ? -3.377 -41.018 50.888 1.00 31.31 544 LEU A C 1
ATOM 4368 O O . LEU A 1 544 ? -3.824 -41.835 51.677 1.00 31.31 544 LEU A O 1
ATOM 4372 N N . GLN A 1 545 ? -2.071 -40.886 50.548 1.00 30.20 545 GLN A N 1
ATOM 4373 C CA . GLN A 1 545 ? -0.815 -40.888 51.368 1.00 30.20 545 GLN A CA 1
ATOM 4374 C C . GLN A 1 545 ? -0.589 -41.988 52.440 1.00 30.20 545 GLN A C 1
ATOM 4376 O O . GLN A 1 545 ? -1.472 -42.242 53.236 1.00 30.20 545 GLN A O 1
ATOM 4381 N N . SER A 1 546 ? 0.591 -42.585 52.693 1.00 31.83 546 SER A N 1
ATOM 4382 C CA . SER A 1 546 ? 2.004 -42.473 52.249 1.00 31.83 546 SER A CA 1
ATOM 4383 C C . SER A 1 546 ? 2.836 -43.605 52.966 1.00 31.83 546 SER A C 1
ATOM 4385 O O . SER A 1 546 ? 2.201 -44.550 53.419 1.00 31.83 546 SER A O 1
ATOM 4387 N N . PRO A 1 547 ? 4.191 -43.582 53.056 1.00 49.50 547 PRO A N 1
ATOM 4388 C CA . PRO A 1 547 ? 5.200 -44.592 52.632 1.00 49.50 547 PRO A CA 1
ATOM 4389 C C . PRO A 1 547 ? 5.670 -45.513 53.820 1.00 49.50 547 PRO A C 1
ATOM 4391 O O . PRO A 1 547 ? 4.921 -45.542 54.794 1.00 49.50 547 PRO A O 1
ATOM 4394 N N . PRO A 1 548 ? 6.834 -46.240 53.875 1.00 46.50 548 PRO A N 1
ATOM 4395 C CA . PRO A 1 548 ? 8.057 -46.208 53.044 1.00 46.50 548 PRO A CA 1
ATOM 4396 C C . PRO A 1 548 ? 8.788 -47.549 52.750 1.00 46.50 548 PRO A C 1
ATOM 4398 O O . PRO A 1 548 ? 8.538 -48.580 53.359 1.00 46.50 548 PRO A O 1
ATOM 4401 N N . GLY A 1 549 ? 9.825 -47.473 51.899 1.00 30.84 549 GLY A N 1
ATOM 4402 C CA . GLY A 1 549 ? 11.082 -48.189 52.160 1.00 30.84 549 GLY A CA 1
ATOM 4403 C C . GLY A 1 549 ? 11.642 -49.121 51.075 1.00 30.84 549 GLY A C 1
ATOM 4404 O O . GLY A 1 549 ? 11.078 -50.164 50.791 1.00 30.84 549 GLY A O 1
ATOM 4405 N N . ARG A 1 550 ? 12.879 -48.788 50.665 1.00 34.78 550 ARG A N 1
ATOM 4406 C CA . ARG A 1 550 ? 14.002 -49.680 50.290 1.00 34.78 550 ARG A CA 1
ATOM 4407 C C . ARG A 1 550 ? 14.077 -50.316 48.876 1.00 34.78 550 ARG A C 1
ATOM 4409 O O . ARG A 1 550 ? 13.492 -51.343 48.576 1.00 34.78 550 ARG A O 1
ATOM 4416 N N . ILE A 1 551 ? 14.954 -49.688 48.080 1.00 47.22 551 ILE A N 1
ATOM 4417 C CA . ILE A 1 551 ? 15.969 -50.198 47.113 1.00 47.22 551 ILE A CA 1
ATOM 4418 C C . ILE A 1 551 ? 16.511 -51.605 47.517 1.00 47.22 551 ILE A C 1
ATOM 4420 O O . ILE A 1 551 ? 16.633 -51.801 48.730 1.00 47.22 551 ILE A O 1
ATOM 4424 N N . PRO A 1 552 ? 16.896 -52.555 46.611 1.00 55.09 552 PRO A N 1
ATOM 4425 C CA . PRO A 1 552 ? 17.697 -52.357 45.382 1.00 55.09 552 PRO A CA 1
ATOM 4426 C C . PRO A 1 552 ? 17.288 -53.096 44.081 1.00 55.09 552 PRO A C 1
ATOM 4428 O O . PRO A 1 552 ? 16.555 -54.076 44.077 1.00 55.09 552 PRO A O 1
ATOM 4431 N N . LYS A 1 553 ? 17.871 -52.594 42.974 1.00 41.56 553 LYS A N 1
ATOM 4432 C CA . LYS A 1 553 ? 18.216 -53.258 41.685 1.00 41.56 553 LYS A CA 1
ATOM 4433 C C . LYS A 1 553 ? 18.794 -54.686 41.884 1.00 41.56 553 LYS A C 1
ATOM 4435 O O . LYS A 1 553 ? 19.295 -54.914 42.984 1.00 41.56 553 LYS A O 1
ATOM 4440 N N . PRO A 1 554 ? 18.876 -55.598 40.876 1.00 57.59 554 PRO A N 1
ATOM 4441 C CA . PRO A 1 554 ? 19.154 -55.312 39.451 1.00 57.59 554 PRO A CA 1
ATOM 4442 C C . PRO A 1 554 ? 18.488 -56.227 38.391 1.00 57.59 554 PRO A C 1
ATOM 4444 O O . PRO A 1 554 ? 18.310 -57.420 38.602 1.00 57.59 554 PRO A O 1
ATOM 4447 N N . SER A 1 555 ? 18.238 -55.700 37.189 1.00 41.03 555 SER A N 1
ATOM 4448 C CA . SER A 1 555 ? 18.768 -56.194 35.896 1.00 41.03 555 SER A CA 1
ATOM 4449 C C . SER A 1 555 ? 18.595 -55.088 34.864 1.00 41.03 555 SER A C 1
ATOM 4451 O O . SER A 1 555 ? 17.493 -54.496 34.850 1.00 41.03 555 SER A O 1
#

InterPro domains:
  IPR012858 Dendritic cell-specific transmembrane protein-like [PF07782] (181-371)
  IPR051856 Cell Surface Receptor and E3 Ligase Protein [PTHR21041] (1-485)
  IPR058842 E3 ubiquitin-protein ligase DCST1-like, C-terminal domain [PF26037] (425-471)

pLDDT: mean 71.06, std 19.11, range [23.5, 94.88]